Protein 6PAJ (pdb70)

CATH classification: 1.10.287.130

InterPro domains:
  IPR003594 Histidine kinase/HSP90-like ATPase domain [PF02518] (472-582)
  IPR003594 Histidine kinase/HSP90-like ATPase domain [SM00387] (471-583)
  IPR003660 HAMP domain [PF00672] (194-246)
  IPR003660 HAMP domain [PS50885] (197-249)
  IPR003660 HAMP domain [SM00304] (197-249)
  IPR003661 Signal transduction histidine kinase, dimerisation/phosphoacceptor domain [PF00512] (359-426)
  IPR003661 Signal transduction histidine kinase, dimerisation/phosphoacceptor domain [SM00388] (359-426)
  IPR003661 Signal transduction histidine kinase, dimerisation/phosphoacceptor domain [cd00082] (357-422)
  IPR004358 Signal transduction histidine kinase-related protein, C-terminal [PR00344] (508-522)
  IPR004358 Signal transduction histidine kinase-related protein, C-terminal [PR00344] (526-536)
  IPR004358 Signal transduction histidine kinase-related protein, C-terminal [PR00344] (543-561)
  IPR004358 Signal transduction histidine kinase-related protein, C-terminal [PR00344] (567-580)
  IPR005467 Histidine kinase domain [PS50109] (366-583)
  IPR036097 Signal transduction histidine kinase, dimerisation/phosphoacceptor domain superfamily [SSF47384] (347-426)
  IPR036890 Histidine kinase/HSP90-like ATPase superfamily [G3DSA:3.30.565.10] (429-583)
  IPR036890 Histidine kinase/HSP90-like ATPase superfamily [SSF55874] (415-581)
  IPR041328 ResE, histidine kinase sensor domain [PF18698] (40-164)
  IPR050351 Bacteriophytochrome/Sensor protein kinase WalK/GraS-like [PTHR42878] (2-583)

Solvent-accessible surface area: 20174 Å² total; per-residue (Å²): 132,83,99,46,62,74,74,46,19,48,94,14,20,110,54,3,150,79,1,4,62,54,0,45,37,88,0,58,36,18,60,94,51,135,35,101,88,110,104,62,39,154,92,5,3,54,57,0,22,73,17,0,57,95,0,44,53,25,0,47,29,21,3,6,4,29,72,0,63,10,43,36,100,77,38,99,70,96,94,36,42,0,12,39,0,10,80,95,0,103,106,103,8,134,108,32,14,102,62,37,35,18,78,34,49,39,65,163,10,130,137,57,58,1,8,0,19,32,87,5,0,29,13,0,0,7,10,0,0,15,38,2,18,103,152,28,141,102,67,18,56,0,10,1,35,30,66,88,56,179,73,42,0,8,0,59,2,55,14,63,41,95,14,8,44,92,17,0,85,67,2,0,78,81,6,56,12,45,17,77,85,120,77,138,111,71,67,11,33,34,13,16,0,68,0,40,29,40,174,163,64,88,84,47,50,71,44,22,16,62,45,8,9,128,44,5,105,54,5,2,67,76,0,35,38,78,0,64,26,20,61,92,47,143,15,101,101,88,94,87,48,134,116,8,5,53,62,0,14,67,17,0,44,87,0,48,58,24,3,76,21,21,6,8,6,28,87,1,58,12,49,33,101,70,31,116,79,114,92,31,61,1,27,42,0,4,75,79,2,74,126,101,10,155,79,45,11,125,84,35,34,14,79,32,35,47,40,170,8,164,175,67,78,4,12,0,16,34,90,6,2,24,15,0,1,6,6,0,1,19,30,2,16,94,138,21,137,109,74,15,61,0,18,1,27,4,61,91,62,174,69,45,4,13,0,54,2,87,10,76,55,106,61,35,34,6,9,61,58,12,0,85,60,1,0,74,88,3,56,11,48,32,92,75,147,78,100,197,35,151,9,31,28,14,22,0,70,1,37,61,43,230

Radius of gyration: 24.69 Å; Cα contacts (8 Å, |Δi|>4): 670; chains: 2; bounding box: 44×62×74 Å

B-factor: mean 39.12, std 14.4, range [17.06, 150.19]

Sequence (402 aa):
LDQQMKKDFIANNVSHELRTPIISLLQGYTESIIVDGIIVTEPDEIKESLAIIVLDESKRLNRLVNELLNVARMDAEGLSVNKEVQPIAALLDKMKIKYRQQADDLGLNMTFNYCKKRVWSYDMDRMDQVLTNLIDNASRYTKPGDEIAITCDENESEDILYIIKDTGGLGLFICKMIIIEEHGGSIIDVKSELGKGTTFIIIKLPKPENLDQMKKDFIANVSHELRTPISLLQGYTESIVDGIVTEPDEIKESLAIVLDESKRLNRLVNELLNVARMDAEEGLSVNKEVQPIIAALLDKMKIKYRQQADDLGLNMTFNYCKKRVWSYDMDRMDQVLTNLIIDNASRYTKPGDEIAIITCDENESEDILYIIKDTGQGTGLGLFICKMIIIEEHGGSIDVKSELGKGTTFIIIKLPKPE

Foldseek 3Di:
DVVLVVVVVVVLVVQLVPLVCLLVVLVVCVVVCNQPDPVRNVVSVVSNVLSVLVNVLSVVLVVLLVVLVVCPQDWDKDWWFCVVLVVVVCVVCVVVCVSFQEAEEEDDDPGGIFITRSSNVNSLVSNVVSVLSVFAGHPKYWYWYWDDDPFWIKIKTKIQTTSSVVSSQSNLVSLVWGWDKDDDVRRTIIIMIIGTGDD/DLVLLVVLQVVLLVVQQVVLVVLLVVLVCCVVVCVDPDPVSNVVSVVSNVVSVVSNVLSVVLVVLLVVLVVVPQDWDKDWAQPVVLVVVVCVVCVVVCVVQQEAEEEEDRPPDIFITGRVNVNSLVSNVVSVLSVFAHRPKYWYWYWDADPFKIKIKTFIQTVNHCSSVVSSQSNLVSLVWGWDKDADPHGGIMIMIIGTGDD

Secondary structure (P-SEA, 3-state):
caaaaaaaaaaaaaaaaaaaaaaaaaaaaaaacccccaaaaaaaaaaaaaaaaaaaaaaaaaaaaaaaaaaccccccccccaaaaaaaaaaacaaaaaaabbbbbbcccccccccccaaaaaaaaaaaaaaaaaaccccbbbbbbbbccccbbbbbbbccccaaaaaaaaaaaaaccbbbbbbccccbbbbbbbbcccc/caaaaaaaaaaaaaaaaaaaaaaaaaaaaaaaacccccaaaaaaaaaaaaaaaaaaaaaaaaaaaaaaaaaaccbbbbccccaaaaaaaaaaaaaaaaaaabbbbbbcccccccccccaaaaaaaaaaaaaaaaacccccbbbbbbbbccccbbbbbbbbcccccaaaaaaaaaaaaaaccbbbbbbbccbbbbbbbbbbccc

Organism: Staphylococcus aureus (NCBI:txid1280)

Structure (mmCIF, N/CA/C/O backbone):
data_6PAJ
#
_entry.id   6PAJ
#
_cell.length_a   61.212
_cell.length_b   58.952
_cell.length_c   70.860
_cell.angle_alpha   90.000
_cell.angle_beta   102.860
_cell.angle_gamma   90.000
#
_symmetry.space_group_name_H-M   'P 1 21 1'
#
loop_
_entity.id
_entity.type
_entity.pdbx_description
1 polymer 'Sensor protein SrrB'
2 non-polymer (4S)-2-METHYL-2,4-PENTANEDIOL
3 water water
#
loop_
_atom_site.group_PDB
_atom_site.id
_atom_site.type_symbol
_atom_site.label_atom_id
_atom_site.label_alt_id
_atom_site.label_comp_id
_atom_site.label_asym_id
_atom_site.label_entity_id
_atom_site.label_seq_id
_atom_site.pdbx_PDB_ins_code
_atom_site.Cartn_x
_atom_site.Cartn_y
_atom_site.Cartn_z
_atom_site.occupancy
_atom_site.B_iso_or_equiv
_atom_site.auth_seq_id
_atom_site.auth_comp_id
_atom_site.auth_asym_id
_atom_site.auth_atom_id
_atom_site.pdbx_PDB_model_num
ATOM 1 N N . LEU A 1 2 ? 18.595 -14.977 11.390 1.00 59.34 356 LEU A N 1
ATOM 2 C CA . LEU A 1 2 ? 19.900 -15.182 12.069 1.00 60.00 356 LEU A CA 1
ATOM 3 C C . LEU A 1 2 ? 20.001 -14.206 13.241 1.00 61.26 356 LEU A C 1
ATOM 4 O O . LEU A 1 2 ? 19.973 -12.968 13.058 1.00 50.48 356 LEU A O 1
ATOM 9 N N . ASP A 1 3 ? 20.150 -14.801 14.423 1.00 54.16 357 ASP A N 1
ATOM 10 C CA . ASP A 1 3 ? 19.940 -14.139 15.694 1.00 57.11 357 ASP A CA 1
ATOM 11 C C . ASP A 1 3 ? 21.013 -13.066 15.926 1.00 53.07 357 ASP A C 1
ATOM 12 O O . ASP A 1 3 ? 20.696 -12.017 16.472 1.00 53.05 357 ASP A O 1
ATOM 17 N N A GLN A 1 4 ? 22.253 -13.329 15.529 0.50 50.33 358 GLN A N 1
ATOM 18 N N B GLN A 1 4 ? 22.269 -13.326 15.544 0.50 53.94 358 GLN A N 1
ATOM 19 C CA A GLN A 1 4 ? 23.302 -12.337 15.680 0.50 49.58 358 GLN A CA 1
ATOM 20 C CA B GLN A 1 4 ? 23.326 -12.310 15.683 0.50 55.29 358 GLN A CA 1
ATOM 21 C C A GLN A 1 4 ? 23.073 -11.177 14.698 0.50 50.36 358 GLN A C 1
ATOM 22 C C B GLN A 1 4 ? 23.076 -11.163 14.693 0.50 53.66 358 GLN A C 1
ATOM 23 O O A GLN A 1 4 ? 23.409 -10.040 15.020 0.50 53.54 358 GLN A O 1
ATOM 24 O O B GLN A 1 4 ? 23.402 -10.020 15.005 0.50 56.67 358 GLN A O 1
ATOM 35 N N . MET A 1 5 ? 22.502 -11.441 13.521 1.00 49.48 359 MET A N 1
ATOM 36 C CA . MET A 1 5 ? 22.212 -10.359 12.556 1.00 48.91 359 MET A CA 1
ATOM 37 C C . MET A 1 5 ? 21.192 -9.419 13.207 1.00 42.71 359 MET A C 1
ATOM 38 O O . MET A 1 5 ? 21.398 -8.235 13.226 1.00 38.70 359 MET A O 1
ATOM 43 N N . LYS A 1 6 ? 20.133 -9.987 13.777 1.00 41.13 360 LYS A N 1
ATOM 44 C CA . LYS A 1 6 ? 19.065 -9.196 14.407 1.00 41.31 360 LYS A CA 1
ATOM 45 C C . LYS A 1 6 ? 19.611 -8.478 15.645 1.00 36.13 360 LYS A C 1
ATOM 46 O O . LYS A 1 6 ? 19.311 -7.294 15.868 1.00 32.94 360 LYS A O 1
ATOM 52 N N . LYS A 1 7 ? 20.419 -9.170 16.440 1.00 36.74 361 LYS A N 1
ATOM 53 C CA . LYS A 1 7 ? 20.990 -8.542 17.646 1.00 39.85 361 LYS A CA 1
ATOM 54 C C . LYS A 1 7 ? 21.888 -7.379 17.230 1.00 37.50 361 LYS A C 1
ATOM 55 O O . LYS A 1 7 ? 21.818 -6.320 17.820 1.00 34.72 361 LYS A O 1
ATOM 61 N N . ASP A 1 8 ? 22.697 -7.576 16.196 1.00 37.93 362 ASP A N 1
ATOM 62 C CA . ASP A 1 8 ? 23.607 -6.540 15.723 1.00 39.06 362 ASP A CA 1
ATOM 63 C C . ASP A 1 8 ? 22.800 -5.382 15.127 1.00 35.97 362 ASP A C 1
ATOM 64 O O . ASP A 1 8 ? 23.118 -4.228 15.336 1.00 33.64 362 ASP A O 1
ATOM 69 N N . PHE A 1 9 ? 21.751 -5.687 14.384 1.00 32.80 363 PHE A N 1
ATOM 70 C CA . PHE A 1 9 ? 20.907 -4.624 13.821 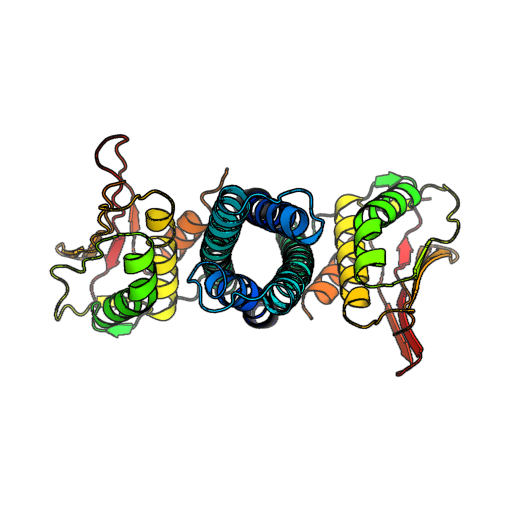1.00 32.71 363 PHE A CA 1
ATOM 71 C C . PHE A 1 9 ? 20.277 -3.745 14.924 1.00 31.54 363 PHE A C 1
ATOM 72 O O . PHE A 1 9 ? 20.261 -2.500 14.817 1.00 31.44 363 PHE A O 1
ATOM 80 N N . ILE A 1 10 ? 19.745 -4.372 15.974 1.00 30.18 364 ILE A N 1
ATOM 81 C CA . ILE A 1 10 ? 19.065 -3.623 17.071 1.00 31.43 364 ILE A CA 1
ATOM 82 C C . ILE A 1 10 ? 20.109 -2.752 17.781 1.00 32.69 364 ILE A C 1
ATOM 83 O O . ILE A 1 10 ? 19.824 -1.592 18.108 1.00 31.23 364 ILE A O 1
ATOM 88 N N . ALA A 1 11 ? 21.293 -3.314 18.030 1.00 35.02 365 ALA A N 1
ATOM 89 C CA . ALA A 1 11 ? 22.400 -2.565 18.652 1.00 33.91 365 ALA A CA 1
ATOM 90 C C . ALA A 1 11 ? 22.765 -1.346 17.798 1.00 37.25 365 ALA A C 1
ATOM 91 O O . ALA A 1 11 ? 23.035 -0.229 18.317 1.00 31.52 365 ALA A O 1
ATOM 93 N N . ASN A 1 12 ? 22.791 -1.527 16.487 1.00 33.35 366 ASN A N 1
ATOM 94 C CA A ASN A 1 12 ? 23.168 -0.426 15.624 0.50 36.77 366 ASN A CA 1
ATOM 95 C CA B ASN A 1 12 ? 23.167 -0.427 15.622 0.50 36.80 366 ASN A CA 1
ATOM 96 C C . ASN A 1 12 ? 22.065 0.636 15.644 1.00 32.53 366 ASN A C 1
ATOM 97 O O . ASN A 1 12 ? 22.341 1.827 15.701 1.00 34.62 366 ASN A O 1
ATOM 106 N N . VAL A 1 13 ? 20.829 0.183 15.563 1.00 33.54 367 VAL A N 1
ATOM 107 C CA . VAL A 1 13 ? 19.623 1.020 15.571 1.00 32.33 367 VAL A CA 1
ATOM 108 C C . VAL A 1 13 ? 19.554 1.820 16.886 1.00 32.10 367 VAL A C 1
ATOM 109 O O . VAL A 1 13 ? 19.244 3.011 16.871 1.00 27.67 367 VAL A O 1
ATOM 113 N N . SER A 1 14 ? 19.832 1.158 18.011 1.00 27.15 368 SER A N 1
ATOM 114 C CA . SER A 1 14 ? 19.878 1.821 19.334 1.00 28.97 368 SER A CA 1
ATOM 115 C C . SER A 1 14 ? 20.854 3.012 19.318 1.00 31.12 368 SER A C 1
ATOM 116 O O . SER A 1 14 ? 20.521 4.082 19.793 1.00 27.41 368 SER A O 1
ATOM 119 N N . HIS A 1 15 ? 22.056 2.795 18.777 1.00 31.06 369 HIS A N 1
ATOM 120 C CA . HIS A 1 15 ? 23.083 3.830 18.689 1.00 33.93 369 HIS A CA 1
ATOM 121 C C . HIS A 1 15 ? 22.637 4.972 17.787 1.00 30.25 369 HIS A C 1
ATOM 122 O O . HIS A 1 15 ? 22.821 6.119 18.162 1.00 28.63 369 HIS A O 1
ATOM 129 N N . GLU A 1 16 ? 22.034 4.682 16.629 1.00 28.81 370 GLU A N 1
ATOM 130 C CA . GLU A 1 16 ? 21.665 5.731 15.667 1.00 27.37 370 GLU A CA 1
ATOM 131 C C . GLU A 1 16 ? 20.443 6.501 16.141 1.00 23.61 370 GLU A C 1
ATOM 132 O O . GLU A 1 16 ? 20.285 7.646 15.755 1.00 24.96 370 GLU A O 1
ATOM 138 N N . LEU A 1 17 ? 19.548 5.882 16.913 1.00 21.39 371 LEU A N 1
ATOM 139 C CA . LEU A 1 17 ? 18.391 6.632 17.372 1.00 23.19 371 LEU A CA 1
ATOM 140 C C . LEU A 1 17 ? 18.788 7.563 18.532 1.00 24.30 371 LEU A C 1
ATOM 141 O O . LEU A 1 17 ? 18.280 8.688 18.608 1.00 23.55 371 LEU A O 1
ATOM 146 N N . ARG A 1 18 ? 19.722 7.126 19.360 1.00 25.87 372 ARG A N 1
ATOM 147 C CA . ARG A 1 18 ? 20.093 7.881 20.576 1.00 27.53 372 ARG A CA 1
ATOM 148 C C . ARG A 1 18 ? 20.544 9.308 20.240 1.00 24.80 372 ARG A C 1
ATOM 149 O O . ARG A 1 18 ? 20.173 10.252 20.938 1.00 25.36 372 ARG A O 1
ATOM 157 N N . THR A 1 19 ? 21.374 9.457 19.212 1.00 23.74 373 THR A N 1
ATOM 158 C CA . THR A 1 19 ? 22.019 10.716 18.906 1.00 26.82 373 THR A CA 1
ATOM 159 C C . THR A 1 19 ? 20.957 11.804 18.642 1.00 25.78 373 THR A C 1
ATOM 160 O O . THR A 1 19 ? 20.953 12.830 19.346 1.00 22.50 373 THR A O 1
ATOM 164 N N . PRO A 1 20 ? 20.054 11.617 17.648 1.00 23.14 374 PRO A N 1
ATOM 165 C CA . PRO A 1 20 ? 19.060 12.646 17.359 1.00 23.38 374 PRO A CA 1
ATOM 166 C C . PRO A 1 20 ? 18.131 12.922 18.552 1.00 22.45 374 PRO A C 1
ATOM 167 O O . PRO A 1 20 ? 17.854 14.090 18.797 1.00 19.31 374 PRO A O 1
ATOM 171 N N . ILE A 1 21 ? 17.729 11.897 19.304 1.00 20.58 375 ILE A N 1
ATOM 172 C CA A ILE A 1 21 ? 16.831 12.078 20.443 0.50 21.67 375 ILE A CA 1
ATOM 173 C CA B ILE A 1 21 ? 16.831 12.079 20.443 0.50 21.63 375 ILE A CA 1
ATOM 174 C C . ILE A 1 21 ? 17.542 12.916 21.516 1.00 22.30 375 ILE A C 1
ATOM 175 O O . ILE A 1 21 ? 16.910 13.790 22.137 1.00 21.67 375 ILE A O 1
ATOM 184 N N . SER A 1 22 ? 18.846 12.651 21.720 1.00 21.63 376 SER A N 1
ATOM 185 C CA . SER A 1 22 ? 19.640 13.438 22.705 1.00 23.09 376 SER A CA 1
ATOM 186 C C . SER A 1 22 ? 19.732 14.905 22.276 1.00 22.43 376 SER A C 1
ATOM 187 O O . SER A 1 22 ? 19.624 15.812 23.096 1.00 23.00 376 SER A O 1
ATOM 190 N N . LEU A 1 23 ? 19.995 15.139 21.000 1.00 21.33 377 LEU A N 1
ATOM 191 C CA . LEU A 1 23 ? 20.071 16.490 20.469 1.00 22.95 377 LEU A CA 1
ATOM 192 C C . LEU A 1 23 ? 18.737 17.236 20.602 1.00 26.14 377 LEU A C 1
ATOM 193 O O . LEU A 1 23 ? 18.743 18.424 20.997 1.00 24.85 377 LEU A O 1
ATOM 198 N N . LEU A 1 24 ? 17.615 16.602 20.220 1.00 26.83 378 LEU A N 1
ATOM 199 C CA . LEU A 1 24 ? 16.304 17.243 20.302 1.00 25.87 378 LEU A CA 1
ATOM 200 C C . LEU A 1 24 ? 16.069 17.711 21.738 1.00 23.51 378 LEU A C 1
ATOM 201 O O . LEU A 1 24 ? 15.740 18.875 21.955 1.00 23.22 378 LEU A O 1
ATOM 206 N N . GLN A 1 25 ? 16.212 16.779 22.678 1.00 23.53 379 GLN A N 1
ATOM 207 C CA . GLN A 1 25 ? 15.975 17.040 24.083 1.00 25.21 379 GLN A CA 1
ATOM 208 C C . GLN A 1 25 ? 16.952 18.123 24.604 1.00 25.92 379 GLN A C 1
ATOM 209 O O . GLN A 1 25 ? 16.514 19.097 25.203 1.00 24.74 379 GLN A O 1
ATOM 215 N N . GLY A 1 26 ? 18.259 17.998 24.327 1.00 23.79 380 GLY A N 1
ATOM 216 C CA . GLY A 1 26 ? 19.261 18.886 24.918 1.00 25.56 380 GLY A CA 1
ATOM 217 C C . GLY A 1 26 ? 19.184 20.308 24.384 1.00 25.83 380 GLY A C 1
ATOM 218 O O . GLY A 1 26 ? 19.279 21.251 25.140 1.00 24.05 380 GLY A O 1
ATOM 219 N N . TYR A 1 27 ? 19.067 20.459 23.071 1.00 26.71 381 TYR A N 1
ATOM 220 C CA . TYR A 1 27 ? 19.083 21.764 22.448 1.00 26.58 381 TYR A CA 1
ATOM 221 C C . TYR A 1 27 ? 17.775 22.519 22.767 1.00 26.85 381 TYR A C 1
ATOM 222 O O . TYR A 1 27 ? 17.787 23.750 22.926 1.00 25.55 381 TYR A O 1
ATOM 231 N N . THR A 1 28 ? 16.654 21.798 22.882 1.00 27.38 382 THR A N 1
ATOM 232 C CA . THR A 1 28 ? 15.354 22.380 23.268 1.00 25.13 382 THR A CA 1
ATOM 233 C C . THR A 1 28 ? 15.392 22.836 24.736 1.00 24.82 382 THR A C 1
ATOM 234 O O . THR A 1 28 ? 15.028 23.997 25.074 1.00 23.40 382 THR A O 1
ATOM 238 N N . GLU A 1 29 ? 15.851 21.958 25.598 1.00 24.02 383 GLU A N 1
ATOM 239 C CA . GLU A 1 29 ? 15.860 22.212 27.034 1.00 25.21 383 GLU A CA 1
ATOM 240 C C . GLU A 1 29 ? 16.671 23.480 27.366 1.00 28.28 383 GLU A C 1
ATOM 241 O O . GLU A 1 29 ? 16.300 24.205 28.330 1.00 24.63 383 GLU A O 1
ATOM 247 N N . SER A 1 30 ? 17.771 23.737 26.639 1.00 27.49 384 SER A N 1
ATOM 248 C CA . SER A 1 30 ? 18.633 24.933 26.892 1.00 27.73 384 SER A CA 1
ATOM 249 C C . SER A 1 30 ? 17.839 26.217 26.653 1.00 27.67 384 SER A C 1
ATOM 250 O O . SER A 1 30 ? 18.029 27.221 27.366 1.00 27.34 384 SER A O 1
ATOM 253 N N . ILE A 1 31 ? 16.948 26.161 25.671 1.00 27.73 385 ILE A N 1
ATOM 254 C CA A ILE A 1 31 ? 16.046 27.272 25.360 0.50 29.66 385 ILE A CA 1
ATOM 255 C CA B ILE A 1 31 ? 16.070 27.289 25.378 0.50 28.28 385 ILE A CA 1
ATOM 256 C C . ILE A 1 31 ? 14.957 27.370 26.435 1.00 30.02 385 ILE A C 1
ATOM 257 O O . ILE A 1 31 ? 14.657 28.486 26.927 1.00 30.58 385 ILE A O 1
ATOM 266 N N . VAL A 1 32 ? 14.319 26.251 26.795 1.00 28.74 386 VAL A N 1
ATOM 267 C CA . VAL A 1 32 ? 13.231 26.380 27.751 1.00 30.77 386 VAL A CA 1
ATOM 268 C C . VAL A 1 32 ? 13.818 26.850 29.098 1.00 37.17 386 VAL A C 1
ATOM 269 O O . VAL A 1 32 ? 13.182 27.663 29.750 1.00 32.46 386 VAL A O 1
ATOM 273 N N . ASP A 1 33 ? 15.024 26.424 29.468 1.00 35.03 387 ASP A N 1
ATOM 274 C CA . ASP A 1 33 ? 15.591 26.725 30.798 1.00 37.84 387 ASP A CA 1
ATOM 275 C C . ASP A 1 33 ? 16.193 28.141 30.829 1.00 37.45 387 ASP A C 1
ATOM 276 O O . ASP A 1 33 ? 16.720 28.533 31.842 1.00 40.59 387 ASP A O 1
ATOM 281 N N . GLY A 1 34 ? 16.157 28.875 29.727 1.00 33.76 388 GLY A N 1
ATOM 282 C CA . GLY A 1 34 ? 16.683 30.252 29.631 1.00 38.18 388 GLY A CA 1
ATOM 283 C C . GLY A 1 34 ? 18.208 30.343 29.547 1.00 38.09 388 GLY A C 1
ATOM 284 O O . GLY A 1 34 ? 18.778 31.415 29.827 1.00 32.80 388 GLY A O 1
ATOM 285 N N A ILE A 1 35 ? 18.877 29.264 29.143 0.50 36.49 389 ILE A N 1
ATOM 286 N N B ILE A 1 35 ? 18.889 29.270 29.142 0.50 35.50 389 ILE A N 1
ATOM 287 C CA A ILE A 1 35 ? 20.335 29.281 28.963 0.50 34.67 389 ILE A CA 1
ATOM 288 C CA B ILE A 1 35 ? 20.351 29.325 28.971 0.50 33.04 389 ILE A CA 1
ATOM 289 C C A ILE A 1 35 ? 20.668 29.904 27.603 0.50 33.44 389 ILE A C 1
ATOM 290 C C B ILE A 1 35 ? 20.680 29.909 27.592 0.50 32.54 389 ILE A C 1
ATOM 291 O O A ILE A 1 35 ? 21.579 30.728 27.490 0.50 33.71 389 ILE A O 1
ATOM 292 O O B ILE A 1 35 ? 21.606 30.714 27.456 0.50 32.59 389 ILE A O 1
ATOM 301 N N . VAL A 1 36 ? 19.945 29.493 26.565 1.00 32.83 390 VAL A N 1
ATOM 302 C CA . VAL A 1 36 ? 20.162 30.005 25.226 1.00 31.60 390 VAL A CA 1
ATOM 303 C C . VAL A 1 36 ? 19.004 30.956 24.906 1.00 38.03 390 VAL A C 1
ATOM 304 O O . VAL A 1 36 ? 17.843 30.538 24.865 1.00 37.77 390 VAL A O 1
ATOM 308 N N . THR A 1 37 ? 19.349 32.209 24.609 1.00 39.88 391 THR A N 1
ATOM 309 C CA . THR A 1 37 ? 18.437 33.314 24.852 1.00 46.13 391 THR A CA 1
ATOM 310 C C . THR A 1 37 ? 18.383 34.296 23.678 1.00 41.57 391 THR A C 1
ATOM 311 O O . THR A 1 37 ? 17.318 34.823 23.401 1.00 44.81 391 THR A O 1
ATOM 315 N N . GLU A 1 38 ? 19.518 34.565 23.051 1.00 41.68 392 GLU A N 1
ATOM 316 C CA . GLU A 1 38 ? 19.625 35.578 22.011 1.00 48.37 392 GLU A CA 1
ATOM 317 C C . GLU A 1 38 ? 19.040 34.995 20.715 1.00 49.03 392 GLU A C 1
ATOM 318 O O . GLU A 1 38 ? 19.153 33.788 20.464 1.00 42.94 392 GLU A O 1
ATOM 324 N N . PRO A 1 39 ? 18.409 35.843 19.886 1.00 50.21 393 PRO A N 1
ATOM 325 C CA . PRO A 1 39 ? 17.646 35.352 18.708 1.00 46.80 393 PRO A CA 1
ATOM 326 C C . PRO A 1 39 ? 18.501 34.540 17.718 1.00 46.51 393 PRO A C 1
ATOM 327 O O . PRO A 1 39 ? 18.103 33.431 17.359 1.00 47.03 393 PRO A O 1
ATOM 331 N N . ASP A 1 40 ? 19.663 35.051 17.317 1.00 45.87 394 ASP A N 1
ATOM 332 C CA . ASP A 1 40 ? 20.649 34.296 16.467 1.00 48.91 394 ASP A CA 1
ATOM 333 C C . ASP A 1 40 ? 20.820 32.844 16.963 1.00 43.71 394 ASP A C 1
ATOM 334 O O . ASP A 1 40 ? 20.791 31.872 16.173 1.00 39.38 394 ASP A O 1
ATOM 339 N N . GLU A 1 41 ? 21.025 32.742 18.276 1.00 42.16 395 GLU A N 1
ATOM 340 C CA . GLU A 1 41 ? 21.345 31.525 19.046 1.00 42.82 395 GLU A CA 1
ATOM 341 C C . GLU A 1 41 ? 20.166 30.547 18.992 1.00 40.53 395 GLU A C 1
ATOM 342 O O . GLU A 1 41 ? 20.322 29.374 18.652 1.00 39.40 395 GLU A O 1
ATOM 348 N N . ILE A 1 42 ? 18.987 31.039 19.342 1.00 38.10 396 ILE A N 1
ATOM 349 C CA . ILE A 1 42 ? 17.777 30.216 19.344 1.00 37.16 396 ILE A CA 1
ATOM 350 C C A ILE A 1 42 ? 17.493 29.720 17.923 0.50 37.70 396 ILE A C 1
ATOM 351 C C B ILE A 1 42 ? 17.492 29.720 17.923 0.50 37.70 396 ILE A C 1
ATOM 352 O O A ILE A 1 42 ? 17.059 28.588 17.753 0.50 37.65 396 ILE A O 1
ATOM 353 O O B ILE A 1 42 ? 17.058 28.589 17.753 0.50 37.65 396 ILE A O 1
ATOM 362 N N . LYS A 1 43 ? 17.755 30.555 16.920 1.00 35.07 397 LYS A N 1
ATOM 363 C CA . LYS A 1 43 ? 17.499 30.189 15.534 1.00 42.75 397 LYS A CA 1
ATOM 364 C C . LYS A 1 43 ? 18.354 28.972 15.145 1.00 35.72 397 LYS A C 1
ATOM 365 O O . LYS A 1 43 ? 17.877 28.014 14.532 1.00 34.23 397 LYS A O 1
ATOM 371 N N . GLU A 1 44 ? 19.610 29.022 15.551 1.00 36.28 398 GLU A N 1
ATOM 372 C CA . GLU A 1 44 ? 20.560 28.016 15.163 1.00 36.94 398 GLU A CA 1
ATOM 373 C C . GLU A 1 44 ? 20.209 26.728 15.922 1.00 31.45 398 GLU A C 1
ATOM 374 O O . GLU A 1 44 ? 20.262 25.674 15.338 1.00 29.35 398 GLU A O 1
ATOM 380 N N . SER A 1 45 ? 19.759 26.844 17.180 1.00 26.50 399 SER A N 1
ATOM 381 C CA . SER A 1 45 ? 19.394 25.703 17.987 1.00 28.14 399 SER A CA 1
ATOM 382 C C . SER A 1 45 ? 18.142 25.030 17.401 1.00 28.15 399 SER A C 1
ATOM 383 O O . SER A 1 45 ? 18.061 23.800 17.371 1.00 28.46 399 SER A O 1
ATOM 386 N N . LEU A 1 46 ? 17.149 25.812 16.962 1.00 27.12 400 LEU A N 1
ATOM 387 C CA . LEU A 1 46 ? 15.897 25.224 16.471 1.00 27.50 400 LEU A CA 1
ATOM 388 C C . LEU A 1 46 ? 16.102 24.623 15.074 1.00 27.42 400 LEU A C 1
ATOM 389 O O . LEU A 1 46 ? 15.429 23.625 14.729 1.00 29.63 400 LEU A O 1
ATOM 394 N N . ALA A 1 47 ? 17.076 25.133 14.306 1.00 26.81 401 ALA A N 1
ATOM 395 C CA . ALA A 1 47 ? 17.420 24.522 13.023 1.00 29.56 401 ALA A CA 1
ATOM 396 C C . ALA A 1 47 ? 17.969 23.106 13.242 1.00 26.90 401 ALA A C 1
ATOM 397 O O . ALA A 1 47 ? 17.674 22.214 12.451 1.00 28.29 401 ALA A O 1
ATOM 399 N N A ILE A 1 48 ? 18.773 22.928 14.289 0.50 26.97 402 ILE A N 1
ATOM 400 N N B ILE A 1 48 ? 18.773 22.928 14.289 0.50 26.91 402 ILE A N 1
ATOM 401 C CA A ILE A 1 48 ? 19.326 21.625 14.654 0.50 25.68 402 ILE A CA 1
ATOM 402 C CA B ILE A 1 48 ? 19.326 21.625 14.655 0.50 25.58 402 ILE A CA 1
ATOM 403 C C A ILE A 1 48 ? 18.192 20.685 15.094 0.50 24.18 402 ILE A C 1
ATOM 404 C C B ILE A 1 48 ? 18.191 20.685 15.094 0.50 24.12 402 ILE A C 1
ATOM 405 O O A ILE A 1 48 ? 18.125 19.545 14.606 0.50 24.68 402 ILE A O 1
ATOM 406 O O B ILE A 1 48 ? 18.124 19.546 14.604 0.50 24.59 402 ILE A O 1
ATOM 415 N N . VAL A 1 49 ? 17.291 21.167 15.966 1.00 22.34 403 VAL A N 1
ATOM 416 C CA . VAL A 1 49 ? 16.107 20.394 16.437 1.00 21.92 403 VAL A CA 1
ATOM 417 C C . VAL A 1 49 ? 15.280 19.935 15.222 1.00 21.61 403 VAL A C 1
ATOM 418 O O . VAL A 1 49 ? 14.945 18.766 15.108 1.00 21.74 403 VAL A O 1
ATOM 422 N N . LEU A 1 50 ? 15.014 20.834 14.300 1.00 24.38 404 LEU A N 1
ATOM 423 C CA . LEU A 1 50 ? 14.208 20.522 13.111 1.00 27.21 404 LEU A CA 1
ATOM 424 C C . LEU A 1 50 ? 14.914 19.472 12.249 1.00 25.59 404 LEU A C 1
ATOM 425 O O . LEU A 1 50 ? 14.327 18.500 11.816 1.00 26.46 404 LEU A O 1
ATOM 430 N N . ASP A 1 51 ? 16.195 19.682 12.013 1.00 24.10 405 ASP A N 1
ATOM 431 C CA . ASP A 1 51 ? 16.979 18.785 11.189 1.00 24.56 405 ASP A CA 1
ATOM 432 C C . ASP A 1 51 ? 17.056 17.401 11.840 1.00 22.38 405 ASP A C 1
ATOM 433 O O . ASP A 1 51 ? 16.895 16.355 11.150 1.00 19.71 405 ASP A O 1
ATOM 438 N N . GLU A 1 52 ? 17.251 17.372 13.151 1.00 20.15 406 GLU A N 1
ATOM 439 C CA . GLU A 1 52 ? 17.364 16.093 13.853 1.00 22.91 406 GLU A CA 1
ATOM 440 C C . GLU A 1 52 ? 15.992 15.405 13.927 1.00 22.16 406 GLU A C 1
ATOM 441 O O . GLU A 1 52 ? 15.927 14.185 13.924 1.00 22.14 406 GLU A O 1
ATOM 447 N N . SER A 1 53 ? 14.903 16.161 13.983 1.00 23.61 407 SER A N 1
ATOM 448 C CA . SER A 1 53 ? 13.581 15.545 14.008 1.00 24.35 407 SER A CA 1
ATOM 449 C C . SER A 1 53 ? 13.314 14.796 12.686 1.00 26.85 407 SER A C 1
ATOM 450 O O . SER A 1 53 ? 12.756 13.704 12.725 1.00 27.10 407 SER A O 1
ATOM 453 N N . LYS A 1 54 ? 13.731 15.386 11.564 1.00 28.17 408 LYS A N 1
ATOM 454 C CA . LYS A 1 54 ? 13.643 14.777 10.234 1.00 28.46 408 LYS A CA 1
ATOM 455 C C . LYS A 1 54 ? 14.511 13.539 10.159 1.00 30.76 408 LYS A C 1
ATOM 456 O O . LYS A 1 54 ? 14.049 12.522 9.661 1.00 26.30 408 LYS A O 1
ATOM 462 N N . ARG A 1 55 ? 15.755 13.623 10.654 1.00 29.03 409 ARG A N 1
ATOM 463 C CA . ARG A 1 55 ? 16.616 12.451 10.688 1.00 29.18 409 ARG A CA 1
ATOM 464 C C . ARG A 1 55 ? 15.962 11.318 11.496 1.00 29.22 409 ARG A C 1
ATOM 465 O O . ARG A 1 55 ? 15.965 10.155 11.064 1.00 28.62 409 ARG A O 1
ATOM 473 N N . LEU A 1 56 ? 15.423 11.624 12.668 1.00 25.40 410 LEU A N 1
ATOM 474 C CA . LEU A 1 56 ? 14.802 10.635 13.539 1.00 28.16 410 LEU A CA 1
ATOM 475 C C . LEU A 1 56 ? 13.645 9.918 12.812 1.00 26.14 410 LEU A C 1
ATOM 476 O O . LEU A 1 56 ? 13.466 8.711 12.938 1.00 24.81 410 LEU A O 1
ATOM 481 N N . ASN A 1 57 ? 12.822 10.717 12.146 1.00 28.63 411 ASN A N 1
ATOM 482 C CA . ASN A 1 57 ? 11.636 10.247 11.436 1.00 31.04 411 ASN A CA 1
ATOM 483 C C . ASN A 1 57 ? 12.067 9.254 10.352 1.00 32.82 411 ASN A C 1
ATOM 484 O O . ASN A 1 57 ? 11.499 8.165 10.250 1.00 26.52 411 ASN A O 1
ATOM 489 N N . ARG A 1 58 ? 13.103 9.625 9.594 1.00 29.02 412 ARG A N 1
ATOM 490 C CA . ARG A 1 58 ? 13.606 8.758 8.519 1.00 31.37 412 ARG A CA 1
ATOM 491 C C . ARG A 1 58 ? 14.081 7.445 9.123 1.00 27.92 412 ARG A C 1
ATOM 492 O O . ARG A 1 58 ? 13.831 6.368 8.567 1.00 24.39 412 ARG A O 1
ATOM 500 N N . LEU A 1 59 ? 14.757 7.542 10.266 1.00 24.09 413 LEU A N 1
ATOM 501 C CA . LEU A 1 59 ? 15.318 6.366 10.883 1.00 26.26 413 LEU A CA 1
ATOM 502 C C . LEU A 1 59 ? 14.204 5.465 11.414 1.00 25.35 413 LEU A C 1
ATOM 503 O O . LEU A 1 59 ? 14.329 4.223 11.409 1.00 25.65 413 LEU A O 1
ATOM 508 N N . VAL A 1 60 ? 13.214 6.098 12.026 1.00 24.95 414 VAL A N 1
ATOM 509 C CA . VAL A 1 60 ? 12.105 5.340 12.626 1.00 25.14 414 VAL A CA 1
ATOM 510 C C . VAL A 1 60 ? 11.358 4.580 11.506 1.00 25.79 414 VAL A C 1
ATOM 511 O O . VAL A 1 60 ? 11.138 3.380 11.634 1.00 27.06 414 VAL A O 1
ATOM 515 N N . ASN A 1 61 ? 11.036 5.260 10.412 1.00 27.53 415 ASN A N 1
ATOM 516 C CA . ASN A 1 61 ? 10.331 4.632 9.262 1.00 29.47 415 ASN A CA 1
ATOM 517 C C . ASN A 1 61 ? 11.147 3.482 8.676 1.00 31.58 415 ASN A C 1
ATOM 518 O O . ASN A 1 61 ? 10.576 2.425 8.346 1.00 32.11 415 ASN A O 1
ATOM 523 N N . GLU A 1 62 ? 12.464 3.672 8.548 1.00 32.97 416 GLU A N 1
ATOM 524 C CA . GLU A 1 62 ? 13.338 2.623 7.989 1.00 33.25 416 GLU A CA 1
ATOM 525 C C . GLU A 1 62 ? 13.325 1.414 8.924 1.00 31.43 416 GLU A C 1
ATOM 526 O O . GLU A 1 62 ? 13.257 0.260 8.447 1.00 26.18 416 GLU A O 1
ATOM 532 N N . LEU A 1 63 ? 13.375 1.655 10.236 1.00 27.01 417 LEU A N 1
ATOM 533 C CA . LEU A 1 63 ? 13.413 0.532 11.228 1.00 29.01 417 LEU A CA 1
ATOM 534 C C . LEU A 1 63 ? 12.071 -0.217 11.195 1.00 28.06 417 LEU A C 1
ATOM 535 O O . LEU A 1 63 ? 12.067 -1.441 11.267 1.00 28.39 417 LEU A O 1
ATOM 540 N N . LEU A 1 64 ? 10.948 0.504 11.140 1.00 26.48 418 LEU A N 1
ATOM 541 C CA . LEU A 1 64 ? 9.664 -0.174 11.236 1.00 28.65 418 LEU A CA 1
ATOM 542 C C . LEU A 1 64 ? 9.390 -0.992 9.967 1.00 27.81 418 LEU A C 1
ATOM 543 O O . LEU A 1 64 ? 8.780 -2.056 10.042 1.00 27.00 418 LEU A O 1
ATOM 548 N N . ASN A 1 65 ? 9.831 -0.486 8.820 1.00 28.18 419 ASN A N 1
ATOM 549 C CA . ASN A 1 65 ? 9.761 -1.238 7.550 1.00 24.79 419 ASN A CA 1
ATOM 550 C C . ASN A 1 65 ? 10.494 -2.563 7.706 1.00 25.98 419 ASN A C 1
ATOM 551 O O . ASN A 1 65 ? 9.959 -3.619 7.356 1.00 24.32 419 ASN A O 1
ATOM 556 N N . VAL A 1 66 ? 11.693 -2.535 8.253 1.00 26.89 420 VAL A N 1
ATOM 557 C CA . VAL A 1 66 ? 12.427 -3.770 8.432 1.00 30.83 420 VAL A CA 1
ATOM 558 C C . VAL A 1 66 ? 11.661 -4.683 9.403 1.00 33.40 420 VAL A C 1
ATOM 559 O O . VAL A 1 66 ? 11.626 -5.919 9.195 1.00 30.68 420 VAL A O 1
ATOM 563 N N . ALA A 1 67 ? 11.069 -4.107 10.460 1.00 32.04 421 ALA A N 1
ATOM 564 C CA . ALA A 1 67 ? 10.332 -4.927 11.447 1.00 34.21 421 ALA A CA 1
ATOM 565 C C . ALA A 1 67 ? 9.120 -5.592 10.763 1.00 34.73 421 ALA A C 1
ATOM 566 O O . ALA A 1 67 ? 8.884 -6.791 10.949 1.00 30.77 421 ALA A O 1
ATOM 568 N N . ARG A 1 68 ? 8.369 -4.819 9.977 1.00 33.04 422 ARG A N 1
ATOM 569 C CA . ARG A 1 68 ? 7.212 -5.356 9.264 1.00 35.95 422 ARG A CA 1
ATOM 570 C C . ARG A 1 68 ? 7.638 -6.511 8.351 1.00 40.39 422 ARG A C 1
ATOM 571 O O . ARG A 1 68 ? 6.957 -7.530 8.293 1.00 38.32 422 ARG A O 1
ATOM 579 N N . MET A 1 69 ? 8.766 -6.337 7.666 1.00 38.57 423 MET A N 1
ATOM 580 C CA . MET A 1 69 ? 9.299 -7.319 6.755 1.00 41.36 423 MET A CA 1
ATOM 581 C C . MET A 1 69 ? 9.636 -8.614 7.494 1.00 41.82 423 MET A C 1
ATOM 582 O O . MET A 1 69 ? 9.402 -9.686 6.937 1.00 38.92 423 MET A O 1
ATOM 587 N N . ASP A 1 70 ? 10.236 -8.511 8.685 1.00 42.66 424 ASP A N 1
ATOM 588 C CA . ASP A 1 70 ? 10.590 -9.694 9.468 1.00 44.56 424 ASP A CA 1
ATOM 589 C C . ASP A 1 70 ? 9.318 -10.373 9.993 1.00 48.73 424 ASP A C 1
ATOM 590 O O . ASP A 1 70 ? 9.279 -11.608 10.107 1.00 53.01 424 ASP A O 1
ATOM 595 N N . ALA A 1 71 ? 8.300 -9.571 10.306 1.00 47.92 425 ALA A N 1
ATOM 596 C CA . ALA A 1 71 ? 7.075 -10.045 10.978 1.00 50.54 425 ALA A CA 1
ATOM 597 C C . ALA A 1 71 ? 6.157 -10.814 10.008 1.00 54.53 425 ALA A C 1
ATOM 598 O O . ALA A 1 71 ? 5.364 -11.645 10.438 1.00 54.10 425 ALA A O 1
ATOM 600 N N . GLU A 1 72 ? 6.235 -10.536 8.710 1.00 53.64 426 GLU A N 1
ATOM 601 C CA . GLU A 1 72 ? 5.407 -11.242 7.710 1.00 55.32 426 GLU A CA 1
ATOM 602 C C . GLU A 1 72 ? 6.133 -12.512 7.225 1.00 54.17 426 GLU A C 1
ATOM 603 O O . GLU A 1 72 ? 5.593 -13.275 6.423 1.00 62.68 426 GLU A O 1
ATOM 609 N N . GLY A 1 73 ? 7.355 -12.732 7.693 1.00 46.56 427 GLY A N 1
ATOM 610 C CA . GLY A 1 73 ? 8.162 -13.867 7.299 1.00 55.97 427 GLY A CA 1
ATOM 611 C C . GLY A 1 73 ? 8.259 -14.020 5.785 1.00 64.05 427 GLY A C 1
ATOM 612 O O . GLY A 1 73 ? 8.483 -13.042 5.034 1.00 60.51 427 GLY A O 1
ATOM 613 N N . LEU A 1 74 ? 8.058 -15.261 5.340 1.00 63.86 428 LEU A N 1
ATOM 614 C CA . LEU A 1 74 ? 8.152 -15.639 3.929 1.00 65.24 428 LEU A CA 1
ATOM 615 C C . LEU A 1 74 ? 6.774 -15.584 3.256 1.00 57.48 428 LEU A C 1
ATOM 616 O O . LEU A 1 74 ? 6.626 -16.153 2.196 1.00 63.62 428 LEU A O 1
ATOM 621 N N . SER A 1 75 ? 5.780 -14.909 3.833 1.00 55.50 429 SER A N 1
ATOM 622 C CA . SER A 1 75 ? 4.424 -14.896 3.232 1.00 61.41 429 SER A CA 1
ATOM 623 C C . SER A 1 75 ? 4.418 -14.089 1.921 1.00 59.08 429 SER A C 1
ATOM 624 O O . SER A 1 75 ? 4.589 -12.862 1.955 1.00 66.58 429 SER A O 1
ATOM 627 N N . VAL A 1 76 ? 4.221 -14.770 0.779 1.00 49.42 430 VAL A N 1
ATOM 628 C CA . VAL A 1 76 ? 4.126 -14.098 -0.522 1.00 42.80 430 VAL A CA 1
ATOM 629 C C . VAL A 1 76 ? 2.944 -14.663 -1.315 1.00 44.78 430 VAL A C 1
ATOM 630 O O . VAL A 1 76 ? 2.827 -15.851 -1.597 1.00 43.08 430 VAL A O 1
ATOM 634 N N . ASN A 1 77 ? 2.072 -13.774 -1.704 1.00 41.86 431 ASN A N 1
ATOM 635 C CA . ASN A 1 77 ? 0.978 -14.155 -2.528 1.00 45.48 431 ASN A CA 1
ATOM 636 C C . ASN A 1 77 ? 1.038 -13.240 -3.756 1.00 42.09 431 ASN A C 1
ATOM 637 O O . ASN A 1 77 ? 0.599 -12.106 -3.696 1.00 40.65 431 ASN A O 1
ATOM 642 N N . LYS A 1 78 ? 1.670 -13.699 -4.847 1.00 37.62 432 LYS A N 1
ATOM 643 C CA . LYS A 1 78 ? 1.832 -12.802 -5.977 1.00 36.21 432 LYS A CA 1
ATOM 644 C C . LYS A 1 78 ? 0.487 -12.629 -6.620 1.00 36.89 432 LYS A C 1
ATOM 645 O O . LYS A 1 78 ? -0.313 -13.554 -6.623 1.00 40.55 432 LYS A O 1
ATOM 651 N N . GLU A 1 79 ? 0.314 -11.461 -7.202 1.00 37.28 433 GLU A N 1
ATOM 652 C CA . GLU A 1 79 ? -0.876 -11.144 -7.889 1.00 35.71 433 GLU A CA 1
ATOM 653 C C . GLU A 1 79 ? -0.445 -10.458 -9.161 1.00 32.94 433 GLU A C 1
ATOM 654 O O . GLU A 1 79 ? 0.589 -9.788 -9.201 1.00 29.97 433 GLU A O 1
ATOM 660 N N . VAL A 1 80 ? -1.246 -10.655 -10.182 1.00 30.60 434 VAL A N 1
ATOM 661 C CA . VAL A 1 80 ? -0.891 -10.242 -11.447 1.00 28.60 434 VAL A CA 1
ATOM 662 C C . VAL A 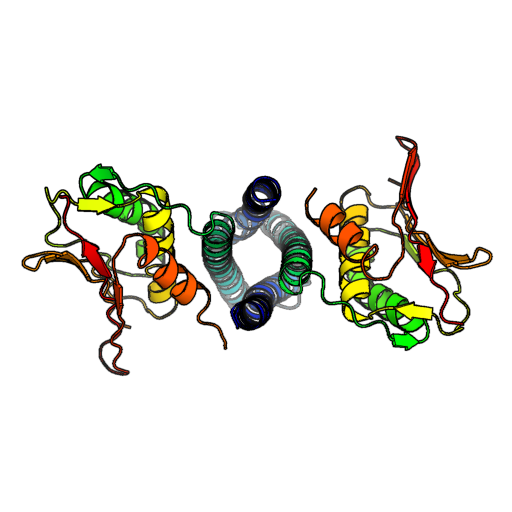1 80 ? -1.421 -8.826 -11.583 1.00 30.96 434 VAL A C 1
ATOM 663 O O . VAL A 1 80 ? -2.609 -8.607 -11.391 1.00 38.57 434 VAL A O 1
ATOM 667 N N . GLN A 1 81 ? -0.545 -7.871 -11.903 1.00 32.84 435 GLN A N 1
ATOM 668 C CA . GLN A 1 81 ? -0.861 -6.469 -11.839 1.00 31.61 435 GLN A CA 1
ATOM 669 C C . GLN A 1 81 ? 0.327 -5.656 -12.337 1.00 33.34 435 GLN A C 1
ATOM 670 O O . GLN A 1 81 ? 1.459 -6.112 -12.243 1.00 40.47 435 GLN A O 1
ATOM 676 N N . PRO A 1 82 ? 0.112 -4.433 -12.813 1.00 31.32 436 PRO A N 1
ATOM 677 C CA . PRO A 1 82 ? 1.232 -3.636 -13.223 1.00 29.57 436 PRO A CA 1
ATOM 678 C C . PRO A 1 82 ? 2.194 -3.208 -12.088 1.00 35.24 436 PRO A C 1
ATOM 679 O O . PRO A 1 82 ? 1.782 -3.179 -10.931 1.00 31.65 436 PRO A O 1
ATOM 683 N N . ILE A 1 83 ? 3.440 -2.853 -12.450 1.00 38.19 437 ILE A N 1
ATOM 684 C CA . ILE A 1 83 ? 4.506 -2.503 -11.481 1.00 36.12 437 ILE A CA 1
ATOM 685 C C . ILE A 1 83 ? 4.421 -1.011 -11.169 1.00 37.40 437 ILE A C 1
ATOM 686 O O . ILE A 1 83 ? 4.857 -0.571 -10.111 1.00 34.83 437 ILE A O 1
ATOM 691 N N . ALA A 1 84 ? 3.884 -0.257 -12.121 1.00 38.95 438 ALA A N 1
ATOM 692 C CA . ALA A 1 84 ? 3.732 1.160 -12.010 1.00 39.72 438 ALA A CA 1
ATOM 693 C C . ALA A 1 84 ? 2.880 1.535 -10.782 1.00 35.83 438 ALA A C 1
ATOM 694 O O . ALA A 1 84 ? 3.055 2.576 -10.213 1.00 37.92 438 ALA A O 1
ATOM 696 N N . ALA A 1 85 ? 1.993 0.682 -10.332 1.00 35.67 439 ALA A N 1
ATOM 697 C CA . ALA A 1 85 ? 1.248 0.915 -9.093 1.00 36.76 439 ALA A CA 1
ATOM 698 C C . ALA A 1 85 ? 2.190 1.005 -7.875 1.00 35.10 439 ALA A C 1
ATOM 699 O O . ALA A 1 85 ? 1.991 1.810 -6.973 1.00 32.85 439 ALA A O 1
ATOM 701 N N . LEU A 1 86 ? 3.177 0.118 -7.839 1.00 32.64 440 LEU A N 1
ATOM 702 C CA . LEU A 1 86 ? 4.218 0.057 -6.792 1.00 29.58 440 LEU A CA 1
ATOM 703 C C . LEU A 1 86 ? 5.108 1.298 -6.855 1.00 27.83 440 LEU A C 1
ATOM 704 O O . LEU A 1 86 ? 5.339 1.938 -5.839 1.00 29.19 440 LEU A O 1
ATOM 709 N N . LEU A 1 87 ? 5.602 1.618 -8.039 1.00 27.79 441 LEU A N 1
ATOM 710 C CA . LEU A 1 87 ? 6.540 2.717 -8.218 1.00 33.17 441 LEU A CA 1
ATOM 711 C C . LEU A 1 87 ? 5.849 4.075 -7.962 1.00 35.16 441 LEU A C 1
ATOM 712 O O . LEU A 1 87 ? 6.509 5.035 -7.497 1.00 32.54 441 LEU A O 1
ATOM 717 N N . ASP A 1 88 ? 4.540 4.166 -8.206 1.00 36.55 442 ASP A N 1
ATOM 718 C CA . ASP A 1 88 ? 3.754 5.384 -7.855 1.00 41.83 442 ASP A CA 1
ATOM 719 C C . ASP A 1 88 ? 3.724 5.573 -6.333 1.00 37.87 442 ASP A C 1
ATOM 720 O O . ASP A 1 88 ? 3.813 6.678 -5.837 1.00 40.98 442 ASP A O 1
ATOM 725 N N . LYS A 1 89 ? 3.585 4.510 -5.580 1.00 41.75 443 LYS A N 1
ATOM 726 C CA . LYS A 1 89 ? 3.622 4.679 -4.136 1.00 41.56 443 LYS A CA 1
ATOM 727 C C . LYS A 1 89 ? 5.006 5.144 -3.677 1.00 40.98 443 LYS A C 1
ATOM 728 O O . LYS A 1 89 ? 5.093 5.978 -2.770 1.00 41.77 443 LYS A O 1
ATOM 734 N N . MET A 1 90 ? 6.073 4.611 -4.263 1.00 37.21 444 MET A N 1
ATOM 735 C CA . MET A 1 90 ? 7.417 5.019 -3.859 1.00 35.23 444 MET A CA 1
ATOM 736 C C . MET A 1 90 ? 7.606 6.510 -4.141 1.00 38.20 444 MET A C 1
ATOM 737 O O . MET A 1 90 ? 8.162 7.254 -3.331 1.00 32.53 444 MET A O 1
ATOM 742 N N . LYS A 1 91 ? 7.138 6.943 -5.300 1.00 37.62 445 LYS A N 1
ATOM 743 C CA . LYS A 1 91 ? 7.351 8.314 -5.739 1.00 42.34 445 LYS A CA 1
ATOM 744 C C . LYS A 1 91 ? 6.716 9.281 -4.719 1.00 44.23 445 LYS A C 1
ATOM 745 O O . LYS A 1 91 ? 7.335 10.262 -4.283 1.00 47.73 445 LYS A O 1
ATOM 751 N N . ILE A 1 92 ? 5.501 8.961 -4.302 1.00 45.84 446 ILE A N 1
ATOM 752 C CA . ILE A 1 92 ? 4.767 9.717 -3.293 1.00 50.96 446 ILE A CA 1
ATOM 753 C C . ILE A 1 92 ? 5.515 9.650 -1.951 1.00 51.56 446 ILE A C 1
ATOM 754 O O . ILE A 1 92 ? 5.747 10.675 -1.296 1.00 46.46 446 ILE A O 1
ATOM 759 N N . LYS A 1 93 ? 5.883 8.441 -1.544 1.00 45.98 447 LYS A N 1
ATOM 760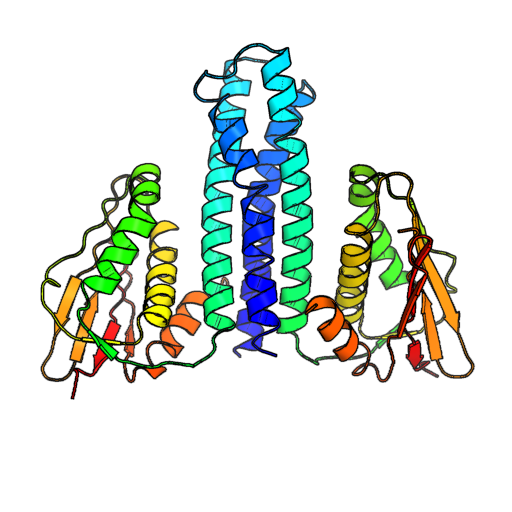 C CA . LYS A 1 93 ? 6.405 8.210 -0.210 1.00 43.40 447 LYS A CA 1
ATOM 761 C C . LYS A 1 93 ? 7.749 8.941 -0.045 1.00 45.06 447 LYS A C 1
ATOM 762 O O . LYS A 1 93 ? 8.085 9.342 1.076 1.00 43.11 447 LYS A O 1
ATOM 768 N N . TYR A 1 94 ? 8.516 9.162 -1.116 1.00 37.39 448 TYR A N 1
ATOM 769 C CA . TYR A 1 94 ? 9.848 9.752 -0.938 1.00 37.64 448 TYR A CA 1
ATOM 770 C C . TYR A 1 94 ? 9.935 11.166 -1.518 1.00 40.66 448 TYR A C 1
ATOM 771 O O . TYR A 1 94 ? 11.028 11.685 -1.646 1.00 42.69 448 TYR A O 1
ATOM 780 N N . ARG A 1 95 ? 8.818 11.775 -1.877 1.00 44.72 449 ARG A N 1
ATOM 781 C CA . ARG A 1 95 ? 8.844 13.111 -2.507 1.00 52.09 449 ARG A CA 1
ATOM 782 C C . ARG A 1 95 ? 9.512 14.118 -1.552 1.00 47.71 449 ARG A C 1
ATOM 783 O O . ARG A 1 95 ? 10.534 14.728 -1.875 1.00 40.36 449 ARG A O 1
ATOM 791 N N . GLN A 1 96 ? 8.952 14.239 -0.360 1.00 48.19 450 GLN A N 1
ATOM 792 C CA . GLN A 1 96 ? 9.457 15.211 0.614 1.00 55.14 450 GLN A CA 1
ATOM 793 C C . GLN A 1 96 ? 10.889 14.837 1.021 1.00 54.82 450 GLN A C 1
ATOM 794 O O . GLN A 1 96 ? 11.725 15.728 1.186 1.00 55.35 450 GLN A O 1
ATOM 800 N N . GLN A 1 97 ? 11.174 13.539 1.203 1.00 50.92 451 GLN A N 1
ATOM 801 C CA . GLN A 1 97 ? 12.485 13.142 1.744 1.00 49.61 451 GLN A CA 1
ATOM 802 C C . GLN A 1 97 ? 13.558 13.495 0.707 1.00 44.87 451 GLN A C 1
ATOM 803 O O . GLN A 1 97 ? 14.670 13.900 1.065 1.00 37.06 451 GLN A O 1
ATOM 809 N N . ALA A 1 98 ? 13.215 13.388 -0.572 1.00 45.36 452 ALA A N 1
ATOM 810 C CA . ALA A 1 98 ? 14.198 13.657 -1.634 1.00 46.07 452 ALA A CA 1
ATOM 811 C C . ALA A 1 98 ? 14.540 15.158 -1.653 1.00 45.15 452 ALA A C 1
ATOM 812 O O . ALA A 1 98 ? 15.619 15.510 -2.058 1.00 48.82 452 ALA A O 1
ATOM 814 N N . ASP A 1 99 ? 13.621 16.023 -1.224 1.00 47.65 453 ASP A N 1
ATOM 815 C CA . ASP A 1 99 ? 13.952 17.442 -0.981 1.00 58.38 453 ASP A CA 1
ATOM 816 C C . ASP A 1 99 ? 14.882 17.522 0.233 1.00 56.79 453 ASP A C 1
ATOM 817 O O . ASP A 1 99 ? 16.056 17.823 0.077 1.00 58.05 453 ASP A O 1
ATOM 822 N N . ASP A 1 100 ? 14.366 17.160 1.407 1.00 54.68 454 ASP A N 1
ATOM 823 C CA . ASP A 1 100 ? 15.141 17.177 2.658 1.00 51.40 454 ASP A CA 1
ATOM 824 C C . ASP A 1 100 ? 16.596 16.765 2.394 1.00 49.17 454 ASP A C 1
ATOM 825 O O . ASP A 1 100 ? 17.503 17.345 2.977 1.00 50.28 454 ASP A O 1
ATOM 830 N N . LEU A 1 101 ? 16.855 15.775 1.542 1.00 45.15 455 LEU A N 1
ATOM 831 C CA . LEU A 1 101 ? 18.244 15.285 1.393 1.00 45.81 455 LEU A CA 1
ATOM 832 C C . LEU A 1 101 ? 18.902 15.810 0.114 1.00 45.56 455 LEU A C 1
ATOM 833 O O . LEU A 1 101 ? 20.067 15.458 -0.152 1.00 45.46 455 LEU A O 1
ATOM 838 N N . GLY A 1 102 ? 18.174 16.587 -0.683 1.00 46.14 456 GLY A N 1
ATOM 839 C CA . GLY A 1 102 ? 18.711 17.146 -1.949 1.00 53.88 456 GLY A CA 1
ATOM 840 C C . GLY A 1 102 ? 18.969 16.091 -3.026 1.00 55.86 456 GLY A C 1
ATOM 841 O O . GLY A 1 102 ? 19.885 16.249 -3.833 1.00 55.06 456 GLY A O 1
ATOM 842 N N . LEU A 1 103 ? 18.137 15.042 -3.074 1.00 55.15 457 LEU A N 1
ATOM 843 C CA . LEU A 1 103 ? 18.357 13.881 -3.974 1.00 55.45 457 LEU A CA 1
ATOM 844 C C . LEU A 1 103 ? 17.461 14.010 -5.204 1.00 51.00 457 LEU A C 1
ATOM 845 O O . LEU A 1 103 ? 16.346 14.517 -5.098 1.00 49.65 457 LEU A O 1
ATOM 850 N N . ASN A 1 104 ? 17.950 13.520 -6.341 1.00 54.00 458 ASN A N 1
ATOM 851 C CA . ASN A 1 104 ? 17.136 13.447 -7.570 1.00 60.84 458 ASN A CA 1
ATOM 852 C C . ASN A 1 104 ? 16.646 12.003 -7.744 1.00 55.67 458 ASN A C 1
ATOM 853 O O . ASN A 1 104 ? 17.425 11.124 -8.075 1.00 55.90 458 ASN A O 1
ATOM 858 N N . MET A 1 105 ? 15.353 11.780 -7.536 1.00 59.19 459 MET A N 1
ATOM 859 C CA . MET A 1 105 ? 14.766 10.455 -7.709 1.00 58.55 459 MET A CA 1
ATOM 860 C C . MET A 1 105 ? 14.013 10.419 -9.041 1.00 58.73 459 MET A C 1
ATOM 861 O O . MET A 1 105 ? 13.057 11.170 -9.263 1.00 60.87 459 MET A O 1
ATOM 866 N N . THR A 1 106 ? 14.490 9.553 -9.926 1.00 54.71 460 THR A N 1
ATOM 867 C CA . THR A 1 106 ? 13.915 9.411 -11.247 1.00 56.81 460 THR A CA 1
ATOM 868 C C . THR A 1 106 ? 13.296 8.011 -11.380 1.00 51.78 460 THR A C 1
ATOM 869 O O . THR A 1 106 ? 13.822 7.018 -10.867 1.00 40.61 460 THR A O 1
ATOM 873 N N . PHE A 1 107 ? 12.145 7.967 -12.038 1.00 52.88 461 PHE A N 1
ATOM 874 C CA . PHE A 1 107 ? 11.443 6.711 -12.341 1.00 51.43 461 PHE A CA 1
ATOM 875 C C . PHE A 1 107 ? 11.181 6.663 -13.841 1.00 47.83 461 PHE A C 1
ATOM 876 O O . PHE A 1 107 ? 10.292 7.347 -14.344 1.00 52.04 461 PHE A O 1
ATOM 884 N N . ASN A 1 108 ? 11.980 5.894 -14.550 1.00 48.87 462 ASN A N 1
ATOM 885 C CA . ASN A 1 108 ? 11.801 5.836 -15.984 1.00 53.42 462 ASN A CA 1
ATOM 886 C C . ASN A 1 108 ? 10.368 5.349 -16.286 1.00 52.35 462 ASN A C 1
ATOM 887 O O . ASN A 1 108 ? 9.650 4.838 -15.421 1.00 49.65 462 ASN A O 1
ATOM 892 N N . TYR A 1 109 ? 9.937 5.556 -17.523 1.00 59.71 463 TYR A N 1
ATOM 893 C CA . TYR A 1 109 ? 8.693 4.978 -17.954 1.00 57.09 463 TYR A CA 1
ATOM 894 C C . TYR A 1 109 ? 8.775 3.448 -17.796 1.00 49.89 463 TYR A C 1
ATOM 895 O O . TYR A 1 109 ? 9.788 2.796 -18.052 1.00 46.30 463 TYR A O 1
ATOM 904 N N . CYS A 1 110 ? 7.704 2.891 -17.271 1.00 45.54 464 CYS A N 1
ATOM 905 C CA . CYS A 1 110 ? 7.574 1.461 -17.155 1.00 44.44 464 CYS A CA 1
ATOM 906 C C . CYS A 1 110 ? 6.201 1.158 -17.777 1.00 48.26 464 CYS A C 1
ATOM 907 O O . CYS A 1 110 ? 5.174 1.618 -17.285 1.00 55.36 464 CYS A O 1
ATOM 910 N N . LYS A 1 111 ? 6.189 0.532 -18.957 1.00 51.48 465 LYS A N 1
ATOM 911 C CA . LYS A 1 111 ? 4.947 0.163 -19.630 1.00 50.74 465 LYS A CA 1
ATOM 912 C C . LYS A 1 111 ? 4.077 -0.637 -18.667 1.00 41.59 465 LYS A C 1
ATOM 913 O O . LYS A 1 111 ? 4.593 -1.437 -17.886 1.00 38.95 465 LYS A O 1
ATOM 919 N N . LYS A 1 112 ? 2.766 -0.453 -18.793 1.00 35.63 466 LYS A N 1
ATOM 920 C CA . LYS A 1 112 ? 1.786 -0.926 -17.772 1.00 40.99 466 LYS A CA 1
ATOM 921 C C . LYS A 1 112 ? 1.335 -2.373 -18.044 1.00 38.96 466 LYS A C 1
ATOM 922 O O . LYS A 1 112 ? 0.205 -2.778 -17.731 1.00 41.50 466 LYS A O 1
ATOM 928 N N . ARG A 1 113 ? 2.242 -3.175 -18.576 1.00 37.96 467 ARG A N 1
ATOM 929 C CA . ARG A 1 113 ? 1.987 -4.608 -18.680 1.00 38.62 467 ARG A CA 1
ATOM 930 C C . ARG A 1 113 ? 1.900 -5.132 -17.256 1.00 35.47 467 ARG A C 1
ATOM 931 O O . ARG A 1 113 ? 2.573 -4.654 -16.364 1.00 36.36 467 ARG A O 1
ATOM 939 N N . VAL A 1 114 ? 1.081 -6.127 -17.092 1.00 31.42 468 VAL A N 1
ATOM 940 C CA . VAL A 1 114 ? 0.928 -6.774 -15.826 1.00 36.18 468 VAL A CA 1
ATOM 941 C C . VAL A 1 114 ? 2.234 -7.527 -15.486 1.00 38.19 468 VAL A C 1
ATOM 942 O O . VAL A 1 114 ? 2.843 -8.220 -16.355 1.00 36.33 468 VAL A O 1
ATOM 946 N N . TRP A 1 115 ? 2.748 -7.279 -14.262 1.00 35.68 469 TRP A N 1
ATOM 947 C CA . TRP A 1 115 ? 3.844 -8.049 -13.645 1.00 30.04 469 TRP A CA 1
ATOM 948 C C . TRP A 1 115 ? 3.214 -9.065 -12.712 1.00 29.43 469 TRP A C 1
ATOM 949 O O . TRP A 1 115 ? 2.010 -9.158 -12.582 1.00 33.46 469 TRP A O 1
ATOM 960 N N . SER A 1 116 ? 4.013 -9.835 -12.028 1.00 26.64 470 SER A N 1
ATOM 961 C CA . SER A 1 116 ? 3.444 -10.670 -11.109 1.00 25.05 470 SER A CA 1
ATOM 962 C C . SER A 1 116 ? 4.208 -10.534 -9.789 1.00 27.73 470 SER A C 1
ATOM 963 O O . SER A 1 116 ? 5.367 -10.895 -9.711 1.00 24.49 470 SER A O 1
ATOM 966 N N . TYR A 1 117 ? 3.536 -10.056 -8.744 1.00 26.22 471 TYR A N 1
ATOM 967 C CA . TYR A 1 117 ? 4.273 -9.703 -7.520 1.00 27.71 471 TYR A CA 1
ATOM 968 C C . TYR A 1 117 ? 3.284 -9.397 -6.384 1.00 27.75 471 TYR A C 1
ATOM 969 O O . TYR A 1 117 ? 2.144 -9.003 -6.654 1.00 29.86 471 TYR A O 1
ATOM 978 N N . ASP A 1 118 ? 3.755 -9.607 -5.158 1.00 28.15 472 ASP A N 1
ATOM 979 C CA . ASP A 1 118 ? 3.030 -9.285 -3.950 1.00 27.91 472 ASP A CA 1
ATOM 980 C C . ASP A 1 118 ? 3.320 -7.811 -3.614 1.00 31.20 472 ASP A C 1
ATOM 981 O O . ASP A 1 118 ? 4.457 -7.507 -3.266 1.00 22.52 472 ASP A O 1
ATOM 986 N N . MET A 1 119 ? 2.326 -6.938 -3.780 1.00 27.18 473 MET A N 1
ATOM 987 C CA . MET A 1 119 ? 2.457 -5.507 -3.649 1.00 31.46 473 MET A CA 1
ATOM 988 C C . MET A 1 119 ? 3.081 -5.125 -2.302 1.00 33.41 473 MET A C 1
ATOM 989 O O . MET A 1 119 ? 3.976 -4.299 -2.276 1.00 30.30 473 MET A O 1
ATOM 994 N N . ASP A 1 120 ? 2.613 -5.719 -1.212 1.00 35.43 474 ASP A N 1
ATOM 995 C CA . ASP A 1 120 ? 2.992 -5.243 0.101 1.00 36.50 474 ASP A CA 1
ATOM 996 C C . ASP A 1 120 ? 4.388 -5.762 0.413 1.00 33.56 474 ASP A C 1
ATOM 997 O O . ASP A 1 120 ? 5.134 -5.052 1.029 1.00 27.45 474 ASP A O 1
ATOM 1002 N N . ARG A 1 121 ? 4.754 -6.957 -0.051 1.00 26.18 475 ARG A N 1
ATOM 1003 C CA . ARG A 1 121 ? 6.076 -7.420 0.201 1.00 28.36 475 ARG A CA 1
ATOM 1004 C C . ARG A 1 121 ? 7.051 -6.637 -0.702 1.00 26.01 475 ARG A C 1
ATOM 1005 O O . ARG A 1 121 ? 8.163 -6.319 -0.248 1.00 23.47 475 ARG A O 1
ATOM 1013 N N . MET A 1 122 ? 6.671 -6.291 -1.939 1.00 23.61 476 MET A N 1
ATOM 1014 C CA . MET A 1 122 ? 7.605 -5.576 -2.810 1.00 23.65 476 MET A CA 1
ATOM 1015 C C . MET A 1 122 ? 7.767 -4.110 -2.342 1.00 25.25 476 MET A C 1
ATOM 1016 O O . MET A 1 122 ? 8.842 -3.494 -2.536 1.00 20.89 476 MET A O 1
ATOM 1021 N N . ASP A 1 123 ? 6.673 -3.522 -1.852 1.00 26.34 477 ASP A N 1
ATOM 1022 C CA . ASP A 1 123 ? 6.701 -2.167 -1.223 1.00 26.27 477 ASP A CA 1
ATOM 1023 C C . ASP A 1 123 ? 7.754 -2.190 -0.101 1.00 25.56 477 ASP A C 1
ATOM 1024 O O . ASP A 1 123 ? 8.681 -1.393 -0.097 1.00 24.31 477 ASP A O 1
ATOM 1029 N N . GLN A 1 124 ? 7.703 -3.203 0.732 1.00 25.41 478 GLN A N 1
ATOM 1030 C CA . GLN A 1 124 ? 8.667 -3.336 1.805 1.00 26.85 478 GLN A CA 1
ATOM 1031 C C . GLN A 1 124 ? 10.094 -3.408 1.257 1.00 27.27 478 GLN A C 1
ATOM 1032 O O . GLN A 1 124 ? 10.995 -2.719 1.802 1.00 23.94 478 GLN A O 1
ATOM 1038 N N . VAL A 1 125 ? 10.305 -4.251 0.227 1.00 22.03 479 VAL A N 1
ATOM 1039 C CA . VAL A 1 125 ? 11.598 -4.455 -0.408 1.00 22.28 479 VAL A CA 1
ATOM 1040 C C . VAL A 1 125 ? 12.109 -3.147 -1.003 1.00 23.29 479 VAL A C 1
ATOM 1041 O O . VAL A 1 125 ? 13.280 -2.759 -0.739 1.00 24.46 479 VAL A O 1
ATOM 1045 N N . LEU A 1 126 ? 11.304 -2.494 -1.824 1.00 23.39 480 LEU A N 1
ATOM 1046 C CA . LEU A 1 126 ? 11.762 -1.253 -2.477 1.00 23.73 480 LEU A CA 1
ATOM 1047 C C . LEU A 1 126 ? 12.019 -0.155 -1.438 1.00 23.00 480 LEU A C 1
ATOM 1048 O O . LEU A 1 126 ? 12.928 0.624 -1.603 1.00 22.16 480 LEU A O 1
ATOM 1053 N N . THR A 1 127 ? 11.131 -0.036 -0.457 1.00 23.68 481 THR A N 1
ATOM 1054 C CA . THR A 1 127 ? 11.364 0.879 0.682 1.00 25.53 481 THR A CA 1
ATOM 1055 C C . THR A 1 127 ? 12.776 0.620 1.257 1.00 24.56 481 THR A C 1
ATOM 1056 O O . THR A 1 127 ? 13.565 1.515 1.388 1.00 22.91 481 THR A O 1
ATOM 1060 N N . ASN A 1 128 ? 13.109 -0.610 1.599 1.00 23.86 482 ASN A N 1
ATOM 1061 C CA . ASN A 1 128 ? 14.396 -0.889 2.234 1.00 24.88 482 ASN A CA 1
ATOM 1062 C C . ASN A 1 128 ? 15.568 -0.565 1.282 1.00 28.06 482 ASN A C 1
ATOM 1063 O O . ASN A 1 128 ? 16.610 -0.027 1.707 1.00 24.62 482 ASN A O 1
ATOM 1068 N N . LEU A 1 129 ? 15.445 -0.909 0.004 1.00 21.58 483 LEU A N 1
ATOM 1069 C CA . LEU A 1 129 ? 16.513 -0.599 -0.936 1.00 25.13 483 LEU A CA 1
ATOM 1070 C C . LEU A 1 129 ? 16.669 0.913 -1.113 1.00 24.23 483 LEU A C 1
ATOM 1071 O O . LEU A 1 129 ? 17.802 1.389 -1.238 1.00 26.67 483 LEU A O 1
ATOM 1076 N N . ILE A 1 130 ? 15.577 1.646 -1.168 1.00 25.25 484 ILE A N 1
ATOM 1077 C CA . ILE A 1 130 ? 15.675 3.109 -1.342 1.00 27.61 484 ILE A CA 1
ATOM 1078 C C . ILE A 1 130 ? 16.201 3.743 -0.044 1.00 30.44 484 ILE A C 1
ATOM 1079 O O . ILE A 1 130 ? 16.967 4.722 -0.059 1.00 30.80 484 ILE A O 1
ATOM 1084 N N . ASP A 1 131 ? 15.806 3.185 1.088 1.00 31.18 485 ASP A N 1
ATOM 1085 C CA . ASP A 1 131 ? 16.305 3.653 2.396 1.00 31.26 485 ASP A CA 1
ATOM 1086 C C . ASP A 1 131 ? 17.831 3.471 2.456 1.00 35.57 485 ASP A C 1
ATOM 1087 O O . ASP A 1 131 ? 18.583 4.387 2.823 1.00 38.49 485 ASP A O 1
ATOM 1092 N N . ASN A 1 132 ? 18.267 2.290 2.067 1.00 34.47 486 ASN A N 1
ATOM 1093 C CA . ASN A 1 132 ? 19.665 1.942 1.916 1.00 39.34 486 ASN A CA 1
ATOM 1094 C C . ASN A 1 132 ? 20.399 2.958 1.010 1.00 43.26 486 ASN A C 1
ATOM 1095 O O . ASN A 1 132 ? 21.431 3.503 1.386 1.00 42.32 486 ASN A O 1
ATOM 1100 N N . ALA A 1 133 ? 19.872 3.248 -0.168 1.00 40.37 487 ALA A N 1
ATOM 1101 C CA . ALA A 1 133 ? 20.518 4.186 -1.072 1.00 40.44 487 ALA A CA 1
ATOM 1102 C C . ALA A 1 133 ? 20.526 5.590 -0.455 1.00 43.05 487 ALA A C 1
ATOM 1103 O O . ALA A 1 133 ? 21.463 6.382 -0.651 1.00 45.35 487 ALA A O 1
ATOM 1105 N N . SER A 1 134 ? 19.503 5.913 0.306 1.00 41.54 488 SER A N 1
ATOM 1106 C CA . SER A 1 134 ? 19.447 7.242 0.855 1.00 47.49 488 SER A CA 1
ATOM 1107 C C . SER A 1 134 ? 20.578 7.443 1.878 1.00 49.16 488 SER A C 1
ATOM 1108 O O . SER A 1 134 ? 21.000 8.573 2.108 1.00 49.99 488 SER A O 1
ATOM 1111 N N . ARG A 1 135 ? 21.118 6.376 2.456 1.00 50.30 489 ARG A N 1
ATOM 1112 C CA . ARG A 1 135 ? 22.089 6.587 3.517 1.00 59.23 489 ARG A CA 1
ATOM 1113 C C . ARG A 1 135 ? 23.511 6.484 2.935 1.00 64.39 489 ARG A C 1
ATOM 1114 O O . ARG A 1 135 ? 24.493 6.627 3.668 1.00 73.03 489 ARG A O 1
ATOM 1122 N N . TYR A 1 136 ? 23.642 6.320 1.619 1.00 62.03 490 TYR A N 1
ATOM 1123 C CA . TYR A 1 136 ? 24.962 6.229 1.009 1.00 60.44 490 TYR A CA 1
ATOM 1124 C C . TYR A 1 136 ? 25.107 7.278 -0.101 1.00 56.00 490 TYR A C 1
ATOM 1125 O O . TYR A 1 136 ? 25.956 7.148 -0.971 1.00 64.57 490 TYR A O 1
AT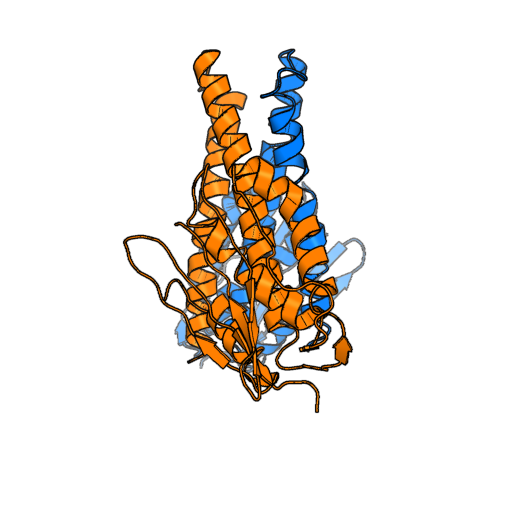OM 1134 N N . THR A 1 137 ? 24.322 8.340 -0.015 1.00 50.83 491 THR A N 1
ATOM 1135 C CA . THR A 1 137 ? 24.319 9.420 -1.006 1.00 54.37 491 THR A CA 1
ATOM 1136 C C . THR A 1 137 ? 24.477 10.765 -0.280 1.00 53.39 491 THR A C 1
ATOM 1137 O O . THR A 1 137 ? 24.518 10.799 0.944 1.00 56.11 491 THR A O 1
ATOM 1141 N N . LYS A 1 138 ? 24.549 11.856 -1.042 1.00 57.30 492 LYS A N 1
ATOM 1142 C CA . LYS A 1 138 ? 24.622 13.216 -0.494 1.00 59.21 492 LYS A CA 1
ATOM 1143 C C . LYS A 1 138 ? 23.839 14.162 -1.411 1.00 57.28 492 LYS A C 1
ATOM 1144 O O . LYS A 1 138 ? 23.401 13.778 -2.491 1.00 53.80 492 LYS A O 1
ATOM 1150 N N . PRO A 1 139 ? 23.647 15.409 -0.989 1.00 55.93 493 PRO A N 1
ATOM 1151 C CA . PRO A 1 139 ? 22.898 16.320 -1.871 1.00 57.77 493 PRO A CA 1
ATOM 1152 C C . PRO A 1 139 ? 23.483 16.396 -3.291 1.00 58.78 493 PRO A C 1
ATOM 1153 O O . PRO A 1 139 ? 24.694 16.239 -3.479 1.00 60.53 493 PRO A O 1
ATOM 1157 N N . GLY A 1 140 ? 22.622 16.607 -4.283 1.00 61.92 494 GLY A N 1
ATOM 1158 C CA . GLY A 1 140 ? 23.032 16.498 -5.683 1.00 60.71 494 GLY A CA 1
ATOM 1159 C C . GLY A 1 140 ? 22.750 15.116 -6.264 1.00 61.11 494 GLY A C 1
ATOM 1160 O O . GLY A 1 140 ? 22.174 15.021 -7.355 1.00 59.93 494 GLY A O 1
ATOM 1161 N N . ASP A 1 141 ? 23.137 14.059 -5.534 1.00 57.08 495 ASP A N 1
ATOM 1162 C CA . ASP A 1 141 ? 23.088 12.657 -6.019 1.00 55.81 495 ASP A CA 1
ATOM 1163 C C . ASP A 1 141 ? 21.700 12.277 -6.552 1.00 48.88 495 ASP A C 1
ATOM 1164 O O . ASP A 1 141 ? 20.697 12.991 -6.371 1.00 47.97 495 ASP A O 1
ATOM 1169 N N . GLU A 1 142 ? 21.665 11.124 -7.209 1.00 48.87 496 GLU A N 1
ATOM 1170 C CA . GLU A 1 142 ? 20.450 10.637 -7.858 1.00 46.30 496 GLU A CA 1
ATOM 1171 C C . GLU A 1 142 ? 20.187 9.182 -7.427 1.00 42.83 496 GLU A C 1
ATOM 1172 O O . GLU A 1 142 ? 21.108 8.386 -7.197 1.00 38.39 496 GLU A O 1
ATOM 1178 N N . ILE A 1 143 ? 18.905 8.857 -7.301 1.00 39.10 497 ILE A N 1
ATOM 1179 C CA . ILE A 1 143 ? 18.469 7.459 -7.202 1.00 40.39 497 ILE A CA 1
ATOM 1180 C C . ILE A 1 143 ? 17.496 7.257 -8.354 1.00 34.19 497 ILE A C 1
ATOM 1181 O O . ILE A 1 143 ? 16.517 7.990 -8.479 1.00 34.91 497 ILE A O 1
ATOM 1186 N N . ALA A 1 144 ? 17.802 6.313 -9.211 1.00 36.79 498 ALA A N 1
ATOM 1187 C CA . ALA A 1 144 ? 17.001 6.142 -10.435 1.00 35.36 498 ALA A CA 1
ATOM 1188 C C . ALA A 1 144 ? 16.513 4.693 -10.495 1.00 34.81 498 ALA A C 1
ATOM 1189 O O . ALA A 1 144 ? 17.307 3.771 -10.323 1.00 31.21 498 ALA A O 1
ATOM 1191 N N . ILE A 1 145 ? 15.193 4.521 -10.590 1.00 36.64 499 ILE A N 1
ATOM 1192 C CA . ILE A 1 145 ? 14.609 3.201 -10.732 1.00 35.09 499 ILE A CA 1
ATOM 1193 C C . ILE A 1 145 ? 14.258 3.009 -12.224 1.00 36.46 499 ILE A C 1
ATOM 1194 O O . ILE A 1 145 ? 13.634 3.887 -12.831 1.00 37.21 499 ILE A O 1
ATOM 1199 N N . THR A 1 146 ? 14.660 1.886 -12.822 1.00 34.23 500 THR A N 1
ATOM 1200 C CA . THR A 1 146 ? 14.286 1.630 -14.248 1.00 36.48 500 THR A CA 1
ATOM 1201 C C . THR A 1 146 ? 13.822 0.180 -14.450 1.00 32.85 500 THR A C 1
ATOM 1202 O O . THR A 1 146 ? 14.219 -0.739 -13.718 1.00 32.23 500 THR A O 1
ATOM 1206 N N . CYS A 1 147 ? 12.967 -0.016 -15.444 1.00 31.67 501 CYS A N 1
ATOM 1207 C CA . CYS A 1 147 ? 12.404 -1.337 -15.728 1.00 32.71 501 CYS A CA 1
ATOM 1208 C C . CYS A 1 147 ? 13.043 -1.905 -16.993 1.00 33.98 501 CYS A C 1
ATOM 1209 O O . CYS A 1 147 ? 13.498 -1.156 -17.894 1.00 29.65 501 CYS A O 1
ATOM 1212 N N . ASP A 1 148 ? 13.138 -3.220 -17.018 1.00 31.07 502 ASP A N 1
ATOM 1213 C CA . ASP A 1 148 ? 13.670 -3.927 -18.174 1.00 35.94 502 ASP A CA 1
ATOM 1214 C C . ASP A 1 148 ? 13.021 -5.328 -18.187 1.00 34.80 502 ASP A C 1
ATOM 1215 O O . ASP A 1 148 ? 12.134 -5.630 -17.393 1.00 30.01 502 ASP A O 1
ATOM 1220 N N . GLU A 1 149 ? 13.443 -6.174 -19.104 1.00 36.00 503 GLU A N 1
ATOM 1221 C CA . GLU A 1 149 ? 12.954 -7.541 -19.200 1.00 39.84 503 GLU A CA 1
ATOM 1222 C C . GLU A 1 149 ? 14.017 -8.358 -19.937 1.00 43.49 503 GLU A C 1
ATOM 1223 O O . GLU A 1 149 ? 14.800 -7.795 -20.698 1.00 49.87 503 GLU A O 1
ATOM 1229 N N . ASN A 1 150 ? 14.121 -9.631 -19.578 1.00 40.34 504 ASN A N 1
ATOM 1230 C CA . ASN A 1 150 ? 14.805 -10.620 -20.381 1.00 39.67 504 ASN A CA 1
ATOM 1231 C C . ASN A 1 150 ? 13.710 -11.525 -20.953 1.00 38.77 504 ASN A C 1
ATOM 1232 O O . ASN A 1 150 ? 12.510 -11.161 -20.909 1.00 38.52 504 ASN A O 1
ATOM 1237 N N . GLU A 1 151 ? 14.078 -12.681 -21.486 1.00 40.20 505 GLU A N 1
ATOM 1238 C CA . GLU A 1 151 ? 13.078 -13.523 -22.149 1.00 38.85 505 GLU A CA 1
ATOM 1239 C C . GLU A 1 151 ? 12.023 -14.013 -21.156 1.00 35.68 505 GLU A C 1
ATOM 1240 O O . GLU A 1 151 ? 10.887 -14.169 -21.536 1.00 34.12 505 GLU A O 1
ATOM 1246 N N . SER A 1 152 ? 12.410 -14.333 -19.924 1.00 31.45 506 SER A N 1
ATOM 1247 C CA . SER A 1 152 ? 11.438 -14.936 -19.026 1.00 33.74 506 SER A CA 1
ATOM 1248 C C . SER A 1 152 ? 11.255 -14.148 -17.714 1.00 30.57 506 SER A C 1
ATOM 1249 O O . SER A 1 152 ? 10.444 -14.572 -16.887 1.00 27.74 506 SER A O 1
ATOM 1252 N N . GLU A 1 153 ? 11.934 -13.023 -17.518 1.00 28.32 507 GLU A N 1
ATOM 1253 C CA . GLU A 1 153 ? 11.844 -12.303 -16.246 1.00 29.44 507 GLU A CA 1
ATOM 1254 C C . GLU A 1 153 ? 11.621 -10.812 -16.478 1.00 27.83 507 GLU A C 1
ATOM 1255 O O . GLU A 1 153 ? 12.019 -10.264 -17.500 1.00 30.50 507 GLU A O 1
ATOM 1261 N N . ASP A 1 154 ? 10.938 -10.192 -15.521 1.00 25.04 508 ASP A N 1
ATOM 1262 C CA . ASP A 1 154 ? 10.846 -8.725 -15.437 1.00 23.99 508 ASP A CA 1
ATOM 1263 C C . ASP A 1 154 ? 12.003 -8.263 -14.555 1.00 23.42 508 ASP A C 1
ATOM 1264 O O . ASP A 1 154 ? 12.369 -8.963 -13.617 1.00 23.66 508 ASP A O 1
ATOM 1269 N N . ILE A 1 155 ? 12.566 -7.095 -14.878 1.00 25.08 509 ILE A N 1
ATOM 1270 C CA . ILE A 1 155 ? 13.806 -6.590 -14.244 1.00 24.12 509 ILE A CA 1
ATOM 1271 C C . ILE A 1 155 ? 13.571 -5.165 -13.746 1.00 22.53 509 ILE A C 1
ATOM 1272 O O . ILE A 1 155 ? 13.080 -4.317 -14.445 1.00 21.27 509 ILE A O 1
ATOM 1277 N N . LEU A 1 156 ? 13.884 -4.948 -12.484 1.00 22.46 510 LEU A N 1
ATOM 1278 C CA . LEU A 1 156 ? 13.890 -3.649 -11.915 1.00 26.82 510 LEU A CA 1
ATOM 1279 C C . LEU A 1 156 ? 15.351 -3.327 -11.564 1.00 26.90 510 LEU A C 1
ATOM 1280 O O . LEU A 1 156 ? 16.028 -4.124 -10.874 1.00 25.03 510 LEU A O 1
ATOM 1285 N N . TYR A 1 157 ? 15.817 -2.162 -11.974 1.00 26.28 511 TYR A N 1
ATOM 1286 C CA . TYR A 1 157 ? 17.144 -1.694 -11.542 1.00 30.21 511 TYR A CA 1
ATOM 1287 C C . TYR A 1 157 ? 16.979 -0.542 -10.554 1.00 27.82 511 TYR A C 1
ATOM 1288 O O . TYR A 1 157 ? 16.207 0.378 -10.826 1.00 30.45 511 TYR A O 1
ATOM 1297 N N . ILE A 1 158 ? 17.685 -0.610 -9.423 1.00 29.36 512 ILE A N 1
ATOM 1298 C CA A ILE A 1 158 ? 17.758 0.504 -8.458 0.50 30.33 512 ILE A CA 1
ATOM 1299 C CA B ILE A 1 158 ? 17.758 0.504 -8.458 0.50 30.32 512 ILE A CA 1
ATOM 1300 C C . ILE A 1 158 ? 19.226 0.940 -8.371 1.00 32.28 512 ILE A C 1
ATOM 1301 O O . ILE A 1 158 ? 20.059 0.250 -7.812 1.00 33.69 512 ILE A O 1
ATOM 1310 N N . LYS A 1 159 ? 19.537 2.077 -8.956 1.00 36.02 513 LYS A N 1
ATOM 1311 C CA . LYS A 1 159 ? 20.911 2.477 -9.034 1.00 39.49 513 LYS A CA 1
ATOM 1312 C C . LYS A 1 159 ? 21.014 3.883 -8.465 1.00 38.84 513 LYS A C 1
ATOM 1313 O O . LYS A 1 159 ? 20.115 4.693 -8.583 1.00 42.93 513 LYS A O 1
ATOM 1319 N N . ASP A 1 160 ? 22.110 4.127 -7.808 1.00 44.07 514 ASP A N 1
ATOM 1320 C CA . ASP A 1 160 ? 22.282 5.416 -7.188 1.00 49.10 514 ASP A CA 1
ATOM 1321 C C . ASP A 1 160 ? 23.679 5.929 -7.544 1.00 47.81 514 ASP A C 1
ATOM 1322 O O . ASP A 1 160 ? 24.577 5.135 -7.778 1.00 43.72 514 ASP A O 1
ATOM 1327 N N . THR A 1 161 ? 23.841 7.243 -7.532 1.00 52.17 515 THR A N 1
ATOM 1328 C CA . THR A 1 161 ? 25.152 7.877 -7.766 1.00 52.81 515 THR A CA 1
ATOM 1329 C C . THR A 1 161 ? 25.837 8.159 -6.425 1.00 56.80 515 THR A C 1
ATOM 1330 O O . THR A 1 161 ? 26.087 9.311 -6.104 1.00 54.72 515 THR A O 1
ATOM 1334 N N . GLY A 1 162 ? 26.105 7.108 -5.644 1.00 58.50 516 GLY A N 1
ATOM 1335 C CA . GLY A 1 162 ? 26.854 7.227 -4.384 1.00 58.07 516 GLY A CA 1
ATOM 1336 C C . GLY A 1 162 ? 28.294 6.763 -4.550 1.00 58.24 516 GLY A C 1
ATOM 1337 O O . GLY A 1 162 ? 28.837 6.020 -3.719 1.00 58.24 516 GLY A O 1
ATOM 1338 N N . GLY A 1 192 ? 23.212 -5.133 5.962 1.00 51.36 546 GLY A N 1
ATOM 1339 C CA . GLY A 1 192 ? 22.955 -6.159 6.962 1.00 44.99 546 GLY A CA 1
ATOM 1340 C C . GLY A 1 192 ? 21.594 -6.825 6.775 1.00 39.98 546 GLY A C 1
ATOM 1341 O O . GLY A 1 192 ? 21.266 -7.367 5.706 1.00 37.40 546 GLY A O 1
ATOM 1342 N N . LEU A 1 193 ? 20.808 -6.781 7.841 1.00 35.99 547 LEU A N 1
ATOM 1343 C CA . LEU A 1 193 ? 19.603 -7.590 8.015 1.00 34.57 547 LEU A CA 1
ATOM 1344 C C . LEU A 1 193 ? 18.536 -7.198 6.984 1.00 31.39 547 LEU A C 1
ATOM 1345 O O . LEU A 1 193 ? 17.830 -8.088 6.497 1.00 31.36 547 LEU A O 1
ATOM 1350 N N . GLY A 1 194 ? 18.370 -5.894 6.736 1.00 28.13 548 GLY A N 1
ATOM 1351 C CA . GLY A 1 194 ? 17.366 -5.426 5.733 1.00 32.15 548 GLY A CA 1
ATOM 1352 C C . GLY A 1 194 ? 17.529 -6.114 4.381 1.00 29.05 548 GLY A C 1
ATOM 1353 O O . GLY A 1 194 ? 16.561 -6.666 3.814 1.00 28.27 548 GLY A O 1
ATOM 1354 N N . LEU A 1 195 ? 18.769 -6.069 3.877 1.00 32.03 549 LEU A N 1
ATOM 1355 C CA . LEU A 1 195 ? 19.130 -6.631 2.563 1.00 36.82 549 LEU A CA 1
ATOM 1356 C C . LEU A 1 195 ? 18.921 -8.142 2.568 1.00 36.63 549 LEU A C 1
ATOM 1357 O O . LEU A 1 195 ? 18.385 -8.714 1.609 1.00 35.20 549 LEU A O 1
ATOM 1362 N N . PHE A 1 196 ? 19.287 -8.789 3.661 1.00 39.23 550 PHE A N 1
ATOM 1363 C CA . PHE A 1 196 ? 19.131 -10.225 3.726 1.00 37.64 550 PHE A CA 1
ATOM 1364 C C . PHE A 1 196 ? 17.654 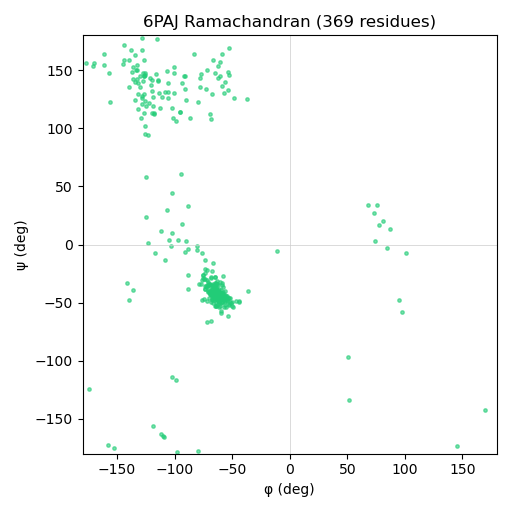-10.615 3.581 1.00 36.31 550 PHE A C 1
ATOM 1365 O O . PHE A 1 196 ? 17.335 -11.572 2.834 1.00 35.85 550 PHE A O 1
ATOM 1373 N N . ILE A 1 197 ? 16.761 -9.899 4.267 1.00 32.06 551 ILE A N 1
ATOM 1374 C CA . ILE A 1 197 ? 15.332 -10.211 4.199 1.00 33.66 551 ILE A CA 1
ATOM 1375 C C . ILE A 1 197 ? 14.790 -9.845 2.798 1.00 34.12 551 ILE A C 1
ATOM 1376 O O . ILE A 1 197 ? 13.961 -10.593 2.230 1.00 31.16 551 ILE A O 1
ATOM 1381 N N . CYS A 1 198 ? 15.215 -8.717 2.245 1.00 30.84 552 CYS A N 1
ATOM 1382 C CA . CYS A 1 198 ? 14.871 -8.412 0.828 1.00 31.21 552 CYS A CA 1
ATOM 1383 C C . CYS A 1 198 ? 15.135 -9.646 -0.045 1.00 29.65 552 CYS A C 1
ATOM 1384 O O . CYS A 1 198 ? 14.265 -10.040 -0.806 1.00 28.42 552 CYS A O 1
ATOM 1387 N N . LYS A 1 199 ? 16.306 -10.254 0.092 1.00 30.51 553 LYS A N 1
ATOM 1388 C CA . LYS A 1 199 ? 16.698 -11.396 -0.762 1.00 34.99 553 LYS A CA 1
ATOM 1389 C C . LYS A 1 199 ? 15.726 -12.573 -0.566 1.00 39.35 553 LYS A C 1
ATOM 1390 O O . LYS A 1 199 ? 15.297 -13.239 -1.551 1.00 33.78 553 LYS A O 1
ATOM 1396 N N . MET A 1 200 ? 15.335 -12.806 0.684 1.00 37.06 554 MET A N 1
ATOM 1397 C CA . MET A 1 200 ? 14.423 -13.891 1.019 1.00 38.86 554 MET A CA 1
ATOM 1398 C C . MET A 1 200 ? 13.079 -13.658 0.335 1.00 35.78 554 MET A C 1
ATOM 1399 O O . MET A 1 200 ? 12.478 -14.593 -0.185 1.00 30.18 554 MET A O 1
ATOM 1404 N N . ILE A 1 201 ? 12.604 -12.410 0.377 1.00 30.83 555 ILE A N 1
ATOM 1405 C CA . ILE A 1 201 ? 11.307 -12.099 -0.174 1.00 28.94 555 ILE A CA 1
ATOM 1406 C C . ILE A 1 201 ? 11.351 -12.256 -1.703 1.00 28.80 555 ILE A C 1
ATOM 1407 O O . ILE A 1 201 ? 10.425 -12.825 -2.277 1.00 31.01 555 ILE A O 1
ATOM 1412 N N . ILE A 1 202 ? 12.411 -11.787 -2.344 1.00 27.57 556 ILE A N 1
ATOM 1413 C CA A ILE A 1 202 ? 12.484 -11.857 -3.793 0.50 28.08 556 ILE A CA 1
ATOM 1414 C CA B ILE A 1 202 ? 12.533 -11.856 -3.799 0.50 27.71 556 ILE A CA 1
ATOM 1415 C C . ILE A 1 202 ? 12.587 -13.335 -4.204 1.00 29.22 556 ILE A C 1
ATOM 1416 O O . ILE A 1 202 ? 11.927 -13.761 -5.135 1.00 26.08 556 ILE A O 1
ATOM 1425 N N . GLU A 1 203 ? 13.357 -14.127 -3.464 1.00 33.68 557 GLU A N 1
ATOM 1426 C CA . GLU A 1 203 ? 13.503 -15.552 -3.762 1.00 36.02 557 GLU A CA 1
ATOM 1427 C C . GLU A 1 203 ? 12.158 -16.279 -3.607 1.00 40.05 557 GLU A C 1
ATOM 1428 O O . GLU A 1 203 ? 11.867 -17.180 -4.392 1.00 43.97 557 GLU A O 1
ATOM 1434 N N . GLU A 1 204 ? 11.294 -15.832 -2.700 1.00 40.18 558 GLU A N 1
ATOM 1435 C CA . GLU A 1 204 ? 9.960 -16.435 -2.491 1.00 39.67 558 GLU A CA 1
ATOM 1436 C C . GLU A 1 204 ? 8.972 -16.090 -3.618 1.00 34.74 558 GLU A C 1
ATOM 1442 N N . HIS A 1 205 ? 9.280 -14.997 -4.335 1.00 35.41 559 HIS A N 1
ATOM 1443 C CA . HIS A 1 205 ? 8.598 -14.649 -5.585 1.00 29.75 559 HIS A CA 1
ATOM 1444 C C . HIS A 1 205 ? 9.078 -15.532 -6.749 1.00 28.49 559 HIS A C 1
ATOM 1445 O O . HIS A 1 205 ? 8.560 -15.378 -7.848 1.00 29.38 559 HIS A O 1
ATOM 1452 N N . GLY A 1 206 ? 10.108 -16.352 -6.517 1.00 31.10 560 GLY A N 1
ATOM 1453 C CA . GLY A 1 206 ? 10.799 -17.182 -7.521 1.00 33.22 560 GLY A CA 1
ATOM 1454 C C . GLY A 1 206 ? 11.828 -16.386 -8.315 1.00 33.95 560 GLY A C 1
ATOM 1455 O O . GLY A 1 206 ? 12.206 -16.765 -9.395 1.00 30.38 560 GLY A O 1
ATOM 1456 N N . GLY A 1 207 ? 12.259 -15.251 -7.773 1.00 33.91 561 GLY A N 1
ATOM 1457 C CA . GLY A 1 207 ? 13.121 -14.331 -8.476 1.00 32.49 561 GLY A CA 1
ATOM 1458 C C . GLY A 1 207 ? 14.509 -14.313 -7.877 1.00 32.64 561 GLY A C 1
ATOM 1459 O O . GLY A 1 207 ? 14.886 -15.214 -7.103 1.00 29.90 561 GLY A O 1
ATOM 1460 N N . SER A 1 208 ? 15.280 -13.297 -8.229 1.00 31.72 562 SER A N 1
ATOM 1461 C CA . SER A 1 208 ? 16.642 -13.159 -7.705 1.00 32.79 562 SER A CA 1
ATOM 1462 C C . SER A 1 208 ? 16.963 -11.683 -7.503 1.00 31.66 562 SER A C 1
ATOM 1463 O O . SER A 1 208 ? 16.334 -10.802 -8.122 1.00 25.68 562 SER A O 1
ATOM 1466 N N . ILE A 1 209 ? 17.896 -11.427 -6.590 1.00 32.49 563 ILE A N 1
ATOM 1467 C CA A ILE A 1 209 ? 18.436 -10.079 -6.359 0.50 34.70 563 ILE A CA 1
ATOM 1468 C CA B ILE A 1 209 ? 18.436 -10.065 -6.422 0.50 32.97 563 ILE A CA 1
ATOM 1469 C C . ILE A 1 209 ? 19.964 -10.141 -6.522 1.00 35.26 563 ILE A C 1
ATOM 1470 O O . ILE A 1 209 ? 20.577 -11.064 -6.016 1.00 35.93 563 ILE A O 1
ATOM 1479 N N . ASP A 1 210 ? 20.551 -9.181 -7.231 1.00 37.06 564 ASP A N 1
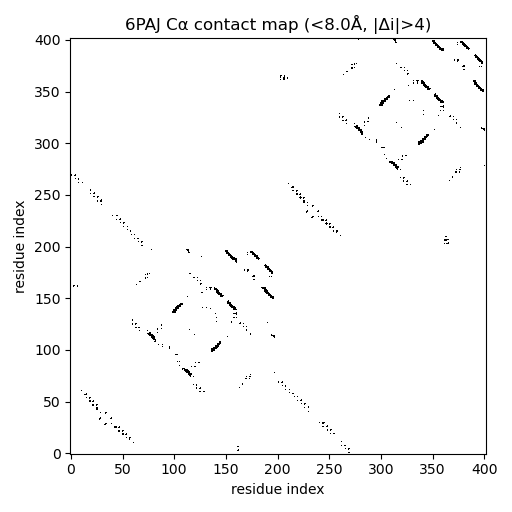ATOM 1480 C CA . ASP A 1 210 ? 21.998 -9.057 -7.378 1.00 40.65 564 ASP A CA 1
ATOM 1481 C C . ASP A 1 210 ? 22.400 -7.640 -6.982 1.00 44.02 564 ASP A C 1
ATOM 1482 O O . ASP A 1 210 ? 21.590 -6.711 -7.068 1.00 35.99 564 ASP A O 1
ATOM 1487 N N . VAL A 1 211 ? 23.664 -7.459 -6.633 1.00 46.14 565 VAL A N 1
ATOM 1488 C CA . VAL A 1 211 ? 24.173 -6.111 -6.367 1.00 50.69 565 VAL A CA 1
ATOM 1489 C C . VAL A 1 211 ? 25.470 -5.886 -7.159 1.00 55.76 565 VAL A C 1
ATOM 1490 O O . VAL A 1 211 ? 26.336 -6.757 -7.248 1.00 51.81 565 VAL A O 1
ATOM 1494 N N . LYS A 1 212 ? 25.557 -4.710 -7.768 1.00 58.70 566 LYS A N 1
ATOM 1495 C CA . LYS A 1 212 ? 26.744 -4.278 -8.487 1.00 59.39 566 LYS A CA 1
ATOM 1496 C C . LYS A 1 212 ? 27.151 -2.905 -7.957 1.00 59.95 566 LYS A C 1
ATOM 1497 O O . LYS A 1 212 ? 26.295 -2.075 -7.673 1.00 57.04 566 LYS A O 1
ATOM 1503 N N . SER A 1 213 ? 28.454 -2.691 -7.812 1.00 68.82 567 SER A N 1
ATOM 1504 C CA . SER A 1 213 ? 28.960 -1.431 -7.282 1.00 70.37 567 SER A CA 1
ATOM 1505 C C . SER A 1 213 ? 30.396 -1.195 -7.755 1.00 75.33 567 SER A C 1
ATOM 1506 O O . SER A 1 213 ? 31.272 -2.02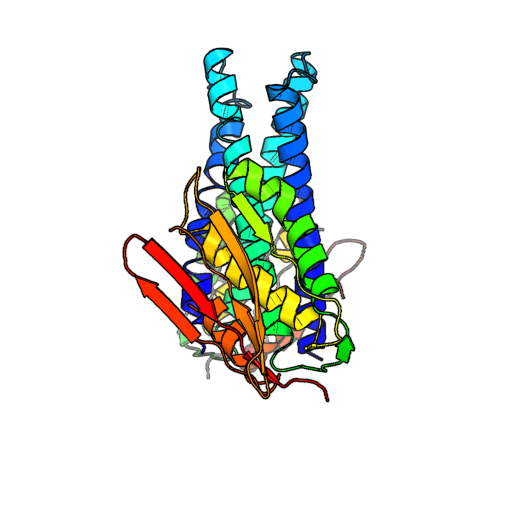6 -7.536 1.00 74.24 567 SER A O 1
ATOM 1509 N N . GLU A 1 214 ? 30.591 -0.066 -8.424 1.00 81.20 568 GLU A N 1
ATOM 1510 C CA . GLU A 1 214 ? 31.910 0.482 -8.697 1.00 84.85 568 GLU A CA 1
ATOM 1511 C C . GLU A 1 214 ? 32.191 1.566 -7.649 1.00 82.06 568 GLU A C 1
ATOM 1512 O O . GLU A 1 214 ? 31.590 2.639 -7.723 1.00 74.46 568 GLU A O 1
ATOM 1518 N N . LEU A 1 215 ? 33.068 1.274 -6.674 1.00 86.46 569 LEU A N 1
ATOM 1519 C CA . LEU A 1 215 ? 33.497 2.250 -5.637 1.00 81.15 569 LEU A CA 1
ATOM 1520 C C . LEU A 1 215 ? 33.618 3.654 -6.250 1.00 78.85 569 LEU A C 1
ATOM 1521 O O . LEU A 1 215 ? 34.301 3.833 -7.259 1.00 70.67 569 LEU A O 1
ATOM 1523 N N . GLY A 1 216 ? 32.927 4.636 -5.664 1.00 74.74 570 GLY A N 1
ATOM 1524 C CA . GLY A 1 216 ? 32.876 5.996 -6.216 1.00 75.72 570 GLY A CA 1
ATOM 1525 C C . GLY A 1 216 ? 31.622 6.256 -7.043 1.00 76.27 570 GLY A C 1
ATOM 1526 O O . GLY A 1 216 ? 30.861 7.172 -6.733 1.00 81.87 570 GLY A O 1
ATOM 1527 N N . LYS A 1 217 ? 31.407 5.451 -8.087 1.00 75.43 571 LYS A N 1
ATOM 1528 C CA . LYS A 1 217 ? 30.323 5.660 -9.071 1.00 72.14 571 LYS A CA 1
ATOM 1529 C C . LYS A 1 217 ? 28.937 5.444 -8.436 1.00 71.29 571 LYS A C 1
ATOM 1530 O O . LYS A 1 217 ? 28.033 6.261 -8.637 1.00 69.48 571 LYS A O 1
ATOM 1532 N N . GLY A 1 218 ? 28.754 4.344 -7.707 1.00 67.58 572 GLY A N 1
ATOM 1533 C CA . GLY A 1 218 ? 27.484 4.068 -7.018 1.00 64.74 572 GLY A CA 1
ATOM 1534 C C . GLY A 1 218 ? 27.150 2.583 -6.991 1.00 64.22 572 GLY A C 1
ATOM 1535 O O . GLY A 1 218 ? 27.978 1.761 -7.381 1.00 57.64 572 GLY A O 1
ATOM 1536 N N . THR A 1 219 ? 25.940 2.246 -6.509 1.00 60.10 573 THR A N 1
ATOM 1537 C CA . THR A 1 219 ? 25.451 0.848 -6.447 1.00 54.54 573 THR A CA 1
ATOM 1538 C C . THR A 1 219 ? 24.220 0.667 -7.349 1.00 45.78 573 THR A C 1
ATOM 1539 O O . THR A 1 219 ? 23.389 1.580 -7.515 1.00 44.51 573 THR A O 1
ATOM 1543 N N . THR A 1 220 ? 24.116 -0.528 -7.912 1.00 46.79 574 THR A N 1
ATOM 1544 C CA . THR A 1 220 ? 22.938 -0.959 -8.654 1.00 41.63 574 THR A CA 1
ATOM 1545 C C . THR A 1 220 ? 22.434 -2.268 -8.050 1.00 41.95 574 THR A C 1
ATOM 1546 O O . THR A 1 220 ? 23.166 -3.275 -8.018 1.00 39.70 574 THR A O 1
ATOM 1550 N N . PHE A 1 221 ? 21.186 -2.228 -7.550 1.00 37.07 575 PHE A N 1
ATOM 1551 C CA . PHE A 1 221 ? 20.454 -3.458 -7.227 1.00 32.92 575 PHE A CA 1
ATOM 1552 C C . PHE A 1 221 ? 19.639 -3.890 -8.449 1.00 31.21 575 PHE A C 1
ATOM 1553 O O . PHE A 1 221 ? 18.949 -3.096 -9.070 1.00 25.83 575 PHE A O 1
ATOM 1561 N N . ILE A 1 222 ? 19.718 -5.164 -8.746 1.00 31.16 576 ILE A N 1
ATOM 1562 C CA . ILE A 1 222 ? 19.012 -5.773 -9.875 1.00 32.51 576 ILE A CA 1
ATOM 1563 C C . ILE A 1 222 ? 18.039 -6.827 -9.335 1.00 30.14 576 ILE A C 1
ATOM 1564 O O . ILE A 1 222 ? 18.469 -7.865 -8.786 1.00 28.48 576 ILE A O 1
ATOM 1569 N N . ILE A 1 223 ? 16.739 -6.550 -9.483 1.00 26.52 577 ILE A N 1
ATOM 1570 C CA A ILE A 1 223 ? 15.694 -7.515 -9.103 0.50 25.91 577 ILE A CA 1
ATOM 1571 C CA B ILE A 1 223 ? 15.705 -7.517 -9.107 0.50 23.99 577 ILE A CA 1
ATOM 1572 C C . ILE A 1 223 ? 15.150 -8.157 -10.384 1.00 23.14 577 ILE A C 1
ATOM 1573 O O . ILE A 1 223 ? 14.699 -7.473 -11.303 1.00 25.94 577 ILE A O 1
ATOM 1582 N N . LYS A 1 224 ? 15.178 -9.472 -10.434 1.00 24.03 578 LYS A N 1
ATOM 1583 C CA . LYS A 1 224 ? 14.515 -10.233 -11.489 1.00 27.54 578 LYS A CA 1
ATOM 1584 C C . LYS A 1 224 ? 13.324 -11.005 -10.902 1.00 25.67 578 LYS A C 1
ATOM 1585 O O . LYS A 1 224 ? 13.483 -11.729 -9.924 1.00 25.75 578 LYS A O 1
ATOM 1591 N N . LEU A 1 225 ? 12.156 -10.829 -11.491 1.00 25.02 579 LEU A N 1
ATOM 1592 C CA . LEU A 1 225 ? 10.906 -11.567 -11.120 1.00 22.99 579 LEU A CA 1
ATOM 1593 C C . LEU A 1 225 ? 10.406 -12.358 -12.330 1.00 22.84 579 LEU A C 1
ATOM 1594 O O . LEU A 1 225 ? 10.453 -11.853 -13.417 1.00 22.31 579 LEU A O 1
ATOM 1599 N N . PRO A 1 226 ? 9.891 -13.583 -12.119 1.00 25.77 580 PRO A N 1
ATOM 1600 C CA . PRO A 1 226 ? 9.237 -14.356 -13.177 1.00 26.81 580 PRO A CA 1
ATOM 1601 C C . PRO A 1 226 ? 8.127 -13.544 -13.851 1.00 26.03 580 PRO A C 1
ATOM 1602 O O . PRO A 1 226 ? 7.324 -12.960 -13.166 1.00 26.72 580 PRO A O 1
ATOM 1606 N N . LYS A 1 227 ? 8.088 -13.538 -15.171 1.00 25.93 581 LYS A N 1
ATOM 1607 C CA . LYS A 1 227 ? 6.982 -12.962 -15.892 1.00 28.70 581 LYS A CA 1
ATOM 1608 C C . LYS A 1 227 ? 5.708 -13.724 -15.499 1.00 24.82 581 LYS A C 1
ATOM 1609 O O . LYS A 1 227 ? 5.794 -14.825 -14.986 1.00 30.12 581 LYS A O 1
ATOM 1615 N N . PRO A 1 228 ? 4.556 -13.109 -15.648 1.00 27.74 582 PRO A N 1
ATOM 1616 C CA . PRO A 1 228 ? 3.369 -13.855 -15.281 1.00 35.34 582 PRO A CA 1
ATOM 1617 C C . PRO A 1 228 ? 3.128 -14.942 -16.339 1.00 44.85 582 PRO A C 1
ATOM 1618 O O . PRO A 1 228 ? 3.287 -16.129 -16.045 1.00 50.17 582 PRO A O 1
ATOM 1622 N N . GLU A 1 229 ? 2.804 -14.472 -17.544 1.00 50.95 583 GLU A N 1
ATOM 1623 C CA . GLU A 1 229 ? 2.494 -15.273 -18.750 1.00 61.77 583 GLU A CA 1
ATOM 1624 C C . GLU A 1 229 ? 3.429 -16.488 -18.849 1.00 63.89 583 GLU A C 1
ATOM 1625 O O . GLU A 1 229 ? 4.637 -16.417 -19.092 1.00 70.92 583 GLU A O 1
ATOM 1632 N N . ASN B 1 1 ? -0.568 -17.592 16.713 1.00 77.27 355 ASN B N 1
ATOM 1633 C CA . ASN B 1 1 ? -1.079 -16.204 16.500 1.00 66.51 355 ASN B CA 1
ATOM 1634 C C . ASN B 1 1 ? -0.064 -15.172 17.009 1.00 59.78 355 ASN B C 1
ATOM 1635 O O . ASN B 1 1 ? -0.380 -13.995 17.129 1.00 48.97 355 ASN B O 1
ATOM 1640 N N . LEU B 1 2 ? 1.166 -15.608 17.237 1.00 58.76 356 LEU B N 1
ATOM 1641 C CA . LEU B 1 2 ? 2.237 -14.714 17.587 1.00 55.64 356 LEU B CA 1
ATOM 1642 C C . LEU B 1 2 ? 2.459 -13.736 16.422 1.00 55.63 356 LEU B C 1
ATOM 1643 O O . LEU B 1 2 ? 2.628 -12.539 16.648 1.00 48.35 356 LEU B O 1
ATOM 1648 N N . ASP B 1 3 ? 2.421 -14.239 15.184 1.00 52.49 357 ASP B N 1
ATOM 1649 C CA . ASP B 1 3 ? 2.667 -13.409 13.999 1.00 51.41 357 ASP B CA 1
ATOM 1650 C C . ASP B 1 3 ? 1.708 -12.212 13.968 1.00 49.63 357 ASP B C 1
ATOM 1651 O O . ASP B 1 3 ? 2.144 -11.100 13.667 1.00 46.02 357 ASP B O 1
ATOM 1656 N N . GLN B 1 4 ? 0.420 -12.435 14.236 1.00 45.85 358 GLN B N 1
ATOM 1657 C CA . GLN B 1 4 ? -0.547 -11.343 14.148 1.00 47.91 358 GLN B CA 1
ATOM 1658 C C . GLN B 1 4 ? -0.291 -10.318 15.263 1.00 44.42 358 GLN B C 1
ATOM 1659 O O . GLN B 1 4 ? -0.427 -9.116 15.027 1.00 41.66 358 GLN B O 1
ATOM 1665 N N . MET B 1 5 ? 0.038 -10.808 16.462 1.00 39.86 359 MET B N 1
ATOM 1666 C CA . MET B 1 5 ? 0.390 -9.976 17.605 1.00 39.75 359 MET B CA 1
ATOM 1667 C C . MET B 1 5 ? 1.536 -9.029 17.227 1.00 34.37 359 MET B C 1
ATOM 1668 O O . MET B 1 5 ? 1.496 -7.874 17.600 1.00 35.40 359 MET B O 1
ATOM 1673 N N . LYS B 1 6 ? 2.551 -9.560 16.539 1.00 32.64 360 LYS B N 1
ATOM 1674 C CA . LYS B 1 6 ? 3.736 -8.806 16.124 1.00 33.94 360 LYS B CA 1
ATOM 1675 C C . LYS B 1 6 ? 3.326 -7.729 15.117 1.00 33.47 360 LYS B C 1
ATOM 1676 O O . LYS B 1 6 ? 3.731 -6.562 15.235 1.00 31.12 360 LYS B O 1
ATOM 1682 N N . LYS B 1 7 ? 2.494 -8.101 14.160 1.00 33.84 361 LYS B N 1
ATOM 1683 C CA . LYS B 1 7 ? 1.966 -7.132 13.184 1.00 36.95 361 LYS B CA 1
ATOM 1684 C C . LYS B 1 7 ? 1.196 -6.006 13.874 1.00 35.10 361 LYS B C 1
ATOM 1685 O O . LYS B 1 7 ? 1.406 -4.830 13.614 1.00 35.32 361 LYS B O 1
ATOM 1691 N N . ASP B 1 8 ? 0.286 -6.362 14.755 1.00 38.18 362 ASP B N 1
ATOM 1692 C CA . ASP B 1 8 ? -0.504 -5.353 15.429 1.00 36.79 362 ASP B CA 1
ATOM 1693 C C . ASP B 1 8 ? 0.409 -4.505 16.329 1.00 34.09 362 ASP B C 1
ATOM 1694 O O . ASP B 1 8 ? 0.191 -3.337 16.463 1.00 34.82 362 ASP B O 1
ATOM 1699 N N . PHE B 1 9 ? 1.426 -5.092 16.956 1.00 33.04 363 PHE B N 1
ATOM 1700 C CA . PHE B 1 9 ? 2.366 -4.307 17.788 1.00 27.59 363 PHE B CA 1
ATOM 1701 C C . PHE B 1 9 ? 3.083 -3.293 16.890 1.00 27.02 363 PHE B C 1
ATOM 1702 O O . PHE B 1 9 ? 3.192 -2.139 17.214 1.00 25.80 363 PHE B O 1
ATOM 1710 N N . ILE B 1 10 ? 3.571 -3.718 15.731 1.00 27.46 364 ILE B N 1
ATOM 1711 C CA . ILE B 1 10 ? 4.352 -2.809 14.900 1.00 28.78 364 ILE B CA 1
ATOM 1712 C C . ILE B 1 10 ? 3.451 -1.667 14.427 1.00 30.14 364 ILE B C 1
ATOM 1713 O O . ILE B 1 10 ? 3.873 -0.485 14.446 1.00 28.42 364 ILE B O 1
ATOM 1718 N N . ALA B 1 11 ? 2.207 -2.007 14.064 1.00 29.62 365 ALA B N 1
ATOM 1719 C CA . ALA B 1 11 ? 1.248 -1.017 13.608 1.00 34.28 365 ALA B CA 1
ATOM 1720 C C . ALA B 1 11 ? 1.004 0.032 14.708 1.00 37.85 365 ALA B C 1
ATOM 1721 O O . ALA B 1 11 ? 0.977 1.244 14.478 1.00 39.68 365 ALA B O 1
ATOM 1723 N N . ASN B 1 12 ? 0.819 -0.437 15.929 1.00 38.63 366 ASN B N 1
ATOM 1724 C CA . ASN B 1 12 ? 0.508 0.454 17.025 1.00 36.98 366 ASN B CA 1
ATOM 1725 C C . ASN B 1 12 ? 1.720 1.352 17.311 1.00 32.85 366 ASN B C 1
ATOM 1726 O O . ASN B 1 12 ? 1.601 2.570 17.491 1.00 32.15 366 ASN B O 1
ATOM 1731 N N . VAL B 1 13 ? 2.891 0.737 17.379 1.00 29.65 367 VAL B N 1
ATOM 1732 C CA . VAL B 1 13 ? 4.166 1.449 17.612 1.00 32.94 367 VAL B CA 1
ATOM 1733 C C . VAL B 1 13 ? 4.409 2.557 16.573 1.00 29.53 367 VAL B C 1
ATOM 1734 O O . VAL B 1 13 ? 4.838 3.690 16.936 1.00 24.65 367 VAL B O 1
ATOM 1738 N N . SER B 1 14 ? 4.193 2.261 15.296 1.00 28.63 368 SER B N 1
ATOM 1739 C CA . SER B 1 14 ? 4.368 3.292 14.249 1.00 30.05 368 SER B CA 1
ATOM 1740 C C . SER B 1 14 ? 3.583 4.558 14.577 1.00 27.54 368 SER B C 1
ATOM 1741 O O . SER B 1 14 ? 4.143 5.654 14.453 1.00 30.02 368 SER B O 1
ATOM 1744 N N . HIS B 1 15 ? 2.299 4.406 14.918 1.00 28.48 369 HIS B N 1
ATOM 1745 C CA . HIS B 1 15 ? 1.470 5.537 15.252 1.00 30.89 369 HIS B CA 1
ATOM 1746 C C . HIS B 1 15 ? 2.013 6.263 16.496 1.00 29.20 369 HIS B C 1
ATOM 1747 O O . HIS B 1 15 ? 2.129 7.476 16.511 1.00 27.70 369 HIS B O 1
ATOM 1754 N N . GLU B 1 16 ? 2.361 5.517 17.536 1.00 28.40 370 GLU B N 1
ATOM 1755 C CA . GLU B 1 16 ? 2.793 6.105 18.807 1.00 27.11 370 GLU B CA 1
ATOM 1756 C C . GLU B 1 16 ? 4.106 6.873 18.666 1.00 24.01 370 GLU B C 1
ATOM 1757 O O . GLU B 1 16 ? 4.374 7.739 19.489 1.00 26.77 370 GLU B O 1
ATOM 1763 N N . LEU B 1 17 ? 4.966 6.511 17.717 1.00 23.17 371 LEU B N 1
ATOM 1764 C CA . LEU B 1 17 ? 6.209 7.234 17.512 1.00 22.63 371 LEU B CA 1
ATOM 1765 C C . LEU B 1 17 ? 6.005 8.405 16.522 1.00 24.62 371 LEU B C 1
ATOM 1766 O O . LEU B 1 17 ? 6.642 9.455 16.640 1.00 22.92 371 LEU B O 1
ATOM 1771 N N . ARG B 1 18 ? 5.199 8.220 15.493 1.00 26.89 372 ARG B N 1
ATOM 1772 C CA . ARG B 1 18 ? 5.027 9.300 14.487 1.00 31.54 372 ARG B CA 1
ATOM 1773 C C . ARG B 1 18 ? 4.304 10.504 15.093 1.00 26.76 372 ARG B C 1
ATOM 1774 O O . ARG B 1 18 ? 4.573 11.650 14.714 1.00 29.87 372 ARG B O 1
ATOM 1782 N N . THR B 1 19 ? 3.330 10.247 15.945 1.00 25.66 373 THR B N 1
ATOM 1783 C CA . THR B 1 19 ? 2.540 11.332 16.516 1.00 29.88 373 THR B CA 1
ATOM 1784 C C . THR B 1 19 ? 3.415 12.358 17.251 1.00 26.70 373 THR B C 1
ATOM 1785 O O . THR B 1 19 ? 3.283 13.568 16.957 1.00 24.66 373 THR B O 1
ATOM 1789 N N . PRO B 1 20 ? 4.260 11.922 18.214 1.00 25.06 374 PRO B N 1
ATOM 1790 C CA . PRO B 1 20 ? 5.121 12.876 18.912 1.00 25.36 374 PRO B CA 1
ATOM 1791 C C . PRO B 1 20 ? 6.112 13.544 17.942 1.00 23.31 374 PRO B C 1
ATOM 1792 O O . PRO B 1 20 ? 6.381 14.729 18.082 1.00 21.78 374 PRO B O 1
ATOM 1796 N N . ILE B 1 21 ? 6.581 12.830 16.922 1.00 22.68 375 ILE B N 1
ATOM 1797 C CA . ILE B 1 21 ? 7.488 13.456 15.979 1.00 26.67 375 ILE B CA 1
ATOM 1798 C C . ILE B 1 21 ? 6.737 14.567 15.209 1.00 25.10 375 ILE B C 1
ATOM 1799 O O . ILE B 1 21 ? 7.228 15.691 15.061 1.00 22.01 375 ILE B O 1
ATOM 1804 N N . SER B 1 22 ? 5.522 14.274 14.741 1.00 24.21 376 SER B N 1
ATOM 1805 C CA . SER B 1 22 ? 4.801 15.275 13.936 1.00 26.41 376 SER B CA 1
ATOM 1806 C C . SER B 1 22 ? 4.496 16.517 14.789 1.00 24.98 376 SER B C 1
ATOM 1807 O O . SER B 1 22 ? 4.537 17.637 14.320 1.00 25.19 376 SER B O 1
ATOM 1810 N N . LEU B 1 23 ? 4.251 16.320 16.077 1.00 21.68 377 LEU B N 1
ATOM 1811 C CA . LEU B 1 23 ? 3.910 17.391 16.971 1.00 24.16 377 LEU B CA 1
ATOM 1812 C C . LEU B 1 23 ? 5.133 18.273 17.241 1.00 23.88 377 LEU B C 1
ATOM 1813 O O . LEU B 1 23 ? 5.072 19.470 17.111 1.00 26.10 377 LEU B O 1
ATOM 1818 N N . LEU B 1 24 ? 6.279 17.698 17.566 1.00 29.26 378 LEU B N 1
ATOM 1819 C CA . LEU B 1 24 ? 7.418 18.569 17.867 1.00 28.14 378 LEU B CA 1
ATOM 1820 C C . LEU B 1 24 ? 7.984 19.173 16.576 1.00 28.14 378 LEU B C 1
ATOM 1821 O O . LEU B 1 24 ? 8.466 20.291 16.589 1.00 28.85 378 LEU B O 1
ATOM 1826 N N . GLN B 1 25 ? 7.887 18.484 15.446 1.00 27.01 379 GLN B N 1
ATOM 1827 C CA . GLN B 1 25 ? 8.252 19.138 14.183 1.00 28.75 379 GLN B CA 1
ATOM 1828 C C . GLN B 1 25 ? 7.359 20.358 13.913 1.00 26.86 379 GLN B C 1
ATOM 1829 O O . GLN B 1 25 ? 7.845 21.460 13.595 1.00 27.70 379 GLN B O 1
ATOM 1835 N N . GLY B 1 26 ? 6.052 20.173 14.033 1.00 27.57 380 GLY B N 1
ATOM 1836 C CA . GLY B 1 26 ? 5.127 21.247 13.661 1.00 25.72 380 GLY B CA 1
ATOM 1837 C C . GLY B 1 26 ? 5.270 22.449 14.566 1.00 25.53 380 GLY B C 1
ATOM 1838 O O . GLY B 1 26 ? 5.208 23.585 14.102 1.00 24.51 380 GLY B O 1
ATOM 1839 N N . TYR B 1 27 ? 5.507 22.211 15.868 1.00 24.52 381 TYR B N 1
ATOM 1840 C CA . TYR B 1 27 ? 5.681 23.302 16.809 1.00 23.53 381 TYR B CA 1
ATOM 1841 C C . TYR B 1 27 ? 7.020 24.017 16.568 1.00 22.60 381 TYR B C 1
ATOM 1842 O O . TYR B 1 27 ? 7.098 25.259 16.688 1.00 26.79 381 TYR B O 1
ATOM 1851 N N . THR B 1 28 ? 8.059 23.263 16.279 1.00 24.00 382 THR B N 1
ATOM 1852 C CA . THR B 1 28 ? 9.365 23.850 15.967 1.00 22.93 382 THR B CA 1
ATOM 1853 C C . THR B 1 28 ? 9.278 24.689 14.685 1.00 23.23 382 THR B C 1
ATOM 1854 O O . THR B 1 28 ? 9.703 25.819 14.672 1.00 26.09 382 THR B O 1
ATOM 1858 N N . GLU B 1 29 ? 8.774 24.110 13.598 1.00 26.34 383 GLU B N 1
ATOM 1859 C CA . GLU B 1 29 ? 8.673 24.808 12.315 1.00 27.10 383 GLU B CA 1
ATOM 1860 C C . GLU B 1 29 ? 7.830 26.069 12.439 1.00 28.31 383 GLU B C 1
ATOM 1861 O O . GLU B 1 29 ? 8.031 27.047 11.727 1.00 36.83 383 GLU B O 1
ATOM 1867 N N . SER B 1 30 ? 6.852 25.995 13.301 1.00 30.41 384 SER B N 1
ATOM 1868 C CA . SER B 1 30 ? 5.955 27.081 13.601 1.00 33.76 384 SER B CA 1
ATOM 1869 C C . SER B 1 30 ? 6.731 28.285 14.140 1.00 34.66 384 SER B C 1
ATOM 1870 O O . SER B 1 30 ? 6.382 29.441 13.817 1.00 29.42 384 SER B O 1
ATOM 1873 N N . ILE B 1 31 ? 7.716 28.013 15.006 1.00 31.41 385 ILE B N 1
ATOM 1874 C CA . ILE B 1 31 ? 8.609 29.047 15.587 1.00 31.66 385 ILE B CA 1
ATOM 1875 C C . ILE B 1 31 ? 9.646 29.481 14.544 1.00 34.45 385 ILE B C 1
ATOM 1876 O O . ILE B 1 31 ? 9.823 30.673 14.340 1.00 31.00 385 ILE B O 1
ATOM 1881 N N . VAL B 1 32 ? 10.318 28.546 13.857 1.00 36.57 386 VAL B N 1
ATOM 1882 C CA . VAL B 1 32 ? 11.407 28.993 12.999 1.00 38.53 386 VAL B CA 1
ATOM 1883 C C . VAL B 1 32 ? 10.843 29.668 11.744 1.00 41.62 386 VAL B C 1
ATOM 1884 O O . VAL B 1 32 ? 11.548 30.453 11.166 1.00 44.16 386 VAL B O 1
ATOM 1888 N N . ASP B 1 33 ? 9.620 29.365 11.324 1.00 42.80 387 ASP B N 1
ATOM 1889 C CA . ASP B 1 33 ? 9.032 30.004 10.139 1.00 43.71 387 ASP B CA 1
ATOM 1890 C C . ASP B 1 33 ? 8.273 31.284 10.504 1.00 43.09 387 ASP B C 1
ATOM 1891 O O . ASP B 1 33 ? 7.648 31.868 9.643 1.00 46.31 387 ASP B O 1
ATOM 1896 N N . GLY B 1 34 ? 8.269 31.697 11.761 1.00 44.56 388 GLY B N 1
ATOM 1897 C CA . GLY B 1 34 ? 7.707 32.991 12.125 1.00 43.18 388 GLY B CA 1
ATOM 1898 C C . GLY B 1 34 ? 6.188 32.998 12.173 1.00 43.24 388 GLY B C 1
ATOM 1899 O O . GLY B 1 34 ? 5.612 34.054 12.184 1.00 47.36 388 GLY B O 1
ATOM 1900 N N . ILE B 1 35 ? 5.530 31.843 12.230 1.00 45.15 389 ILE B N 1
ATOM 1901 C CA . ILE B 1 35 ? 4.069 31.777 12.428 1.00 44.56 389 ILE B CA 1
ATOM 1902 C C . ILE B 1 35 ? 3.741 32.098 13.897 1.00 45.81 389 ILE B C 1
ATOM 1903 O O . ILE B 1 35 ? 2.842 32.863 14.183 1.00 42.77 389 ILE B O 1
ATOM 1908 N N . VAL B 1 36 ? 4.447 31.496 14.845 1.00 41.56 390 VAL B N 1
ATOM 1909 C CA . VAL B 1 36 ? 4.252 31.844 16.260 1.00 40.24 390 VAL B CA 1
ATOM 1910 C C . VAL B 1 36 ? 5.289 32.913 16.612 1.00 39.39 390 VAL B C 1
ATOM 1911 O O . VAL B 1 36 ? 6.432 32.810 16.220 1.00 41.51 390 VAL B O 1
ATOM 1915 N N . THR B 1 37 ? 4.878 33.910 17.372 1.00 42.80 391 THR B N 1
ATOM 1916 C CA . THR B 1 37 ? 5.648 35.143 17.496 1.00 44.20 391 THR B CA 1
ATOM 1917 C C . THR B 1 37 ? 5.621 35.678 18.935 1.00 41.69 391 THR B C 1
ATOM 1918 O O . THR B 1 37 ? 6.595 36.293 19.376 1.00 41.48 391 THR B O 1
ATOM 1922 N N . GLU B 1 38 ? 4.520 35.476 19.644 1.00 41.95 392 GLU B N 1
ATOM 1923 C CA . GLU B 1 38 ? 4.329 36.024 20.988 1.00 44.26 392 GLU B CA 1
ATOM 1924 C C . GLU B 1 38 ? 5.212 35.260 21.992 1.00 42.14 392 GLU B C 1
ATOM 1925 O O . GLU B 1 38 ? 5.226 34.017 21.958 1.00 32.56 392 GLU B O 1
ATOM 1931 N N . PRO B 1 39 ? 5.934 35.966 22.893 1.00 38.81 393 PRO B N 1
ATOM 1932 C CA . PRO B 1 39 ? 6.839 35.238 23.811 1.00 37.94 393 PRO B CA 1
ATOM 1933 C C . PRO B 1 39 ? 6.147 34.085 24.550 1.00 37.34 393 PRO B C 1
ATOM 1934 O O . PRO B 1 39 ? 6.709 32.969 24.589 1.00 35.43 393 PRO B O 1
ATOM 1938 N N . ASP B 1 40 ? 4.952 34.323 25.098 1.00 37.68 394 ASP B N 1
ATOM 1939 C CA . ASP B 1 40 ? 4.206 33.270 25.838 1.00 42.51 394 ASP B CA 1
ATOM 1940 C C . ASP B 1 40 ? 3.922 32.064 24.937 1.00 38.36 394 ASP B C 1
ATOM 1941 O O . ASP B 1 40 ? 3.968 30.928 25.397 1.00 38.53 394 ASP B O 1
ATOM 1946 N N . GLU B 1 41 ? 3.584 32.314 23.675 1.00 35.51 395 GLU B N 1
ATOM 1947 C CA . GLU B 1 41 ? 3.242 31.225 22.725 1.00 38.44 395 GLU B CA 1
ATOM 1948 C C . GLU B 1 41 ? 4.497 30.456 22.282 1.00 35.40 395 GLU B C 1
ATOM 1949 O O . GLU B 1 41 ? 4.437 29.224 22.035 1.00 31.15 395 GLU B O 1
ATOM 1955 N N . ILE B 1 42 ? 5.595 31.190 22.094 1.00 32.05 396 ILE B N 1
ATOM 1956 C CA . ILE B 1 42 ? 6.865 30.545 21.800 1.00 34.31 396 ILE B CA 1
ATOM 1957 C C . ILE B 1 42 ? 7.209 29.644 22.989 1.00 33.55 396 ILE B C 1
ATOM 1958 O O . ILE B 1 42 ? 7.483 28.461 22.807 1.00 30.60 396 ILE B O 1
ATOM 1963 N N . LYS B 1 43 ? 7.098 30.150 24.203 1.00 31.13 397 LYS B N 1
ATOM 1964 C CA . LYS B 1 43 ? 7.449 29.314 25.374 1.00 33.84 397 LYS B CA 1
ATOM 1965 C C . LYS B 1 43 ? 6.524 28.088 25.530 1.00 33.44 397 LYS B C 1
ATOM 1966 O O . LYS B 1 43 ? 6.957 26.984 25.904 1.00 30.20 397 LYS B O 1
ATOM 1972 N N . GLU B 1 44 ? 5.234 28.251 25.310 1.00 33.39 398 GLU B N 1
ATOM 1973 C CA . GLU B 1 44 ? 4.320 27.134 25.470 1.00 33.82 398 GLU B CA 1
ATOM 1974 C C . GLU B 1 44 ? 4.628 26.093 24.386 1.00 31.51 398 GLU B C 1
ATOM 1975 O O . GLU B 1 44 ? 4.541 24.876 24.647 1.00 28.08 398 GLU B O 1
ATOM 1981 N N . SER B 1 45 ? 4.993 26.587 23.193 1.00 26.69 399 SER B N 1
ATOM 1982 C CA . SER B 1 45 ? 5.316 25.730 22.078 1.00 28.23 399 SER B CA 1
ATOM 1983 C C . SER B 1 45 ? 6.556 24.888 22.400 1.00 28.74 399 SER B C 1
ATOM 1984 O O . SER B 1 45 ? 6.555 23.691 22.163 1.00 23.43 399 SER B O 1
ATOM 1987 N N . LEU B 1 46 ? 7.593 25.529 22.947 1.00 29.55 400 LEU B N 1
ATOM 1988 C CA . LEU B 1 46 ? 8.866 24.858 23.245 1.00 29.60 400 LEU B CA 1
ATOM 1989 C C . LEU B 1 46 ? 8.701 23.857 24.386 1.00 28.80 400 LEU B C 1
ATOM 1990 O O . LEU B 1 46 ? 9.332 22.799 24.332 1.00 26.82 400 LEU B O 1
ATOM 1995 N N . ALA B 1 47 ? 7.847 24.157 25.368 1.00 27.15 401 ALA B N 1
ATOM 1996 C CA . ALA B 1 47 ? 7.579 23.203 26.440 1.00 28.63 401 ALA B CA 1
ATOM 1997 C C . ALA B 1 47 ? 6.996 21.907 25.860 1.00 28.91 401 ALA B C 1
ATOM 1998 O O . ALA B 1 47 ? 7.329 20.815 26.314 1.00 27.00 401 ALA B O 1
ATOM 2000 N N . ILE B 1 48 ? 6.099 22.039 24.888 1.00 25.43 402 ILE B N 1
ATOM 2001 C CA . ILE B 1 48 ? 5.574 20.892 24.214 1.00 26.74 402 ILE B CA 1
ATOM 2002 C C . ILE B 1 48 ? 6.679 20.193 23.413 1.00 22.55 402 ILE B C 1
ATOM 2003 O O . ILE B 1 48 ? 6.722 18.930 23.399 1.00 22.34 402 ILE B O 1
ATOM 2008 N N . VAL B 1 49 ? 7.500 20.952 22.679 1.00 20.76 403 VAL B N 1
ATOM 2009 C CA . VAL B 1 49 ? 8.582 20.311 21.956 1.00 21.96 403 VAL B CA 1
ATOM 2010 C C . VAL B 1 49 ? 9.416 19.426 22.913 1.00 24.63 403 VAL B C 1
ATOM 2011 O O . VAL B 1 49 ? 9.709 18.252 22.634 1.00 23.19 403 VAL B O 1
ATOM 2015 N N . LEU B 1 50 ? 9.748 19.959 24.077 1.00 23.45 404 LEU B N 1
ATOM 2016 C CA . LEU B 1 50 ? 10.633 19.260 25.044 1.00 24.27 404 LEU B CA 1
ATOM 2017 C C . LEU B 1 50 ? 9.908 18.030 25.575 1.00 23.29 404 LEU B C 1
ATOM 2018 O O . LEU B 1 50 ? 10.506 16.966 25.641 1.00 22.93 404 LEU B O 1
ATOM 2023 N N . ASP B 1 51 ? 8.629 18.200 25.970 1.00 23.93 405 ASP B N 1
ATOM 2024 C CA . ASP B 1 51 ? 7.800 17.103 26.494 1.00 24.92 405 ASP B CA 1
ATOM 2025 C C . ASP B 1 51 ? 7.721 15.942 25.495 1.00 24.51 405 ASP B C 1
ATOM 2026 O O . ASP B 1 51 ? 7.793 14.761 25.885 1.00 22.74 405 ASP B O 1
ATOM 2031 N N . GLU B 1 52 ? 7.442 16.254 24.230 1.00 23.84 406 GLU B N 1
ATOM 2032 C CA . GLU B 1 52 ? 7.352 15.247 23.169 1.00 23.67 406 GLU B CA 1
ATOM 2033 C C . GLU B 1 52 ? 8.711 14.555 22.930 1.00 23.51 406 GLU B C 1
ATOM 2034 O O . GLU B 1 52 ? 8.738 13.309 22.702 1.00 23.39 406 GLU B O 1
ATOM 2040 N N . SER B 1 53 ? 9.820 15.306 23.045 1.00 21.89 407 SER B N 1
ATOM 2041 C CA . SER B 1 53 ? 11.135 14.741 22.898 1.00 23.52 407 SER B CA 1
ATOM 2042 C C . SER B 1 53 ? 11.388 13.728 24.033 1.00 23.67 407 SER B C 1
ATOM 2043 O O . SER B 1 53 ? 11.929 12.642 23.768 1.00 22.93 407 SER B O 1
ATOM 2046 N N . LYS B 1 54 ? 10.983 14.049 25.256 1.00 22.76 408 LYS B N 1
ATOM 2047 C CA . LYS B 1 54 ? 11.192 13.140 26.392 1.00 25.07 408 LYS B CA 1
ATOM 2048 C C . LYS B 1 54 ? 10.291 11.911 26.236 1.00 27.69 408 LYS B C 1
ATOM 2049 O O . LYS B 1 54 ? 10.707 10.801 26.543 1.00 25.55 408 LYS B O 1
ATOM 2055 N N . ARG B 1 55 ? 9.055 12.113 25.763 1.00 25.28 409 ARG B N 1
ATOM 2056 C CA . ARG B 1 55 ? 8.134 11.011 25.556 1.00 27.03 409 ARG B CA 1
ATOM 2057 C C . ARG B 1 55 ? 8.662 10.055 24.475 1.00 26.50 409 ARG B C 1
ATOM 2058 O O . ARG B 1 55 ? 8.483 8.822 24.558 1.00 24.04 409 ARG B O 1
ATOM 2066 N N . LEU B 1 56 ? 9.260 10.616 23.423 1.00 27.67 410 LEU B N 1
ATOM 2067 C CA . LEU B 1 56 ? 9.841 9.835 22.352 1.00 25.83 410 LEU B CA 1
ATOM 2068 C C . LEU B 1 56 ? 10.981 8.982 22.882 1.00 28.25 410 LEU B C 1
ATOM 2069 O O . LEU B 1 56 ? 11.081 7.855 22.475 1.00 24.37 410 LEU B O 1
ATOM 2074 N N . ASN B 1 57 ? 11.855 9.574 23.700 1.00 25.16 411 ASN B N 1
ATOM 2075 C CA . ASN B 1 57 ? 12.961 8.825 24.274 1.00 27.34 411 ASN B CA 1
ATOM 2076 C C . ASN B 1 57 ? 12.410 7.604 25.039 1.00 26.81 411 ASN B C 1
ATOM 2077 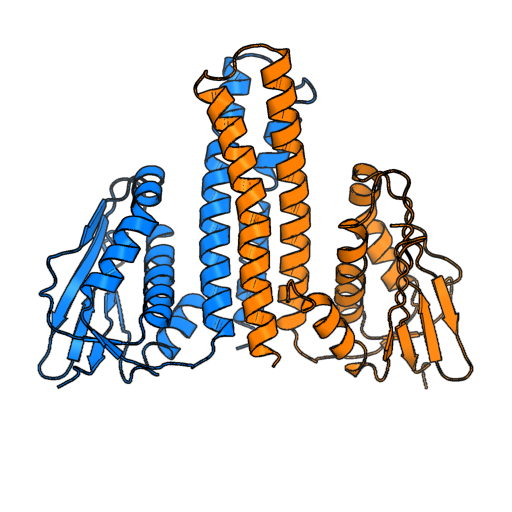O O . ASN B 1 57 ? 12.954 6.518 24.923 1.00 25.51 411 ASN B O 1
ATOM 2082 N N . ARG B 1 58 ? 11.338 7.784 25.809 1.00 23.75 412 ARG B N 1
ATOM 2083 C CA . ARG B 1 58 ? 10.786 6.733 26.664 1.00 24.15 412 ARG B CA 1
ATOM 2084 C C . ARG B 1 58 ? 10.166 5.656 25.774 1.00 25.93 412 ARG B C 1
ATOM 2085 O O . ARG B 1 58 ? 10.353 4.460 26.021 1.00 21.73 412 ARG B O 1
ATOM 2093 N N . LEU B 1 59 ? 9.450 6.098 24.746 1.00 24.48 413 LEU B N 1
ATOM 2094 C CA . LEU B 1 59 ? 8.823 5.164 23.784 1.00 26.11 413 LEU B CA 1
ATOM 2095 C C . LEU B 1 59 ? 9.897 4.367 23.037 1.00 23.05 413 LEU B C 1
ATOM 2096 O O . LEU B 1 59 ? 9.755 3.128 22.866 1.00 25.20 413 LEU B O 1
ATOM 2101 N N . VAL B 1 60 ? 10.943 5.047 22.566 1.00 21.21 414 VAL B N 1
ATOM 2102 C CA . VAL B 1 60 ? 11.992 4.357 21.834 1.00 24.81 414 VAL B CA 1
ATOM 2103 C C . VAL B 1 60 ? 12.717 3.324 22.729 1.00 25.52 414 VAL B C 1
ATOM 2104 O O . VAL B 1 60 ? 12.936 2.171 22.319 1.00 24.47 414 VAL B O 1
ATOM 2108 N N . ASN B 1 61 ? 13.076 3.716 23.924 1.00 25.22 415 ASN B N 1
ATOM 2109 C CA . ASN B 1 61 ? 13.760 2.775 24.854 1.00 29.30 415 ASN B CA 1
ATOM 2110 C C . ASN B 1 61 ? 12.871 1.587 25.189 1.00 27.12 415 ASN B C 1
ATOM 2111 O O . ASN B 1 61 ? 13.361 0.465 25.206 1.00 28.62 415 ASN B O 1
ATOM 2116 N N . GLU B 1 62 ? 11.571 1.807 25.369 1.00 27.89 416 GLU B N 1
ATOM 2117 C CA . GLU B 1 62 ? 10.637 0.688 25.618 1.00 26.58 416 GLU B CA 1
ATOM 2118 C C . GLU B 1 62 ? 10.587 -0.280 24.425 1.00 26.38 416 GLU B C 1
ATOM 2119 O O . GLU B 1 62 ? 10.556 -1.499 24.640 1.00 21.22 416 GLU B O 1
ATOM 2125 N N . LEU B 1 63 ? 10.471 0.258 23.206 1.00 23.68 417 LEU B N 1
ATOM 2126 C CA . LEU B 1 63 ? 10.418 -0.548 21.982 1.00 25.40 417 LEU B CA 1
ATOM 2127 C C . LEU B 1 63 ? 11.729 -1.338 21.800 1.00 22.57 417 LEU B C 1
ATOM 2128 O O . LEU B 1 63 ? 11.683 -2.500 21.450 1.00 24.97 417 LEU B O 1
ATOM 2133 N N . LEU B 1 64 ? 12.867 -0.725 22.032 1.00 23.05 418 LEU B N 1
ATOM 2134 C CA . LEU B 1 64 ? 14.123 -1.420 21.803 1.00 23.41 418 LEU B CA 1
ATOM 2135 C C . LEU B 1 64 ? 14.274 -2.562 22.813 1.00 25.67 418 LEU B C 1
ATOM 2136 O O . LEU B 1 64 ? 14.726 -3.637 22.436 1.00 24.57 418 LEU B O 1
ATOM 2141 N N . ASN B 1 65 ? 13.844 -2.352 24.069 1.00 24.40 419 ASN B N 1
ATOM 2142 C CA . ASN B 1 65 ? 13.829 -3.451 25.062 1.00 22.27 419 ASN B CA 1
ATOM 2143 C C . ASN B 1 65 ? 12.955 -4.593 24.572 1.00 20.10 419 ASN B C 1
ATOM 2144 O O . ASN B 1 65 ? 13.338 -5.767 24.708 1.00 22.01 419 ASN B O 1
ATOM 2149 N N . VAL B 1 66 ? 11.784 -4.291 24.027 1.00 20.69 420 VAL B N 1
ATOM 2150 C CA . VAL B 1 66 ? 10.945 -5.369 23.469 1.00 23.14 420 VAL B CA 1
ATOM 2151 C C . VAL B 1 66 ? 11.698 -6.055 22.309 1.00 24.19 420 VAL B C 1
ATOM 2152 O O . VAL B 1 66 ? 11.667 -7.315 22.184 1.00 24.97 420 VAL B O 1
ATOM 2156 N N . ALA B 1 67 ? 12.373 -5.282 21.474 1.00 24.62 421 ALA B N 1
ATOM 2157 C CA . ALA B 1 67 ? 13.081 -5.865 20.323 1.00 28.12 421 ALA B CA 1
ATOM 2158 C C . ALA B 1 67 ? 14.156 -6.858 20.821 1.00 26.47 421 ALA B C 1
ATOM 2159 O O . ALA B 1 67 ? 14.240 -7.999 20.326 1.00 23.94 421 ALA B O 1
ATOM 2161 N N . ARG B 1 68 ? 14.924 -6.449 21.819 1.00 24.74 422 ARG B N 1
ATOM 2162 C CA . ARG B 1 68 ? 16.016 -7.277 22.411 1.00 25.61 422 ARG B CA 1
ATOM 2163 C C . ARG B 1 68 ? 15.453 -8.538 23.053 1.00 26.07 422 ARG B C 1
ATOM 2164 O O . ARG B 1 68 ? 16.029 -9.595 22.882 1.00 24.49 422 ARG B O 1
ATOM 2172 N N . MET B 1 69 ? 14.322 -8.422 23.732 1.00 27.26 423 MET B N 1
ATOM 2173 C CA . MET B 1 69 ? 13.684 -9.544 24.351 1.00 31.57 423 MET B CA 1
ATOM 2174 C C . MET B 1 69 ? 13.341 -10.579 23.282 1.00 33.45 423 MET B C 1
ATOM 2175 O O . MET B 1 69 ? 13.585 -11.778 23.441 1.00 29.67 423 MET B O 1
ATOM 2180 N N . ASP B 1 70 ? 12.700 -10.106 22.230 1.00 30.36 424 ASP B N 1
ATOM 2181 C CA . ASP B 1 70 ? 12.322 -10.952 21.121 1.00 34.45 424 ASP B CA 1
ATOM 2182 C C . ASP B 1 70 ? 13.563 -11.578 20.453 1.00 33.06 424 ASP B C 1
ATOM 2183 O O . ASP B 1 70 ? 13.585 -12.770 20.224 1.00 37.86 424 ASP B O 1
ATOM 2188 N N . ALA B 1 71 ? 14.580 -10.780 20.147 1.00 30.30 425 ALA B N 1
ATOM 2189 C CA . ALA B 1 71 ? 15.783 -11.248 19.434 1.00 31.62 425 ALA B CA 1
ATOM 2190 C C . ALA B 1 71 ? 16.522 -12.352 20.232 1.00 34.67 425 ALA B C 1
ATOM 2191 O O . ALA B 1 71 ? 17.089 -13.250 19.652 1.00 31.62 425 ALA B O 1
ATOM 2193 N N A GLU B 1 72 ? 16.516 -12.251 21.553 0.50 33.13 426 GLU B N 1
ATOM 2194 N N B GLU B 1 72 ? 16.526 -12.252 21.556 0.50 32.19 426 GLU B N 1
ATOM 2195 C CA A GLU B 1 72 ? 17.162 -13.244 22.423 0.50 35.45 426 GLU B CA 1
ATOM 2196 C CA B GLU B 1 72 ? 17.158 -13.261 22.431 0.50 33.76 426 GLU B CA 1
ATOM 2197 C C A GLU B 1 72 ? 16.316 -14.526 22.526 0.50 34.24 426 GLU B C 1
ATOM 2198 C C B GLU B 1 72 ? 16.321 -14.547 22.496 0.50 33.29 426 GLU B C 1
ATOM 2199 O O A GLU B 1 72 ? 16.781 -15.527 23.073 0.50 40.19 426 GLU B O 1
ATOM 2200 O O B GLU B 1 72 ? 16.796 -15.569 22.995 0.50 39.77 426 GLU B O 1
ATOM 2211 N N . GLY B 1 73 ? 15.064 -14.504 22.077 1.00 36.55 427 GLY B N 1
ATOM 2212 C CA . GLY B 1 73 ? 14.180 -15.689 22.113 1.00 38.30 427 GLY B CA 1
ATOM 2213 C C . GLY B 1 73 ? 13.976 -16.265 23.520 1.00 38.49 427 GLY B C 1
ATOM 2214 O O . GLY B 1 73 ? 13.753 -15.539 24.488 1.00 39.42 427 GLY B O 1
ATOM 2215 N N . LEU B 1 74 ? 14.085 -17.579 23.631 1.00 35.76 428 LEU B N 1
ATOM 2216 C CA . LEU B 1 74 ? 13.666 -18.329 24.818 1.00 39.30 428 LEU B CA 1
ATOM 2217 C C . LEU B 1 74 ? 14.883 -18.715 25.678 1.00 39.28 428 LEU B C 1
ATOM 2218 O O . LEU B 1 74 ? 14.747 -19.478 26.646 1.00 38.85 428 LEU B O 1
ATOM 2223 N N . SER B 1 75 ? 16.056 -18.167 25.358 1.00 38.06 429 SER B N 1
ATOM 2224 C CA . SER B 1 75 ? 17.317 -18.521 26.020 1.00 39.03 429 SER B CA 1
ATOM 2225 C C . SER B 1 75 ? 17.300 -18.034 27.468 1.00 36.03 429 SER B C 1
ATOM 2226 O O . SER B 1 75 ? 17.378 -16.835 27.688 1.00 32.51 429 SER B O 1
ATOM 2229 N N . VAL B 1 76 ? 17.187 -18.966 28.431 1.00 33.52 430 VAL B N 1
ATOM 2230 C CA . VAL B 1 76 ? 17.180 -18.654 29.859 1.00 32.42 430 VAL B CA 1
ATOM 2231 C C . VAL B 1 76 ? 18.230 -19.530 30.572 1.00 34.56 430 VAL B C 1
ATOM 2232 O O . VAL B 1 76 ? 18.126 -20.774 30.547 1.00 31.50 430 VAL B O 1
ATOM 2236 N N . ASN B 1 77 ? 19.193 -18.885 31.230 1.00 29.27 431 ASN B N 1
ATOM 2237 C CA . ASN B 1 77 ? 20.266 -19.553 32.003 1.00 32.86 431 ASN B CA 1
ATOM 2238 C C . ASN B 1 77 ? 20.215 -19.041 33.434 1.00 30.15 431 ASN B C 1
ATOM 2239 O O . ASN B 1 77 ? 20.732 -17.951 33.757 1.00 32.68 431 ASN B O 1
ATOM 2244 N N . LYS B 1 78 ? 19.513 -19.765 34.273 1.00 26.84 432 LYS B N 1
ATOM 2245 C CA . LYS B 1 78 ? 19.308 -19.275 35.604 1.00 29.09 432 LYS B CA 1
ATOM 2246 C C . LYS B 1 78 ? 20.569 -19.493 36.444 1.00 29.90 432 LYS B C 1
ATOM 2247 O O . LYS B 1 78 ? 21.222 -20.509 36.318 1.00 31.30 432 LYS B O 1
ATOM 2253 N N . GLU B 1 79 ? 20.848 -18.531 37.305 1.00 28.89 433 GLU B N 1
ATOM 2254 C CA . GLU B 1 79 ? 21.880 -18.609 38.304 1.00 32.56 433 GLU B CA 1
ATOM 2255 C C . GLU B 1 79 ? 21.274 -18.263 39.657 1.00 32.75 433 GLU B C 1
ATOM 2256 O O . GLU B 1 79 ? 20.415 -17.353 39.763 1.00 26.50 433 GLU B O 1
ATOM 2262 N N . VAL B 1 80 ? 21.812 -18.895 40.703 1.00 29.32 434 VAL B N 1
ATOM 2263 C CA . VAL B 1 80 ? 21.392 -18.602 42.052 1.00 29.83 434 VAL B CA 1
ATOM 2264 C C . VAL B 1 80 ? 22.091 -17.324 42.511 1.00 28.72 434 VAL B C 1
ATOM 2265 O O . VAL B 1 80 ? 23.303 -17.253 42.515 1.00 33.31 434 VAL B O 1
ATOM 2269 N N . GLN B 1 81 ? 21.325 -16.311 42.913 1.00 26.26 435 GLN B N 1
ATOM 2270 C CA . GLN B 1 81 ? 21.923 -15.008 43.084 1.00 23.29 435 GLN B CA 1
ATOM 2271 C C . GLN B 1 81 ? 20.914 -14.098 43.777 1.00 25.30 435 GLN B C 1
ATOM 2272 O O . GLN B 1 81 ? 19.718 -14.376 43.780 1.00 28.13 435 GLN B O 1
ATOM 2278 N N . PRO B 1 82 ? 21.401 -13.049 44.450 1.00 23.39 436 PRO B N 1
ATOM 2279 C CA . PRO B 1 82 ? 20.477 -12.204 45.119 1.00 24.91 436 PRO B CA 1
ATOM 2280 C C . PRO B 1 82 ? 19.510 -11.536 44.109 1.00 25.19 436 PRO B C 1
ATOM 2281 O O . PRO B 1 82 ? 19.931 -11.185 42.978 1.00 26.34 436 PRO B O 1
ATOM 2285 N N . ILE B 1 83 ? 18.251 -11.394 44.530 1.00 24.23 437 ILE B N 1
ATOM 2286 C CA A ILE B 1 83 ? 17.228 -10.693 43.737 0.50 23.52 437 ILE B CA 1
ATOM 2287 C CA B ILE B 1 83 ? 17.228 -10.693 43.738 0.50 23.46 437 ILE B CA 1
ATOM 2288 C C . ILE B 1 83 ? 17.512 -9.191 43.829 1.00 21.93 437 ILE B C 1
ATOM 2289 O O . ILE B 1 83 ? 17.265 -8.440 42.911 1.00 19.93 437 ILE B O 1
ATOM 2298 N N . ALA B 1 84 ? 18.097 -8.767 44.945 1.00 22.27 438 ALA B N 1
ATOM 2299 C CA . ALA B 1 84 ? 18.389 -7.360 45.127 1.00 23.47 438 ALA B CA 1
ATOM 2300 C C . ALA B 1 84 ? 19.351 -6.859 44.025 1.00 25.73 438 ALA B C 1
ATOM 2301 O O . ALA B 1 84 ? 19.260 -5.694 43.636 1.00 27.58 438 ALA B O 1
ATOM 2303 N N . ALA B 1 85 ? 20.274 -7.691 43.520 1.00 25.61 439 ALA B N 1
ATOM 2304 C CA . ALA B 1 85 ? 21.189 -7.277 42.410 1.00 28.53 439 ALA B CA 1
ATOM 2305 C C . ALA B 1 85 ? 20.372 -6.780 41.198 1.00 28.19 439 ALA B C 1
ATOM 2306 O O . ALA B 1 85 ? 20.718 -5.736 40.594 1.00 27.89 439 ALA B O 1
ATOM 2308 N N . LEU B 1 86 ? 19.306 -7.516 40.838 1.00 26.75 440 LEU B N 1
ATOM 2309 C CA . LEU B 1 86 ? 18.395 -7.099 39.734 1.00 23.01 440 LEU B CA 1
ATOM 2310 C C . LEU B 1 86 ? 17.623 -5.823 40.107 1.00 24.43 440 LEU B C 1
ATOM 2311 O O . LEU B 1 86 ? 17.510 -4.890 39.319 1.00 22.52 440 LEU B O 1
ATOM 2316 N N . LEU B 1 87 ? 17.095 -5.752 41.312 1.00 24.10 441 LEU B N 1
ATOM 2317 C CA . LEU B 1 87 ? 16.262 -4.624 41.628 1.00 25.65 441 LEU B CA 1
ATOM 2318 C C . LEU B 1 87 ? 17.116 -3.355 41.730 1.00 24.89 441 LEU B C 1
ATOM 2319 O O . LEU B 1 87 ? 16.659 -2.285 41.362 1.00 23.08 441 LEU B O 1
ATOM 2324 N N . ASP B 1 88 ? 18.346 -3.479 42.200 1.00 26.74 442 ASP B N 1
ATOM 2325 C CA . ASP B 1 88 ? 19.252 -2.323 42.273 1.00 28.34 442 ASP B CA 1
ATOM 2326 C C . ASP B 1 88 ? 19.563 -1.822 40.847 1.00 29.19 442 ASP B C 1
ATOM 2327 O O . ASP B 1 88 ? 19.682 -0.613 40.666 1.00 31.83 442 ASP B O 1
ATOM 2332 N N . LYS B 1 89 ? 19.673 -2.692 39.831 1.00 27.77 443 LYS B N 1
ATOM 2333 C CA . LYS B 1 89 ? 19.787 -2.222 38.437 1.00 27.34 443 LYS B CA 1
ATOM 2334 C C . LYS B 1 89 ? 18.533 -1.460 37.995 1.00 27.68 443 LYS B C 1
ATOM 2335 O O . LYS B 1 89 ? 18.620 -0.468 37.290 1.00 30.71 443 LYS B O 1
ATOM 2341 N N . MET B 1 90 ? 17.356 -1.942 38.352 1.00 24.80 444 MET B N 1
ATOM 2342 C CA . MET B 1 90 ? 16.137 -1.251 37.982 1.00 23.69 444 MET B CA 1
ATOM 2343 C C . MET B 1 90 ? 16.112 0.115 38.669 1.00 24.53 444 MET B C 1
ATOM 2344 O O . MET B 1 90 ? 15.768 1.111 38.064 1.00 23.40 444 MET B O 1
ATOM 2349 N N . LYS B 1 91 ? 16.468 0.147 39.940 1.00 26.40 445 LYS B N 1
ATOM 2350 C CA . LYS B 1 91 ? 16.507 1.403 40.711 1.00 32.16 445 LYS B CA 1
ATOM 2351 C C . LYS B 1 91 ? 17.417 2.446 40.027 1.00 29.99 445 LYS B C 1
ATOM 2352 O O . LYS B 1 91 ? 16.954 3.579 39.822 1.00 32.13 445 LYS B O 1
ATOM 2358 N N . ILE B 1 92 ? 18.670 2.129 39.624 1.00 38.68 446 ILE B N 1
ATOM 2359 C CA . ILE B 1 92 ? 19.514 3.170 38.939 1.00 35.44 446 ILE B CA 1
ATOM 2360 C C . ILE B 1 92 ? 18.975 3.454 37.549 1.00 34.45 446 ILE B C 1
ATOM 2361 O O . ILE B 1 92 ? 19.056 4.571 37.122 1.00 31.92 446 ILE B O 1
ATOM 2366 N N . LYS B 1 93 ? 18.549 2.445 36.818 1.00 29.50 447 LYS B N 1
ATOM 2367 C CA . LYS B 1 93 ? 18.052 2.681 35.486 1.00 32.35 447 LYS B CA 1
ATOM 2368 C C . LYS B 1 93 ? 16.904 3.693 35.488 1.00 32.43 447 LYS B C 1
ATOM 2369 O O . LYS B 1 93 ? 16.784 4.471 34.555 1.00 28.77 447 LYS B O 1
ATOM 2375 N N . TYR B 1 94 ? 15.992 3.639 36.451 1.00 29.53 448 TYR B N 1
ATOM 2376 C CA . TYR B 1 94 ? 14.811 4.509 36.346 1.00 29.88 448 TYR B CA 1
ATOM 2377 C C . TYR B 1 94 ? 14.863 5.713 37.306 1.00 32.70 448 TYR B C 1
ATOM 2378 O O . TYR B 1 94 ? 13.886 6.428 37.378 1.00 28.21 448 TYR B O 1
ATOM 2387 N N . ARG B 1 95 ? 15.960 5.883 38.046 1.00 35.57 449 ARG B N 1
ATOM 2388 C CA . ARG B 1 95 ? 16.120 6.959 39.044 1.00 44.78 449 ARG B CA 1
ATOM 2389 C C . ARG B 1 95 ? 15.740 8.320 38.438 1.00 43.36 449 ARG B C 1
ATOM 2390 O O . ARG B 1 95 ? 14.881 8.965 38.984 1.00 43.41 449 ARG B O 1
ATOM 2398 N N . GLN B 1 96 ? 16.337 8.710 37.306 1.00 45.76 450 GLN B N 1
ATOM 2399 C CA . GLN B 1 96 ? 16.097 10.038 36.659 1.00 45.67 450 GLN B CA 1
ATOM 2400 C C . GLN B 1 96 ? 14.675 10.125 36.111 1.00 44.57 450 GLN B C 1
ATOM 2401 O O . GLN B 1 96 ? 14.019 11.153 36.267 1.00 41.92 450 GLN B O 1
ATOM 2403 N N . GLN B 1 97 ? 14.201 9.065 35.462 1.00 37.61 451 GLN B N 1
ATOM 2404 C CA . GLN B 1 97 ? 12.876 9.098 34.865 1.00 33.32 451 GLN B CA 1
ATOM 2405 C C . GLN B 1 97 ? 11.799 9.151 35.964 1.00 35.53 451 GLN B C 1
ATOM 2406 O O . GLN B 1 97 ? 10.741 9.759 35.750 1.00 34.00 451 GLN B O 1
ATOM 2412 N N . ALA B 1 98 ? 12.019 8.484 37.103 1.00 32.68 452 ALA B N 1
ATOM 2413 C CA . ALA B 1 98 ? 11.076 8.580 38.231 1.00 36.26 452 ALA B CA 1
ATOM 2414 C C . ALA B 1 98 ? 10.998 10.043 38.729 1.00 38.02 452 ALA B C 1
ATOM 2415 O O . ALA B 1 98 ? 9.920 10.547 39.009 1.00 34.99 452 ALA B O 1
ATOM 2417 N N . ASP B 1 99 ? 12.141 10.717 38.834 1.00 46.34 453 ASP B N 1
ATOM 2418 C CA . ASP B 1 99 ? 12.187 12.173 39.148 1.00 48.86 453 ASP B CA 1
ATOM 2419 C C . ASP B 1 99 ? 11.306 12.944 38.159 1.00 50.39 453 ASP B C 1
ATOM 2420 O O . ASP B 1 99 ? 10.302 13.554 38.561 1.00 56.54 453 ASP B O 1
ATOM 2425 N N . ASP B 1 100 ? 11.669 12.859 36.876 1.00 52.17 454 ASP B N 1
ATOM 2426 C CA . ASP B 1 100 ? 10.950 13.474 35.740 1.00 49.48 454 ASP B CA 1
ATOM 2427 C C . ASP B 1 100 ? 9.434 13.278 35.827 1.00 46.94 454 ASP B C 1
ATOM 2428 O O . ASP B 1 100 ? 8.699 14.229 35.609 1.00 46.47 454 ASP B O 1
ATOM 2433 N N . LEU B 1 101 ? 8.964 12.044 36.065 1.00 40.48 455 LEU B N 1
ATOM 2434 C CA . LEU B 1 101 ? 7.533 11.718 35.942 1.00 36.93 455 LEU B CA 1
ATOM 2435 C C . LEU B 1 101 ? 6.823 11.909 37.291 1.00 37.18 455 LEU B C 1
ATOM 2436 O O . LEU B 1 101 ? 5.603 11.765 37.363 1.00 39.94 455 LEU B O 1
ATOM 2441 N N . GLY B 1 102 ? 7.580 12.199 38.348 1.00 41.40 456 GLY B N 1
ATOM 2442 C CA . GLY B 1 102 ? 7.011 12.455 39.675 1.00 43.04 456 GLY B CA 1
ATOM 2443 C C . GLY B 1 102 ? 6.569 11.171 40.359 1.00 43.64 456 GLY B C 1
ATOM 2444 O O . GLY B 1 102 ? 5.579 11.162 41.100 1.00 42.77 456 GLY B O 1
ATOM 2445 N N . LEU B 1 103 ? 7.310 10.094 40.108 1.00 41.48 457 LEU B N 1
ATOM 2446 C CA . LEU B 1 103 ? 6.931 8.761 40.566 1.00 40.34 457 LEU B CA 1
ATOM 2447 C C . LEU B 1 103 ? 7.820 8.350 41.726 1.00 37.70 457 LEU B C 1
ATOM 2448 O O . LEU B 1 103 ? 9.021 8.555 41.699 1.00 43.11 457 LEU B O 1
ATOM 2453 N N . ASN B 1 104 ? 7.193 7.731 42.703 1.00 37.57 458 ASN B N 1
ATOM 2454 C CA . ASN B 1 104 ? 7.887 7.145 43.810 1.00 39.22 458 ASN B CA 1
ATOM 2455 C C . ASN B 1 104 ? 8.081 5.663 43.488 1.00 36.65 458 ASN B C 1
ATOM 2456 O O . ASN B 1 104 ? 7.100 4.935 43.395 1.00 34.97 458 ASN B O 1
ATOM 2461 N N . MET B 1 105 ? 9.325 5.236 43.309 1.00 32.96 459 MET B N 1
ATOM 2462 C CA . MET B 1 105 ? 9.618 3.855 43.069 1.00 33.87 459 MET B CA 1
ATOM 2463 C C . MET B 1 105 ? 10.221 3.224 44.321 1.00 30.92 459 MET B C 1
ATOM 2464 O O . MET B 1 105 ? 11.211 3.665 44.822 1.00 32.01 459 MET B O 1
ATOM 2469 N N . THR B 1 106 ? 9.622 2.133 44.779 1.00 35.00 460 THR B N 1
ATOM 2470 C CA . THR B 1 106 ? 10.065 1.484 46.008 1.00 31.78 460 THR B CA 1
ATOM 2471 C C . THR B 1 106 ? 10.346 0.018 45.705 1.00 31.50 460 THR B C 1
ATOM 2472 O O . THR B 1 106 ? 9.661 -0.603 44.855 1.00 29.44 460 THR B O 1
ATOM 2476 N N . PHE B 1 107 ? 11.331 -0.517 46.423 1.00 27.28 461 PHE B N 1
ATOM 2477 C CA . PHE B 1 107 ? 11.743 -1.921 46.378 1.00 32.23 461 PHE B CA 1
ATOM 2478 C C . PHE B 1 107 ? 11.728 -2.467 47.817 1.00 35.43 461 PHE B C 1
ATOM 2479 O O . PHE B 1 107 ? 12.585 -2.080 48.623 1.00 36.69 461 PHE B O 1
ATOM 2487 N N . ASN B 1 108 ? 10.823 -3.417 48.125 1.00 34.20 462 ASN B N 1
ATOM 2488 C CA . ASN B 1 108 ? 10.434 -3.695 49.521 1.00 32.26 462 ASN B CA 1
ATOM 2489 C C . ASN B 1 108 ? 10.592 -5.181 49.866 1.00 31.55 462 ASN B C 1
ATOM 2490 O O . ASN B 1 108 ? 10.112 -6.046 49.165 1.00 26.66 462 ASN B O 1
ATOM 2495 N N . TYR B 1 109 ? 11.278 -5.465 50.979 1.00 30.76 463 TYR B N 1
ATOM 2496 C CA . TYR B 1 109 ? 11.305 -6.812 51.628 1.00 29.23 463 TYR B CA 1
ATOM 2497 C C . TYR B 1 109 ? 12.145 -7.800 50.809 1.00 29.34 463 TYR B C 1
ATOM 2498 O O . TYR B 1 109 ? 11.925 -9.008 50.906 1.00 32.14 463 TYR B O 1
ATOM 2507 N N . CYS B 1 110 ? 13.137 -7.321 50.037 1.00 29.25 464 CYS B N 1
ATOM 2508 C CA . CYS B 1 110 ? 13.922 -8.222 49.147 1.00 29.08 464 CYS B CA 1
ATOM 2509 C C . CYS B 1 110 ? 15.362 -8.452 49.636 1.00 27.36 464 CYS B C 1
ATOM 2510 O O . CYS B 1 110 ? 16.012 -9.413 49.177 1.00 25.02 464 CYS B O 1
ATOM 2513 N N . LYS B 1 111 ? 15.833 -7.646 50.600 1.00 29.74 465 LYS B N 1
ATOM 2514 C CA . LYS B 1 111 ? 17.215 -7.671 51.127 1.00 31.45 465 LYS B CA 1
ATOM 2515 C C . LYS B 1 111 ? 17.619 -9.101 51.450 1.00 27.38 465 LYS B C 1
ATOM 2516 O O . LYS B 1 111 ? 16.865 -9.771 52.083 1.00 29.77 465 LYS B O 1
ATOM 2522 N N . LYS B 1 112 ? 18.736 -9.563 50.900 1.00 28.68 466 LYS B N 1
ATOM 2523 C CA . LYS B 1 112 ? 19.401 -10.823 51.241 1.00 29.66 466 LYS B CA 1
ATOM 2524 C C . LYS B 1 112 ? 18.673 -12.052 50.711 1.00 28.12 466 LYS B C 1
ATOM 2525 O O . LYS B 1 112 ? 19.121 -13.170 50.960 1.00 25.52 466 LYS B O 1
ATOM 2531 N N . ARG B 1 113 ? 17.592 -11.899 49.969 1.00 28.15 467 ARG B N 1
ATOM 2532 C CA . ARG B 1 113 ? 16.973 -13.093 49.398 1.00 28.44 467 ARG B CA 1
ATOM 2533 C C . ARG B 1 113 ? 17.769 -13.548 48.179 1.00 28.20 467 ARG B C 1
ATOM 2534 O O . ARG B 1 113 ? 18.097 -12.754 47.281 1.00 25.25 467 ARG B O 1
ATOM 2542 N N . VAL B 1 114 ? 17.995 -14.845 48.119 1.00 26.80 468 VAL B N 1
ATOM 2543 C CA . VAL B 1 114 ? 18.742 -15.449 47.066 1.00 26.70 468 VAL B CA 1
ATOM 2544 C C . VAL B 1 114 ? 17.781 -16.328 46.247 1.00 29.91 468 VAL B C 1
ATOM 2545 O O . VAL B 1 114 ? 17.200 -17.292 46.759 1.00 29.01 468 VAL B O 1
ATOM 2549 N N . TRP B 1 115 ? 17.618 -15.965 44.959 1.00 24.78 469 TRP B N 1
ATOM 2550 C CA . TRP B 1 115 ? 16.644 -16.572 44.033 1.00 27.74 469 TRP B CA 1
ATOM 2551 C C . TRP B 1 115 ? 17.396 -17.291 42.905 1.00 25.54 469 TRP B C 1
ATOM 2552 O O . TRP B 1 115 ? 18.620 -17.237 42.846 1.00 27.82 469 TRP B O 1
ATOM 2563 N N . SER B 1 116 ? 16.680 -17.954 41.994 1.00 23.93 470 SER B N 1
ATOM 2564 C CA . SER B 1 116 ? 17.288 -18.542 40.813 1.00 22.37 470 SER B CA 1
ATOM 2565 C C . SER B 1 116 ? 16.681 -17.868 39.575 1.00 24.43 470 SER B C 1
ATOM 2566 O O . SER B 1 116 ? 15.500 -18.002 39.352 1.00 25.85 470 SER B O 1
ATOM 2569 N N . TYR B 1 117 ? 17.452 -17.114 38.815 1.00 22.12 471 TYR B N 1
ATOM 2570 C CA . TYR B 1 117 ? 16.874 -16.401 37.670 1.00 21.82 471 TYR B CA 1
ATOM 2571 C C . TYR B 1 117 ? 18.021 -16.027 36.748 1.00 21.51 471 TYR B C 1
ATOM 2572 O O . TYR B 1 117 ? 19.206 -16.037 37.174 1.00 20.92 471 TYR B O 1
ATOM 2581 N N . ASP B 1 118 ? 17.640 -15.677 35.538 1.00 22.79 472 ASP B N 1
ATOM 2582 C CA . ASP B 1 118 ? 18.530 -15.189 34.531 1.00 22.74 472 ASP B CA 1
ATOM 2583 C C . ASP B 1 118 ? 18.505 -13.664 34.580 1.00 23.38 472 ASP B C 1
ATOM 2584 O O . ASP B 1 118 ? 17.494 -13.073 34.190 1.00 22.76 472 ASP B O 1
ATOM 2589 N N . MET B 1 119 ? 19.641 -13.083 34.950 1.00 20.75 473 MET B N 1
ATOM 2590 C CA . MET B 1 119 ? 19.710 -11.655 35.249 1.00 22.12 473 MET B CA 1
ATOM 2591 C C . MET B 1 119 ? 19.330 -10.856 33.998 1.00 23.05 473 MET B C 1
ATOM 2592 O O . MET B 1 119 ? 18.460 -9.998 34.075 1.00 25.34 473 MET B O 1
ATOM 2597 N N . ASP B 1 120 ? 19.988 -11.118 32.875 1.00 24.81 474 ASP B N 1
ATOM 2598 C CA . ASP B 1 120 ? 19.768 -10.302 31.670 1.00 28.51 474 ASP B CA 1
ATOM 2599 C C . ASP B 1 120 ? 18.327 -10.447 31.172 1.00 26.36 474 ASP B C 1
ATOM 2600 O O . ASP B 1 120 ? 17.750 -9.431 30.797 1.00 25.45 474 ASP B O 1
ATOM 2605 N N . ARG B 1 121 ? 17.737 -11.644 31.210 1.00 23.75 475 ARG B N 1
ATOM 2606 C CA . ARG B 1 121 ? 16.357 -11.849 30.755 1.00 23.93 475 ARG B CA 1
ATOM 2607 C C . ARG B 1 121 ? 15.340 -11.274 31.756 1.00 24.45 475 ARG B C 1
ATOM 2608 O O . ARG B 1 121 ? 14.321 -10.689 31.330 1.00 23.08 475 ARG B O 1
ATOM 2616 N N . MET B 1 122 ? 15.572 -11.385 33.075 1.00 20.53 476 MET B N 1
ATOM 2617 C CA . MET B 1 122 ? 14.652 -10.774 34.012 1.00 20.88 476 MET B CA 1
ATOM 2618 C C . MET B 1 122 ? 14.765 -9.240 33.997 1.00 20.41 476 MET B C 1
ATOM 2619 O O . MET B 1 122 ? 13.792 -8.586 34.296 1.00 17.42 476 MET B O 1
ATOM 2624 N N . ASP B 1 123 ? 15.931 -8.687 33.743 1.00 20.42 477 ASP B N 1
ATOM 2625 C CA . ASP B 1 123 ? 16.109 -7.237 33.503 1.00 20.45 477 ASP B CA 1
ATOM 2626 C C . ASP B 1 123 ? 15.162 -6.808 32.374 1.00 20.88 477 ASP B C 1
ATOM 2627 O O . ASP B 1 123 ? 14.402 -5.830 32.490 1.00 22.84 477 ASP B O 1
ATOM 2632 N N . GLN B 1 124 ? 15.175 -7.559 31.295 1.00 20.63 478 GLN B N 1
ATOM 2633 C CA . GLN B 1 124 ? 14.291 -7.236 30.149 1.00 22.66 478 GLN B CA 1
ATOM 2634 C C . GLN B 1 124 ? 12.816 -7.266 30.560 1.00 22.24 478 GLN B C 1
ATOM 2635 O O . GLN B 1 124 ? 12.064 -6.375 30.154 1.00 23.18 478 GLN B O 1
ATOM 2641 N N . VAL B 1 125 ? 12.417 -8.280 31.337 1.00 21.26 479 VAL B N 1
ATOM 2642 C CA . VAL B 1 125 ? 11.032 -8.455 31.794 1.00 21.57 479 VAL B CA 1
ATOM 2643 C C . VAL B 1 125 ? 10.613 -7.300 32.705 1.00 22.14 479 VAL B C 1
ATOM 2644 O O . VAL B 1 125 ? 9.613 -6.648 32.454 1.00 20.34 479 VAL B O 1
ATOM 2648 N N . LEU B 1 126 ? 11.409 -7.026 33.747 1.00 21.48 480 LEU B N 1
ATOM 2649 C CA . LEU B 1 126 ? 11.084 -5.957 34.700 1.00 20.49 480 LEU B CA 1
ATOM 2650 C C . LEU B 1 126 ? 11.113 -4.582 34.018 1.00 20.90 480 LEU B C 1
ATOM 2651 O O . LEU B 1 126 ? 10.295 -3.711 34.388 1.00 22.19 480 LEU B O 1
ATOM 2656 N N . THR B 1 127 ? 12.038 -4.381 33.068 1.00 19.68 481 THR B N 1
ATOM 2657 C CA . THR B 1 127 ? 12.046 -3.174 32.246 1.00 19.21 481 THR B CA 1
ATOM 2658 C C . THR B 1 127 ? 10.689 -3.032 31.560 1.00 19.33 481 THR B C 1
ATOM 2659 O O . THR B 1 127 ? 10.113 -1.973 31.613 1.00 20.26 481 THR B O 1
ATOM 2663 N N . ASN B 1 128 ? 10.212 -4.078 30.873 1.00 20.16 482 ASN B N 1
ATOM 2664 C CA . ASN B 1 128 ? 8.943 -3.979 30.185 1.00 21.46 482 ASN B CA 1
ATOM 2665 C C . ASN B 1 128 ? 7.810 -3.700 31.200 1.00 23.26 482 ASN B C 1
ATOM 2666 O O . ASN B 1 128 ? 6.938 -2.866 30.908 1.00 22.09 482 ASN B O 1
ATOM 2671 N N . LEU B 1 129 ? 7.774 -4.346 32.371 1.00 19.28 483 LEU B N 1
ATOM 2672 C CA . LEU B 1 129 ? 6.665 -4.092 33.308 1.00 21.15 483 LEU B CA 1
ATOM 2673 C C . LEU B 1 129 ? 6.719 -2.657 33.862 1.00 21.69 483 LEU B C 1
ATOM 2674 O O . LEU B 1 129 ? 5.665 -2.007 33.951 1.00 23.55 483 LEU B O 1
ATOM 2679 N N . ILE B 1 130 ? 7.876 -2.172 34.223 1.00 20.83 484 ILE B N 1
ATOM 2680 C CA A ILE B 1 130 ? 8.047 -0.800 34.717 0.50 23.76 484 ILE B CA 1
ATOM 2681 C CA B ILE B 1 130 ? 8.011 -0.809 34.724 0.50 22.18 484 ILE B CA 1
ATOM 2682 C C . ILE B 1 130 ? 7.684 0.174 33.585 1.00 26.06 484 ILE B C 1
ATOM 2683 O O . ILE B 1 130 ? 7.073 1.245 33.811 1.00 25.68 484 ILE B O 1
ATOM 2692 N N . ASP B 1 131 ? 8.060 -0.177 32.356 1.00 25.18 485 ASP B N 1
ATOM 2693 C CA . ASP B 1 131 ? 7.820 0.704 31.212 1.00 24.82 485 ASP B CA 1
ATOM 2694 C C . ASP B 1 131 ? 6.304 0.867 31.064 1.00 27.65 485 ASP B C 1
ATOM 2695 O O . ASP B 1 131 ? 5.807 1.982 30.860 1.00 27.82 485 ASP B O 1
ATOM 2700 N N . ASN B 1 132 ? 5.594 -0.250 31.214 1.00 27.58 486 ASN B N 1
ATOM 2701 C CA . ASN B 1 132 ? 4.159 -0.330 31.122 1.00 31.32 486 ASN B CA 1
ATOM 2702 C C . ASN B 1 132 ? 3.500 0.504 32.244 1.00 35.78 486 ASN B C 1
ATOM 2703 O O . ASN B 1 132 ? 2.667 1.396 31.987 1.00 32.08 486 ASN B O 1
ATOM 2708 N N . ALA B 1 133 ? 3.901 0.289 33.486 1.00 31.70 487 ALA B N 1
ATOM 2709 C CA . ALA B 1 133 ? 3.385 1.105 34.575 1.00 34.12 487 ALA B CA 1
ATOM 2710 C C . ALA B 1 133 ? 3.701 2.586 34.339 1.00 34.17 487 ALA B C 1
ATOM 2711 O O . ALA B 1 133 ? 2.915 3.437 34.732 1.00 37.72 487 ALA B O 1
ATOM 2713 N N . SER B 1 134 ? 4.850 2.907 33.747 1.00 34.37 488 SER B N 1
ATOM 2714 C CA . SER B 1 134 ? 5.266 4.298 33.594 1.00 36.94 488 SER B CA 1
ATOM 2715 C C . SER B 1 134 ? 4.415 5.008 32.533 1.00 40.43 488 SER B C 1
ATOM 2716 O O . SER B 1 134 ? 4.280 6.251 32.543 1.00 41.95 488 SER B O 1
ATOM 2719 N N . ARG B 1 135 ? 3.818 4.225 31.649 1.00 38.01 489 ARG B N 1
ATOM 2720 C CA . ARG B 1 135 ? 2.915 4.763 30.653 1.00 43.30 489 ARG B CA 1
ATOM 2721 C C . ARG B 1 135 ? 1.655 5.299 31.335 1.00 44.13 489 ARG B C 1
ATOM 2722 O O . ARG B 1 135 ? 1.197 6.359 30.928 1.00 42.96 489 ARG B O 1
ATOM 2730 N N . TYR B 1 136 ? 1.114 4.547 32.309 1.00 41.13 490 TYR B N 1
ATOM 2731 C CA . TYR B 1 136 ? -0.275 4.702 32.816 1.00 49.98 490 TYR B CA 1
ATOM 2732 C C . TYR B 1 136 ? -0.296 5.348 34.199 1.00 47.80 490 TYR B C 1
ATOM 2733 O O . TYR B 1 136 ? -1.214 5.177 34.969 1.00 45.73 490 TYR B O 1
ATOM 2742 N N . THR B 1 137 ? 0.682 6.166 34.466 1.00 47.78 491 THR B N 1
ATOM 2743 C CA . THR B 1 137 ? 0.812 6.675 35.786 1.00 51.02 491 THR B CA 1
ATOM 2744 C C . THR B 1 137 ? 0.922 8.199 35.638 1.00 47.76 491 THR B C 1
ATOM 2745 O O . THR B 1 137 ? 1.032 8.675 34.518 1.00 45.97 491 THR B O 1
ATOM 2749 N N . LYS B 1 138 ? 0.802 8.930 36.746 1.00 48.56 492 LYS B N 1
ATOM 2750 C CA . LYS B 1 138 ? 0.771 10.398 36.772 1.00 49.50 492 LYS B CA 1
ATOM 2751 C C . LYS B 1 138 ? 1.618 10.893 37.947 1.00 45.03 492 LYS B C 1
ATOM 2752 O O . LYS B 1 138 ? 1.923 10.122 38.868 1.00 40.28 492 LYS B O 1
ATOM 2758 N N . PRO B 1 139 ? 1.922 12.191 37.983 1.00 42.04 493 PRO B N 1
ATOM 2759 C CA . PRO B 1 139 ? 2.773 12.593 39.107 1.00 45.58 493 PRO B CA 1
ATOM 2760 C C . PRO B 1 139 ? 2.109 12.305 40.472 1.00 45.05 493 PRO B C 1
ATOM 2761 O O . PRO B 1 139 ? 0.866 12.325 40.604 1.00 47.56 493 PRO B O 1
ATOM 2765 N N . GLY B 1 140 ? 2.926 11.933 41.448 1.00 41.81 494 GLY B N 1
ATOM 2766 C CA . GLY B 1 140 ? 2.428 11.462 42.733 1.00 44.62 494 GLY B CA 1
ATOM 2767 C C . GLY B 1 140 ? 2.071 9.980 42.758 1.00 44.80 494 GLY B C 1
ATOM 2768 O O . GLY B 1 140 ? 1.715 9.480 43.811 1.00 44.37 494 GLY B O 1
ATOM 2769 N N . ASP B 1 141 ? 2.165 9.245 41.651 1.00 42.39 495 ASP B N 1
ATOM 2770 C CA . ASP B 1 141 ? 1.836 7.813 41.688 1.00 40.85 495 ASP B CA 1
ATOM 2771 C C . ASP B 1 141 ? 3.045 7.024 42.192 1.00 39.28 495 ASP B C 1
ATOM 2772 O O . ASP B 1 141 ? 4.186 7.505 42.246 1.00 42.99 495 ASP B O 1
ATOM 2777 N N . GLU B 1 142 ? 2.771 5.793 42.580 1.00 42.26 496 GLU B N 1
ATOM 2778 C CA . GLU B 1 142 ? 3.792 4.921 43.122 1.00 40.98 496 GLU B CA 1
ATOM 2779 C C . GLU B 1 142 ? 3.887 3.656 42.257 1.00 36.83 496 GLU B C 1
ATOM 2780 O O . GLU B 1 142 ? 2.877 3.179 41.743 1.00 38.14 496 GLU B O 1
ATOM 2786 N N . ILE B 1 143 ? 5.122 3.170 42.091 1.00 33.59 497 ILE B N 1
ATOM 2787 C CA . ILE B 1 143 ? 5.439 1.845 41.545 1.00 30.35 497 ILE B CA 1
ATOM 2788 C C . ILE B 1 143 ? 6.202 1.095 42.646 1.00 27.47 497 ILE B C 1
ATOM 2789 O O . ILE B 1 143 ? 7.335 1.449 42.964 1.00 27.16 497 ILE B O 1
ATOM 2794 N N . ALA B 1 144 ? 5.600 0.045 43.186 1.00 28.16 498 ALA B N 1
ATOM 2795 C CA . ALA B 1 144 ? 6.153 -0.664 44.352 1.00 31.45 498 ALA B CA 1
ATOM 2796 C C . ALA B 1 144 ? 6.450 -2.105 43.964 1.00 29.01 498 ALA B C 1
ATOM 2797 O O . ALA B 1 144 ? 5.568 -2.842 43.520 1.00 30.45 498 ALA B O 1
ATOM 2799 N N . ILE B 1 145 ? 7.706 -2.493 44.065 1.00 28.43 499 ILE B N 1
ATOM 2800 C CA A ILE B 1 145 ? 8.090 -3.862 43.816 0.50 29.51 499 ILE B CA 1
ATOM 2801 C CA B ILE B 1 145 ? 8.079 -3.850 43.816 0.50 28.13 499 ILE B CA 1
ATOM 2802 C C . ILE B 1 145 ? 8.374 -4.503 45.178 1.00 28.93 499 ILE B C 1
ATOM 2803 O O . ILE B 1 145 ? 9.126 -3.964 45.992 1.00 27.86 499 ILE B O 1
ATOM 2812 N N . THR B 1 146 ? 7.762 -5.653 45.424 1.00 27.28 500 THR B N 1
ATOM 2813 C CA . THR B 1 146 ? 7.818 -6.294 46.742 1.00 27.49 500 THR B CA 1
ATOM 2814 C C . THR B 1 146 ? 8.119 -7.771 46.563 1.00 25.40 500 THR B C 1
ATOM 2815 O O . THR B 1 146 ? 7.581 -8.372 45.640 1.00 26.52 500 THR B O 1
ATOM 2819 N N . CYS B 1 147 ? 8.963 -8.336 47.429 1.00 25.82 501 CYS B N 1
ATOM 2820 C CA . CYS B 1 147 ? 9.283 -9.748 47.368 1.00 26.42 501 CYS B CA 1
ATOM 2821 C C . CYS B 1 147 ? 8.469 -10.485 48.427 1.00 29.04 501 CYS B C 1
ATOM 2822 O O . CYS B 1 147 ? 8.140 -9.925 49.472 1.00 28.58 501 CYS B O 1
ATOM 2825 N N . ASP B 1 148 ? 8.221 -11.756 48.133 1.00 31.99 502 ASP B N 1
ATOM 2826 C CA . ASP B 1 148 ? 7.537 -12.667 49.044 1.00 33.77 502 ASP B CA 1
ATOM 2827 C C . ASP B 1 148 ? 7.922 -14.086 48.648 1.00 36.29 502 ASP B C 1
ATOM 2828 O O . ASP B 1 148 ? 8.791 -14.290 47.767 1.00 34.73 502 ASP B O 1
ATOM 2833 N N . GLU B 1 149 ? 7.284 -15.074 49.264 1.00 35.24 503 GLU B N 1
ATOM 2834 C CA . GLU B 1 149 ? 7.614 -16.473 48.975 1.00 33.96 503 GLU B CA 1
ATOM 2835 C C . GLU B 1 149 ? 6.450 -17.352 49.439 1.00 35.44 503 GLU B C 1
ATOM 2836 O O . GLU B 1 149 ? 5.681 -16.908 50.241 1.00 33.34 503 GLU B O 1
ATOM 2842 N N . ASN B 1 150 ? 6.277 -18.525 48.857 1.00 39.53 504 ASN B N 1
ATOM 2843 C CA . ASN B 1 150 ? 5.455 -19.585 49.458 1.00 42.04 504 ASN B CA 1
ATOM 2844 C C . ASN B 1 150 ? 6.389 -20.770 49.692 1.00 45.35 504 ASN B C 1
ATOM 2845 O O . ASN B 1 150 ? 7.624 -20.547 49.818 1.00 39.26 504 ASN B O 1
ATOM 2850 N N . GLU B 1 151 ? 5.851 -21.996 49.763 1.00 45.70 505 GLU B N 1
ATOM 2851 C CA . GLU B 1 151 ? 6.682 -23.092 50.257 1.00 47.70 505 GLU B CA 1
ATOM 2852 C C . GLU B 1 151 ? 7.666 -23.509 49.157 1.00 42.55 505 GLU B C 1
ATOM 2853 O O . GLU B 1 151 ? 8.811 -23.896 49.462 1.00 38.54 505 GLU B O 1
ATOM 2859 N N . SER B 1 152 ? 7.273 -23.370 47.891 1.00 38.21 506 SER B N 1
ATOM 2860 C CA . SER B 1 152 ? 8.114 -23.838 46.797 1.00 38.96 506 SER B CA 1
ATOM 2861 C C . SER B 1 152 ? 8.585 -22.702 45.870 1.00 35.38 506 SER B C 1
ATOM 2862 O O . SER B 1 152 ? 9.406 -22.965 44.995 1.00 37.71 506 SER B O 1
ATOM 2865 N N . GLU B 1 153 ? 8.086 -21.493 46.041 1.00 33.82 507 GLU B N 1
ATOM 2866 C CA . GLU B 1 153 ? 8.209 -20.437 45.027 1.00 36.26 507 GLU B CA 1
ATOM 2867 C C . GLU B 1 153 ? 8.598 -19.104 45.680 1.00 32.13 507 GLU B C 1
ATOM 2868 O O . GLU B 1 153 ? 8.152 -18.766 46.752 1.00 31.49 507 GLU B O 1
ATOM 2874 N N . ASP B 1 154 ? 9.445 -18.354 44.974 1.00 32.70 508 ASP B N 1
ATOM 2875 C CA . ASP B 1 154 ? 9.715 -16.946 45.268 1.00 28.58 508 ASP B CA 1
ATOM 2876 C C . ASP B 1 154 ? 8.758 -16.080 44.453 1.00 26.97 508 ASP B C 1
ATOM 2877 O O . ASP B 1 154 ? 8.469 -16.410 43.308 1.00 26.93 508 ASP B O 1
ATOM 2882 N N . ILE B 1 155 ? 8.338 -14.961 45.028 1.00 26.85 509 ILE B N 1
ATOM 2883 C CA . ILE B 1 155 ? 7.251 -14.191 44.498 1.00 26.79 509 ILE B CA 1
ATOM 2884 C C . ILE B 1 155 ? 7.665 -12.724 44.423 1.00 27.38 509 ILE B C 1
ATOM 2885 O O . ILE B 1 155 ? 8.121 -12.162 45.426 1.00 24.99 509 ILE B O 1
ATOM 2890 N N . LEU B 1 156 ? 7.455 -12.118 43.240 1.00 23.44 510 LEU B N 1
ATOM 2891 C CA . LEU B 1 156 ? 7.682 -10.678 43.039 1.00 24.67 510 LEU B CA 1
ATOM 2892 C C . LEU B 1 156 ? 6.362 -10.015 42.645 1.00 24.63 510 LEU B C 1
ATOM 2893 O O . LEU B 1 156 ? 5.698 -10.448 41.681 1.00 24.43 510 LEU B O 1
ATOM 2898 N N . TYR B 1 157 ? 6.000 -8.977 43.361 1.00 24.19 511 TYR B N 1
ATOM 2899 C CA . TYR B 1 157 ? 4.823 -8.193 43.071 1.00 25.97 511 TYR B CA 1
ATOM 2900 C C . TYR B 1 157 ? 5.298 -6.879 42.454 1.00 27.61 511 TYR B C 1
ATOM 2901 O O . TYR B 1 157 ? 6.220 -6.256 42.985 1.00 27.88 511 TYR B O 1
ATOM 2910 N N . ILE B 1 158 ? 4.702 -6.490 41.337 1.00 27.09 512 ILE B N 1
ATOM 2911 C CA A ILE B 1 158 ? 4.926 -5.187 40.742 0.50 28.21 512 ILE B CA 1
ATOM 2912 C CA B ILE B 1 158 ? 4.932 -5.177 40.750 0.50 26.98 512 ILE B CA 1
ATOM 2913 C C . ILE B 1 158 ? 3.580 -4.468 40.712 1.00 29.36 512 ILE B C 1
ATOM 2914 O O . ILE B 1 158 ? 2.671 -4.895 39.982 1.00 28.41 512 ILE B O 1
ATOM 2923 N N . LYS B 1 159 ? 3.450 -3.415 41.504 1.00 28.09 513 LYS B N 1
ATOM 2924 C CA . LYS B 1 159 ? 2.144 -2.820 41.712 1.00 34.13 513 LYS B CA 1
ATOM 2925 C C . LYS B 1 159 ? 2.270 -1.347 41.367 1.00 32.70 513 LYS B C 1
ATOM 2926 O O . LYS B 1 159 ? 3.308 -0.771 41.610 1.00 31.57 513 LYS B O 1
ATOM 2932 N N . ASP B 1 160 ? 1.231 -0.754 40.822 1.00 36.03 514 ASP B N 1
ATOM 2933 C CA . ASP B 1 160 ? 1.252 0.683 40.628 1.00 40.79 514 ASP B CA 1
ATOM 2934 C C . ASP B 1 160 ? -0.127 1.242 40.977 1.00 42.03 514 ASP B C 1
ATOM 2935 O O . ASP B 1 160 ? -1.130 0.533 40.913 1.00 35.64 514 ASP B O 1
ATOM 2940 N N . THR B 1 161 ? -0.142 2.532 41.265 1.00 43.72 515 THR B N 1
ATOM 2941 C CA . THR B 1 161 ? -1.323 3.221 41.764 1.00 47.02 515 THR B CA 1
ATOM 2942 C C . THR B 1 161 ? -1.953 4.020 40.620 1.00 53.49 515 THR B C 1
ATOM 2943 O O . THR B 1 161 ? -2.336 5.160 40.803 1.00 60.76 515 THR B O 1
ATOM 2947 N N . GLY B 1 162 ? -2.062 3.398 39.445 1.00 63.23 516 GLY B N 1
ATOM 2948 C CA . GLY B 1 162 ? -2.473 4.096 38.216 1.00 64.41 516 GLY B CA 1
ATOM 2949 C C . GLY B 1 162 ? -3.947 3.898 37.909 1.00 62.79 516 GLY B C 1
ATOM 2950 O O . GLY B 1 162 ? -4.331 3.827 36.737 1.00 65.51 516 GLY B O 1
ATOM 2951 N N . GLN B 1 189 ? -5.381 -5.771 20.948 1.00 83.34 543 GLN B N 1
ATOM 2952 C CA . GLN B 1 189 ? -4.521 -5.794 19.768 1.00 80.50 543 GLN B CA 1
ATOM 2953 C C . GLN B 1 189 ? -3.470 -4.672 19.838 1.00 80.76 543 GLN B C 1
ATOM 2954 O O . GLN B 1 189 ? -2.567 -4.622 18.996 1.00 72.50 543 GLN B O 1
ATOM 2956 N N . GLY B 1 190 ? -3.550 -3.798 20.848 1.00 77.43 544 GLY B N 1
ATOM 2957 C CA . GLY B 1 190 ? -2.649 -2.631 20.951 1.00 78.53 544 GLY B CA 1
ATOM 2958 C C . GLY B 1 190 ? -1.903 -2.585 22.279 1.00 74.50 544 GLY B C 1
ATOM 2959 O O . GLY B 1 190 ? -2.002 -1.608 23.025 1.00 68.65 544 GLY B O 1
ATOM 2960 N N . THR B 1 191 ? -1.149 -3.628 22.599 1.00 68.20 545 THR B N 1
ATOM 2961 C CA . THR B 1 191 ? -1.006 -4.825 21.759 1.00 66.18 545 THR B CA 1
ATOM 2962 C C . THR B 1 191 ? -0.996 -6.077 22.642 1.00 68.41 545 THR B C 1
ATOM 2963 O O . THR B 1 191 ? -1.698 -7.067 22.356 1.00 78.20 545 THR B O 1
ATOM 2967 N N . GLY B 1 192 ? -0.185 -6.023 23.691 1.00 48.15 546 GLY B N 1
ATOM 2968 C CA . GLY B 1 192 ? 0.006 -7.148 24.549 1.00 42.79 546 GLY B CA 1
ATOM 2969 C C . GLY B 1 192 ? 1.301 -7.886 24.247 1.00 37.19 546 GLY B C 1
ATOM 2970 O O . GLY B 1 192 ? 1.656 -8.782 25.004 1.00 33.71 546 GLY B O 1
ATOM 2971 N N . LEU B 1 193 ? 2.014 -7.531 23.168 1.00 33.05 547 LEU B N 1
ATOM 2972 C CA . LEU B 1 193 ? 3.150 -8.318 22.757 1.00 30.02 547 LEU B CA 1
ATOM 2973 C C . LEU B 1 193 ? 4.200 -8.310 23.877 1.00 30.11 547 LEU B C 1
ATOM 2974 O O . LEU B 1 193 ? 4.709 -9.363 24.229 1.00 22.94 547 LEU B O 1
ATOM 2979 N N . GLY B 1 194 ? 4.542 -7.116 24.376 1.00 26.21 548 GLY B N 1
ATOM 2980 C CA . GLY B 1 194 ? 5.536 -6.963 25.459 1.00 26.66 548 GLY B CA 1
ATOM 2981 C C . GLY B 1 194 ? 5.231 -7.896 26.629 1.00 24.46 548 GLY B C 1
ATOM 2982 O O . GLY B 1 194 ? 6.111 -8.646 27.084 1.00 25.65 548 GLY B O 1
ATOM 2983 N N . LEU B 1 195 ? 3.988 -7.891 27.089 1.00 25.58 549 LEU B N 1
ATOM 2984 C CA . LEU B 1 195 ? 3.594 -8.715 28.269 1.00 28.02 549 LEU B CA 1
ATOM 2985 C C . LEU B 1 195 ? 3.523 -10.195 27.889 1.00 28.24 549 LEU B C 1
ATOM 2986 O O . LEU B 1 195 ? 3.803 -11.081 28.743 1.00 22.17 549 LEU B O 1
ATOM 2991 N N . PHE B 1 196 ? 3.198 -10.474 26.612 1.00 27.23 550 PHE B N 1
ATOM 2992 C CA . PHE B 1 196 ? 3.152 -11.851 26.141 1.00 27.68 550 PHE B CA 1
ATOM 2993 C C . PHE B 1 196 ? 4.577 -12.434 26.081 1.00 26.11 550 PHE B C 1
ATOM 2994 O O . PHE B 1 196 ? 4.808 -13.579 26.489 1.00 25.49 550 PHE B O 1
ATOM 3002 N N . ILE B 1 197 ? 5.551 -11.664 25.613 1.00 23.41 551 ILE B N 1
ATOM 3003 C CA . ILE B 1 197 ? 6.931 -12.132 25.643 1.00 25.03 551 ILE B CA 1
ATOM 3004 C C . ILE B 1 197 ? 7.387 -12.272 27.107 1.00 26.20 551 ILE B C 1
ATOM 3005 O O . ILE B 1 197 ? 8.043 -13.278 27.487 1.00 24.12 551 ILE B O 1
ATOM 3010 N N . CYS B 1 198 ? 7.033 -11.311 27.939 1.00 25.29 552 CYS B N 1
ATOM 3011 C CA . CYS B 1 198 ? 7.359 -11.449 29.392 1.00 26.23 552 CYS B CA 1
ATOM 3012 C C . CYS B 1 198 ? 6.893 -12.812 29.929 1.00 25.56 552 CYS B C 1
ATOM 3013 O O . CYS B 1 198 ? 7.650 -13.502 30.624 1.00 22.93 552 CYS B O 1
ATOM 3016 N N . LYS B 1 199 ? 5.643 -13.163 29.664 1.00 24.07 553 LYS B N 1
ATOM 3017 C CA . LYS B 1 199 ? 5.032 -14.409 30.136 1.00 27.71 553 LYS B CA 1
ATOM 3018 C C . LYS B 1 199 ? 5.826 -15.633 29.659 1.00 29.43 553 LYS B C 1
ATOM 3019 O O . LYS B 1 199 ? 6.022 -16.599 30.445 1.00 25.00 553 LYS B O 1
ATOM 3025 N N . MET B 1 200 ? 6.289 -15.604 28.400 1.00 29.05 554 MET B N 1
ATOM 3026 C CA . MET B 1 200 ? 7.100 -16.691 27.825 1.00 30.42 554 MET B CA 1
ATOM 3027 C C . MET B 1 200 ? 8.442 -16.796 28.543 1.00 28.63 554 MET B C 1
ATOM 3028 O O . MET B 1 200 ? 8.873 -17.890 28.829 1.00 28.59 554 MET B O 1
ATOM 3033 N N . ILE B 1 201 ? 9.144 -15.682 28.738 1.00 24.28 555 ILE B N 1
ATOM 3034 C CA . ILE B 1 201 ? 10.425 -15.712 29.470 1.00 23.45 555 ILE B CA 1
ATOM 3035 C C . ILE B 1 201 ? 10.228 -16.277 30.887 1.00 21.90 555 ILE B C 1
ATOM 3036 O O . ILE B 1 201 ? 11.003 -17.127 31.334 1.00 22.02 555 ILE B O 1
ATOM 3041 N N . ILE B 1 202 ? 9.203 -15.843 31.591 1.00 22.41 556 ILE B N 1
ATOM 3042 C CA A ILE B 1 202 ? 8.916 -16.314 32.967 0.50 22.48 556 ILE B CA 1
ATOM 3043 C CA B ILE B 1 202 ? 8.941 -16.320 32.966 0.50 23.34 556 ILE B CA 1
ATOM 3044 C C . ILE B 1 202 ? 8.553 -17.806 32.926 1.00 26.48 556 ILE B C 1
ATOM 3045 O O . ILE B 1 202 ? 9.001 -18.618 33.766 1.00 22.68 556 ILE B O 1
ATOM 3054 N N . GLU B 1 203 ? 7.737 -18.191 31.966 1.00 25.06 557 GLU B N 1
ATOM 3055 C CA . GLU B 1 203 ? 7.405 -19.600 31.876 1.00 27.89 557 GLU B CA 1
ATOM 3056 C C . GLU B 1 203 ? 8.659 -20.411 31.558 1.00 25.59 557 GLU B C 1
ATOM 3057 O O . GLU B 1 203 ? 8.784 -21.496 32.077 1.00 24.01 557 GLU B O 1
ATOM 3063 N N . GLU B 1 204 ? 9.602 -19.892 30.773 1.00 28.11 558 GLU B N 1
ATOM 3064 C CA . GLU B 1 204 ? 10.879 -20.598 30.559 1.00 29.06 558 GLU B CA 1
ATOM 3065 C C . GLU B 1 204 ? 11.734 -20.673 31.827 1.00 30.76 558 GLU B C 1
ATOM 3066 O O . GLU B 1 204 ? 12.705 -21.421 31.831 1.00 30.54 558 GLU B O 1
ATOM 3072 N N . HIS B 1 205 ? 11.456 -19.869 32.851 1.00 28.82 559 HIS B N 1
ATOM 3073 C CA . HIS B 1 205 ? 12.114 -20.026 34.158 1.00 26.70 559 HIS B CA 1
ATOM 3074 C C . HIS B 1 205 ? 11.453 -21.145 34.972 1.00 31.22 559 HIS B C 1
ATOM 3075 O O . HIS B 1 205 ? 11.894 -21.423 36.100 1.00 30.10 559 HIS B O 1
ATOM 3082 N N . GLY B 1 206 ? 10.363 -21.716 34.449 1.00 29.68 560 GLY B N 1
ATOM 3083 C CA . GLY B 1 206 ? 9.582 -22.669 35.175 1.00 32.03 560 GLY B CA 1
ATOM 3084 C C . GLY B 1 206 ? 8.550 -21.967 36.023 1.00 33.08 560 GLY B C 1
ATOM 3085 O O . GLY B 1 206 ? 7.954 -22.560 36.907 1.00 32.40 560 GLY B O 1
ATOM 3086 N N . GLY B 1 207 ? 8.334 -20.679 35.768 1.00 28.29 561 GLY B N 1
ATOM 3087 C CA . GLY B 1 207 ? 7.527 -19.899 36.666 1.00 29.95 561 GLY B CA 1
ATOM 3088 C C . GLY B 1 207 ? 6.211 -19.489 36.046 1.00 30.42 561 GLY B C 1
ATOM 3089 O O . GLY B 1 207 ? 5.795 -20.021 35.015 1.00 28.46 561 GLY B O 1
ATOM 3090 N N . SER B 1 208 ? 5.579 -18.510 36.658 1.00 28.63 562 SER B N 1
ATOM 3091 C CA . SER B 1 208 ? 4.307 -17.999 36.141 1.00 28.95 562 SER B CA 1
ATOM 3092 C C . SER B 1 208 ? 4.194 -16.491 36.353 1.00 28.38 562 SER B C 1
ATOM 3093 O O . SER B 1 208 ? 4.869 -15.909 37.208 1.00 25.23 562 SER B O 1
ATOM 3096 N N . ILE B 1 209 ? 3.333 -15.887 35.553 1.00 27.55 563 ILE B N 1
ATOM 3097 C CA . ILE B 1 209 ? 2.957 -14.511 35.728 1.00 30.14 563 ILE B CA 1
ATOM 3098 C C . ILE B 1 209 ? 1.425 -14.384 35.664 1.00 31.76 563 ILE B C 1
ATOM 3099 O O . ILE B 1 209 ? 0.785 -15.013 34.851 1.00 34.23 563 ILE B O 1
ATOM 3104 N N . ASP B 1 210 ? 0.860 -13.560 36.529 1.00 30.73 564 ASP B N 1
ATOM 3105 C CA . ASP B 1 210 ? -0.542 -13.177 36.470 1.00 35.26 564 ASP B CA 1
ATOM 3106 C C . ASP B 1 210 ? -0.641 -11.659 36.665 1.00 34.12 564 ASP B C 1
ATOM 3107 O O . ASP B 1 210 ? 0.318 -10.969 37.122 1.00 31.22 564 ASP B O 1
ATOM 3112 N N . VAL B 1 211 ? -1.797 -11.111 36.301 1.00 36.47 565 VAL B N 1
ATOM 3113 C CA . VAL B 1 211 ? -2.093 -9.701 36.527 1.00 38.46 565 VAL B CA 1
ATOM 3114 C C . VAL B 1 211 ? -3.483 -9.595 37.150 1.00 42.91 565 VAL B C 1
ATOM 3115 O O . VAL B 1 211 ? -4.377 -10.386 36.861 1.00 42.62 565 VAL B O 1
ATOM 3119 N N . LYS B 1 212 ? -3.610 -8.659 38.064 1.00 43.16 566 LYS B N 1
ATOM 3120 C CA . LYS B 1 212 ? -4.883 -8.172 38.523 1.00 49.12 566 LYS B CA 1
ATOM 3121 C C . LYS B 1 212 ? -4.909 -6.675 38.225 1.00 52.86 566 LYS B C 1
ATOM 3122 O O . LYS B 1 212 ? -3.901 -5.987 38.453 1.00 50.28 566 LYS B O 1
ATOM 3128 N N . SER B 1 213 ? -6.034 -6.176 37.731 1.00 52.68 567 SER B N 1
ATOM 3129 C CA . SER B 1 213 ? -6.214 -4.739 37.572 1.00 59.23 567 SER B CA 1
ATOM 3130 C C . SER B 1 213 ? -7.640 -4.330 37.964 1.00 68.31 567 SER B C 1
ATOM 3131 O O . SER B 1 213 ? -8.612 -4.990 37.600 1.00 72.68 567 SER B O 1
ATOM 3134 N N . GLU B 1 214 ? -7.746 -3.246 38.723 1.00 73.93 568 GLU B N 1
ATOM 3135 C CA . GLU B 1 214 ? -9.022 -2.616 38.997 1.00 79.44 568 GLU B CA 1
ATOM 3136 C C . GLU B 1 214 ? -9.011 -1.223 38.358 1.00 83.26 568 GLU B C 1
ATOM 3137 O O . GLU B 1 214 ? -7.974 -0.567 38.384 1.00 87.05 568 GLU B O 1
ATOM 3143 N N . LEU B 1 215 ? -10.130 -0.774 37.777 1.00 85.76 569 LEU B N 1
ATOM 3144 C CA . LEU B 1 215 ? -10.186 0.584 37.200 1.00 80.77 569 LEU B CA 1
ATOM 3145 C C . LEU B 1 215 ? -10.250 1.623 38.332 1.00 79.25 569 LEU B C 1
ATOM 3146 O O . LEU B 1 215 ? -10.048 2.813 38.090 1.00 78.83 569 LEU B O 1
ATOM 3151 N N . GLY B 1 216 ? -10.516 1.174 39.561 1.00 79.67 570 GLY B N 1
ATOM 3152 C CA . GLY B 1 216 ? -10.007 1.857 40.753 1.00 83.12 570 GLY B CA 1
ATOM 3153 C C . GLY B 1 216 ? -8.548 1.483 40.981 1.00 95.56 570 GLY B C 1
ATOM 3154 O O . GLY B 1 216 ? -7.975 0.763 40.177 1.00 101.84 570 GLY B O 1
ATOM 3155 N N . LYS B 1 217 ? -7.933 1.975 42.055 1.00 100.39 571 LYS B N 1
ATOM 3156 C CA . LYS B 1 217 ? -6.588 1.521 42.545 1.00 100.17 571 LYS B CA 1
ATOM 3157 C C . LYS B 1 217 ? -5.557 1.517 41.396 1.00 90.61 571 LYS B C 1
ATOM 3158 O O . LYS B 1 217 ? -4.961 2.562 41.104 1.00 91.75 571 LYS B O 1
ATOM 3164 N N . GLY B 1 218 ? -5.315 0.371 40.754 1.00 78.38 572 GLY B N 1
ATOM 3165 C CA . GLY B 1 218 ? -4.265 0.273 39.719 1.00 68.00 572 GLY B CA 1
ATOM 3166 C C . GLY B 1 218 ? -4.005 -1.168 39.311 1.00 61.05 572 GLY B C 1
ATOM 3167 O O . GLY B 1 218 ? -4.946 -1.965 39.226 1.00 56.25 572 GLY B O 1
ATOM 3168 N N . THR B 1 219 ? -2.747 -1.539 39.047 1.00 50.29 573 THR B N 1
ATOM 3169 C CA . THR B 1 219 ? -2.515 -2.920 38.616 1.00 46.27 573 THR B CA 1
ATOM 3170 C C . THR B 1 219 ? -1.331 -3.536 39.372 1.00 38.26 573 THR B C 1
ATOM 3171 O O . THR B 1 219 ? -0.403 -2.853 39.822 1.00 36.52 573 THR B O 1
ATOM 3175 N N . THR B 1 220 ? -1.453 -4.846 39.522 1.00 35.25 574 THR B N 1
ATOM 3176 C CA . THR B 1 220 ? -0.485 -5.711 40.150 1.00 34.71 574 THR B CA 1
ATOM 3177 C C . THR B 1 220 ? -0.163 -6.878 39.219 1.00 34.33 574 THR B C 1
ATOM 3178 O O . THR B 1 220 ? -1.044 -7.610 38.738 1.00 35.76 574 THR B O 1
ATOM 3182 N N . PHE B 1 221 ? 1.122 -7.038 38.976 1.00 32.24 575 PHE B N 1
ATOM 3183 C CA . PHE B 1 221 ? 1.663 -8.208 38.319 1.00 27.00 575 PHE B CA 1
ATOM 3184 C C . PHE B 1 221 ? 2.254 -9.098 39.415 1.00 25.71 575 PHE B C 1
ATOM 3185 O O . PHE B 1 221 ? 2.919 -8.611 40.315 1.00 27.41 575 PHE B O 1
ATOM 3193 N N A ILE B 1 222 ? 2.038 -10.390 39.294 0.50 26.77 576 ILE B N 1
ATOM 3194 N N B ILE B 1 222 ? 1.965 -10.389 39.387 0.50 25.82 576 ILE B N 1
ATOM 3195 C CA A ILE B 1 222 ? 2.546 -11.363 40.234 0.50 28.99 576 ILE B CA 1
ATOM 3196 C CA B ILE B 1 222 ? 2.595 -11.342 40.306 0.50 27.63 576 ILE B CA 1
ATOM 3197 C C A ILE B 1 222 ? 3.462 -12.333 39.473 0.50 27.91 576 ILE B C 1
ATOM 3198 C C B ILE B 1 222 ? 3.464 -12.298 39.479 0.50 27.14 576 ILE B C 1
ATOM 3199 O O A ILE B 1 222 ? 2.986 -13.106 38.630 0.50 27.02 576 ILE B O 1
ATOM 3200 O O B ILE B 1 222 ? 2.959 -13.018 38.607 0.50 26.58 576 ILE B O 1
ATOM 3209 N N . ILE B 1 223 ? 4.764 -12.293 39.766 1.00 23.89 577 ILE B N 1
ATOM 3210 C CA . ILE B 1 223 ? 5.685 -13.228 39.205 1.00 24.34 577 ILE B CA 1
ATOM 3211 C C . ILE B 1 223 ? 6.044 -14.276 40.263 1.00 24.48 577 ILE B C 1
ATOM 3212 O O . ILE B 1 223 ? 6.424 -13.946 41.362 1.00 25.17 577 ILE B O 1
ATOM 3217 N N . LYS B 1 224 ? 5.928 -15.533 39.892 1.00 24.32 578 LYS B N 1
ATOM 3218 C CA . LYS B 1 224 ? 6.394 -16.633 40.732 1.00 26.77 578 LYS B CA 1
ATOM 3219 C C . LYS B 1 224 ? 7.469 -17.427 39.987 1.00 24.31 578 LYS B C 1
ATOM 3220 O O . LYS B 1 224 ? 7.317 -17.811 38.836 1.00 28.26 578 LYS B O 1
ATOM 3226 N N . LEU B 1 225 ? 8.556 -17.688 40.677 1.00 24.67 579 LEU B N 1
ATOM 3227 C CA . LEU B 1 225 ? 9.651 -18.474 40.160 1.00 23.71 579 LEU B CA 1
ATOM 3228 C C . LEU B 1 225 ? 9.944 -19.610 41.150 1.00 26.54 579 LEU B C 1
ATOM 3229 O O . LEU B 1 225 ? 9.888 -19.388 42.372 1.00 28.44 579 LEU B O 1
ATOM 3234 N N . PRO B 1 226 ? 10.333 -20.775 40.635 1.00 28.85 580 PRO B N 1
ATOM 3235 C CA . PRO B 1 226 ? 10.754 -21.884 41.479 1.00 32.37 580 PRO B CA 1
ATOM 3236 C C . PRO B 1 226 ? 11.910 -21.451 42.399 1.00 35.10 580 PRO B C 1
ATOM 3237 O O . PRO B 1 226 ? 12.840 -20.737 41.960 1.00 34.30 580 PRO B O 1
ATOM 3241 N N . LYS B 1 227 ? 11.878 -21.899 43.653 1.00 34.59 581 LYS B N 1
ATOM 3242 C CA . LYS B 1 227 ? 13.000 -21.681 44.568 1.00 34.09 581 LYS B CA 1
ATOM 3243 C C . LYS B 1 227 ? 14.264 -22.380 44.053 1.00 31.47 581 LYS B C 1
ATOM 3244 O O . LYS B 1 227 ? 14.203 -23.329 43.261 1.00 35.10 581 LYS B O 1
ATOM 3250 N N . PRO B 1 228 ? 15.431 -21.854 44.430 1.00 36.01 582 PRO B N 1
ATOM 3251 C CA . PRO B 1 228 ? 16.660 -22.557 44.118 1.00 41.11 582 PRO B CA 1
ATOM 3252 C C . PRO B 1 228 ? 16.587 -23.968 44.719 1.00 45.11 582 PRO B C 1
ATOM 3253 O O . PRO B 1 228 ? 16.247 -24.073 45.889 1.00 47.17 582 PRO B O 1
ATOM 3257 N N . GLU B 1 229 ? 16.886 -24.995 43.916 1.00 49.63 583 GLU B N 1
ATOM 3258 C CA . GLU B 1 229 ? 16.857 -26.405 44.351 1.00 57.63 583 GLU B CA 1
ATOM 3259 C C . GLU B 1 229 ? 17.930 -26.648 45.407 1.00 59.73 583 GLU B C 1
ATOM 3260 O O . GLU B 1 229 ? 17.755 -27.613 46.142 1.00 64.42 583 GLU B O 1
#

Nearest PDB structures (foldseek):
  6paj-assembly1_A  TM=1.005E+00  e=1.418E-40  Staphylococcus aureus
  6paj-assembly1_B  TM=9.740E-01  e=1.859E-35  Staphylococcus aureus
  4zki-assembly1_B  TM=6.072E-01  e=2.714E-14  Lactiplantibacillus plantarum JDM1
  3cgy-assembly3_C  TM=8.319E-01  e=3.019E-07  Salmonella enterica subsp. enterica serovar Typhimurium
  6nb0-assembly1_A-2  TM=5.897E-01  e=2.511E-08  Paraburkholderia phymatum STM815